Protein AF-A0A969JYC0-F1 (afdb_monomer_lite)

Structure (mmCIF, N/CA/C/O backbone):
data_AF-A0A969JYC0-F1
#
_entry.id   AF-A0A969JYC0-F1
#
loop_
_atom_site.group_PDB
_atom_site.id
_atom_site.type_symbol
_atom_site.label_atom_id
_atom_site.label_alt_id
_atom_site.label_comp_id
_atom_site.label_asym_id
_atom_site.label_entity_id
_atom_site.label_seq_id
_atom_site.pdbx_PDB_ins_code
_atom_site.Cartn_x
_atom_site.Cartn_y
_atom_site.Cartn_z
_atom_site.occupancy
_atom_site.B_iso_or_equiv
_atom_site.auth_seq_id
_atom_site.auth_comp_id
_atom_site.auth_asym_id
_atom_site.auth_atom_id
_atom_site.pdbx_PDB_model_num
ATOM 1 N N . MET A 1 1 ? -43.260 -2.845 69.798 1.00 38.75 1 MET A N 1
ATOM 2 C CA . MET A 1 1 ? -42.822 -4.189 69.347 1.00 38.75 1 MET A CA 1
ATOM 3 C C . MET A 1 1 ? -43.117 -4.441 67.856 1.00 38.75 1 MET A C 1
ATOM 5 O O . MET A 1 1 ? -43.211 -5.585 67.441 1.00 38.75 1 MET A O 1
ATOM 9 N N . THR A 1 2 ? -43.186 -3.406 67.009 1.00 44.25 2 THR A N 1
ATOM 10 C CA . THR A 1 2 ? -43.765 -3.518 65.649 1.00 44.25 2 THR A CA 1
ATOM 11 C C . THR A 1 2 ? -42.779 -3.194 64.519 1.00 44.25 2 THR A C 1
ATOM 13 O O . THR A 1 2 ? -43.206 -2.889 63.415 1.00 44.25 2 THR A O 1
ATOM 16 N N . GLN A 1 3 ? -41.466 -3.237 64.777 1.00 40.69 3 GLN A N 1
ATOM 17 C CA . GLN A 1 3 ? -40.432 -2.949 63.765 1.00 40.69 3 GLN A CA 1
ATOM 18 C C . GLN A 1 3 ? -39.469 -4.113 63.483 1.00 40.69 3 GLN A C 1
ATOM 20 O O . GLN A 1 3 ? -38.687 -4.036 62.545 1.00 40.69 3 GLN A O 1
ATOM 25 N N . LEU A 1 4 ? -39.559 -5.233 64.210 1.00 41.28 4 LEU A N 1
ATOM 26 C CA . LEU A 1 4 ? -38.691 -6.398 63.973 1.00 41.28 4 LEU A CA 1
ATOM 27 C C . LEU A 1 4 ? -39.151 -7.315 62.820 1.00 41.28 4 LEU A C 1
ATOM 29 O O . LEU A 1 4 ? -38.536 -8.350 62.604 1.00 41.28 4 LEU A O 1
ATOM 33 N N . ASN A 1 5 ? -40.206 -6.953 62.075 1.00 42.25 5 ASN A N 1
ATOM 34 C CA . ASN A 1 5 ? -40.807 -7.827 61.054 1.00 42.25 5 ASN A CA 1
ATOM 35 C C . ASN A 1 5 ? -40.835 -7.243 59.624 1.00 42.25 5 ASN A C 1
ATOM 37 O O . ASN A 1 5 ? -41.407 -7.865 58.739 1.00 42.25 5 ASN A O 1
ATOM 41 N N . GLN A 1 6 ? -40.233 -6.069 59.374 1.00 44.19 6 GLN A N 1
ATOM 42 C CA . GLN A 1 6 ? -40.226 -5.425 58.040 1.00 44.19 6 GLN A CA 1
ATOM 43 C C . GLN A 1 6 ? -38.943 -5.656 57.222 1.00 44.19 6 GLN A C 1
ATOM 45 O O . GLN A 1 6 ? -38.943 -5.447 56.010 1.00 44.19 6 GLN A O 1
ATOM 50 N N . GLN A 1 7 ? -37.862 -6.133 57.848 1.00 43.16 7 GLN A N 1
ATOM 51 C CA . GLN A 1 7 ? -36.638 -6.530 57.141 1.00 43.16 7 GLN A CA 1
ATOM 52 C C . GLN A 1 7 ? -36.860 -7.587 56.035 1.00 43.16 7 GLN A C 1
ATOM 54 O O . GLN A 1 7 ? -36.329 -7.388 54.943 1.00 43.16 7 GLN A O 1
ATOM 59 N N . PRO A 1 8 ? -37.668 -8.653 56.232 1.00 47.41 8 PRO A N 1
ATOM 60 C CA . PRO A 1 8 ? -37.870 -9.645 55.178 1.00 47.41 8 PRO A CA 1
ATOM 61 C C . PRO A 1 8 ? -38.713 -9.116 54.006 1.00 47.41 8 PRO A C 1
ATOM 63 O O . PRO A 1 8 ? -38.442 -9.476 52.865 1.00 47.41 8 PRO A O 1
ATOM 66 N N . GLU A 1 9 ? -39.688 -8.226 54.226 1.00 51.50 9 GLU A N 1
ATOM 67 C CA . GLU A 1 9 ? -40.525 -7.690 53.134 1.00 51.50 9 GLU A CA 1
ATOM 68 C C . GLU A 1 9 ? -39.752 -6.754 52.192 1.00 51.50 9 GLU A C 1
ATOM 70 O O . GLU A 1 9 ? -39.932 -6.811 50.972 1.00 51.50 9 GLU A O 1
ATOM 75 N N . HIS A 1 10 ? -38.849 -5.927 52.730 1.00 55.09 10 HIS A N 1
ATOM 76 C CA . HIS A 1 10 ? -38.058 -5.005 51.915 1.00 55.09 10 HIS A CA 1
ATOM 77 C C . HIS A 1 10 ? -37.018 -5.752 51.058 1.00 55.09 10 HIS A C 1
ATOM 79 O O . HIS A 1 10 ? -36.897 -5.465 49.864 1.00 55.09 10 HIS A O 1
ATOM 85 N N . GLU A 1 11 ? -36.337 -6.762 51.615 1.00 56.84 11 GLU A N 1
ATOM 86 C CA . GLU A 1 11 ? -35.406 -7.621 50.863 1.00 56.84 11 GLU A CA 1
ATOM 87 C C . GLU A 1 11 ? -36.118 -8.455 49.786 1.00 56.84 11 GLU A C 1
ATOM 89 O O . GLU A 1 11 ? -35.629 -8.549 48.655 1.00 56.84 11 GLU A O 1
ATOM 94 N N . LEU A 1 12 ? -37.302 -9.002 50.091 1.00 60.62 12 LEU A N 1
ATOM 95 C CA . LEU A 1 12 ? -38.124 -9.736 49.121 1.00 60.62 12 LEU A CA 1
ATOM 96 C C . LEU A 1 12 ? -38.578 -8.835 47.959 1.00 60.62 12 LEU A C 1
ATOM 98 O O . LEU A 1 12 ? -38.568 -9.267 46.803 1.00 60.62 12 LEU A O 1
ATOM 102 N N . SER A 1 13 ? -38.923 -7.571 48.235 1.00 66.50 13 SER A N 1
ATOM 103 C CA . SER A 1 13 ? -39.316 -6.606 47.197 1.00 66.50 13 SER A CA 1
ATOM 104 C C . SER A 1 13 ? -38.155 -6.247 46.259 1.00 66.50 13 SER A C 1
ATOM 106 O O . SER A 1 13 ? -38.324 -6.191 45.037 1.00 66.50 13 SER A O 1
ATOM 108 N N . GLU A 1 14 ? -36.948 -6.075 46.801 1.00 68.81 14 GLU A N 1
ATOM 109 C CA . GLU A 1 14 ? -35.773 -5.692 46.024 1.00 68.81 14 GLU A CA 1
ATOM 110 C C . GLU A 1 14 ? -35.263 -6.859 45.164 1.00 68.81 14 GLU A C 1
ATOM 112 O O . GLU A 1 14 ? -34.914 -6.678 43.991 1.00 68.81 14 GLU A O 1
ATOM 117 N N . GLN A 1 15 ? -35.302 -8.082 45.705 1.00 73.19 15 GLN A N 1
ATOM 118 C CA . GLN A 1 15 ? -35.024 -9.305 44.951 1.00 73.19 15 GLN A CA 1
ATOM 119 C C . GLN A 1 15 ? -36.011 -9.495 43.793 1.00 73.19 15 GLN A C 1
ATOM 121 O O . GLN A 1 15 ? -35.583 -9.796 42.675 1.00 73.19 15 GLN A O 1
ATOM 126 N N . ALA A 1 16 ? -37.307 -9.250 44.010 1.00 75.81 16 ALA A N 1
ATOM 127 C CA . ALA A 1 16 ? -38.323 -9.343 42.961 1.00 75.81 16 ALA A CA 1
ATOM 128 C C . ALA A 1 16 ? -38.102 -8.315 41.833 1.00 75.81 16 ALA A C 1
ATOM 130 O O . ALA A 1 16 ? -38.262 -8.633 40.649 1.00 75.81 16 ALA A O 1
ATOM 131 N N . ILE A 1 17 ? -37.671 -7.093 42.169 1.00 77.25 17 ILE A N 1
ATOM 132 C CA . ILE A 1 17 ? -37.338 -6.055 41.181 1.00 77.25 17 ILE A CA 1
ATOM 133 C C . ILE A 1 17 ? -36.115 -6.464 40.347 1.00 77.25 17 ILE A C 1
ATOM 135 O O . ILE A 1 17 ? -36.157 -6.369 39.115 1.00 77.25 17 ILE A O 1
ATOM 139 N N . ARG A 1 18 ? -35.041 -6.950 40.986 1.00 77.88 18 ARG A N 1
ATOM 140 C CA . ARG A 1 18 ? -33.828 -7.423 40.290 1.00 77.88 18 ARG A CA 1
ATOM 141 C C . ARG A 1 18 ? -34.130 -8.621 39.385 1.00 77.88 18 ARG A C 1
ATOM 143 O O . ARG A 1 18 ? -33.691 -8.637 38.237 1.00 77.88 18 ARG A O 1
ATOM 150 N N . ALA A 1 19 ? -34.949 -9.562 39.855 1.00 81.12 19 ALA A N 1
ATOM 151 C CA . ALA A 1 19 ? -35.412 -10.716 39.087 1.00 81.12 19 ALA A CA 1
ATOM 152 C C . ALA A 1 19 ? -36.180 -10.318 37.817 1.00 81.12 19 ALA A C 1
ATOM 154 O O . ALA A 1 19 ? -35.908 -10.836 36.732 1.00 81.12 19 ALA A O 1
ATOM 155 N N . ASN A 1 20 ? -37.088 -9.345 37.917 1.00 81.69 20 ASN A N 1
ATOM 156 C CA . ASN A 1 20 ? -37.857 -8.866 36.768 1.00 81.69 20 ASN A CA 1
ATOM 157 C C . ASN A 1 20 ? -36.982 -8.100 35.755 1.00 81.69 20 ASN A C 1
ATOM 159 O O . ASN A 1 20 ? -37.162 -8.253 34.545 1.00 81.69 20 ASN A O 1
ATOM 163 N N . ARG A 1 21 ? -35.998 -7.314 36.220 1.00 81.62 21 ARG A N 1
ATOM 164 C CA . ARG A 1 21 ? -35.013 -6.663 35.332 1.00 81.62 21 ARG A CA 1
ATOM 165 C C . ARG A 1 21 ? -34.152 -7.691 34.600 1.00 81.62 21 ARG A C 1
ATOM 167 O O . ARG A 1 21 ? -34.030 -7.609 33.380 1.00 81.62 21 ARG A O 1
ATOM 174 N N . ALA A 1 22 ? -33.623 -8.678 35.325 1.00 82.25 22 ALA A N 1
ATOM 175 C CA . ALA A 1 22 ? -32.816 -9.755 34.760 1.00 82.25 22 ALA A CA 1
ATOM 176 C C . ALA A 1 22 ? -33.589 -10.561 33.709 1.00 82.25 22 ALA A C 1
ATOM 178 O O . ALA A 1 22 ? -33.079 -10.774 32.612 1.00 82.25 22 ALA A O 1
ATOM 179 N N . TYR A 1 23 ? -34.843 -10.924 33.996 1.00 85.69 23 TYR A N 1
ATOM 180 C CA . TYR A 1 23 ? -35.721 -11.602 33.041 1.00 85.69 23 TYR A CA 1
ATOM 181 C C . TYR A 1 23 ? -35.875 -10.815 31.734 1.00 85.69 23 TYR A C 1
ATOM 183 O O . TYR A 1 23 ? -35.669 -11.372 30.659 1.00 85.69 23 TYR A O 1
ATOM 191 N N . ARG A 1 24 ? -36.205 -9.517 31.807 1.00 83.69 24 ARG A N 1
ATOM 192 C CA . ARG A 1 24 ? -36.431 -8.691 30.609 1.00 83.69 24 ARG A CA 1
ATOM 193 C C . ARG A 1 24 ? -35.163 -8.516 29.775 1.00 83.69 24 ARG A C 1
ATOM 195 O O . ARG A 1 24 ? -35.234 -8.642 28.558 1.00 83.69 24 ARG A O 1
ATOM 202 N N . LEU A 1 25 ? -34.023 -8.246 30.415 1.00 82.69 25 LEU A N 1
ATOM 203 C CA . LEU A 1 25 ? -32.740 -8.084 29.722 1.00 82.69 25 LEU A CA 1
ATOM 204 C C . LEU A 1 25 ? -32.316 -9.373 29.022 1.00 82.69 25 LEU A C 1
ATOM 206 O O . LEU A 1 25 ? -32.045 -9.347 27.826 1.00 82.69 25 LEU A O 1
ATOM 210 N N . LEU A 1 26 ? -32.308 -10.497 29.745 1.00 86.00 26 LEU A N 1
ATOM 211 C CA . LEU A 1 26 ? -31.918 -11.791 29.184 1.00 86.00 26 LEU A CA 1
ATOM 212 C C . LEU A 1 26 ? -32.859 -12.222 28.055 1.00 86.00 26 LEU A C 1
ATOM 214 O O . LEU A 1 26 ? -32.399 -12.760 27.055 1.00 86.00 26 LEU A O 1
ATOM 218 N N . LEU A 1 27 ? -34.159 -11.933 28.168 1.00 87.69 27 LEU A N 1
ATOM 219 C CA . LEU A 1 27 ? -35.125 -12.231 27.113 1.00 87.69 27 LEU A CA 1
ATOM 220 C C . LEU A 1 27 ? -34.842 -11.426 25.837 1.00 87.69 27 LEU A C 1
ATOM 222 O O . LEU A 1 27 ? -34.818 -12.001 24.753 1.00 87.69 27 LEU A O 1
ATOM 226 N N . VAL A 1 28 ? -34.578 -10.121 25.954 1.00 84.00 28 VAL A N 1
ATOM 227 C CA . VAL A 1 28 ? -34.231 -9.274 24.800 1.00 84.00 28 VAL A CA 1
ATOM 228 C C . VAL A 1 28 ? -32.909 -9.714 24.170 1.00 84.00 28 VAL A C 1
ATOM 230 O O . VAL A 1 28 ? -32.834 -9.870 22.956 1.00 84.00 28 VAL A O 1
ATOM 233 N N . ILE A 1 29 ? -31.880 -9.955 24.984 1.00 82.75 29 ILE A N 1
ATOM 234 C CA . ILE A 1 29 ? -30.541 -10.335 24.514 1.00 82.75 29 ILE A CA 1
ATOM 235 C C . ILE A 1 29 ? -30.567 -11.709 23.838 1.00 82.75 29 ILE A C 1
ATOM 237 O O . ILE A 1 29 ? -30.026 -11.857 22.747 1.00 82.75 29 ILE A O 1
ATOM 241 N N . GLY A 1 30 ? -31.253 -12.689 24.433 1.00 83.19 30 GLY A N 1
ATOM 242 C CA . GLY A 1 30 ? -31.425 -14.014 23.840 1.00 83.19 30 GLY A CA 1
ATOM 243 C C . GLY A 1 30 ? -32.143 -13.957 22.490 1.00 83.19 30 GLY A C 1
ATOM 244 O O . GLY A 1 30 ? -31.707 -14.605 21.543 1.00 83.19 30 GLY A O 1
ATOM 245 N N . ILE A 1 31 ? -33.191 -13.133 22.362 1.00 84.81 31 ILE A N 1
ATOM 246 C CA . ILE A 1 31 ? -33.890 -12.930 21.083 1.00 84.81 31 ILE A CA 1
ATOM 247 C C . ILE A 1 31 ? -32.977 -12.261 20.050 1.00 84.81 31 ILE A C 1
ATOM 249 O O . ILE A 1 31 ? -32.930 -12.716 18.912 1.00 84.81 31 ILE A O 1
ATOM 253 N N . LEU A 1 32 ? -32.245 -11.208 20.428 1.00 81.00 32 LEU A N 1
ATOM 254 C CA . LEU A 1 32 ? -31.347 -10.495 19.512 1.00 81.00 32 LEU A CA 1
ATOM 255 C C . LEU A 1 32 ? -30.234 -11.403 18.982 1.00 81.00 32 LEU A C 1
ATOM 257 O O . LEU A 1 32 ? -30.011 -11.439 17.775 1.00 81.00 32 LEU A O 1
ATOM 261 N N . ILE A 1 33 ? -29.581 -12.166 19.862 1.00 80.38 33 ILE A N 1
ATOM 262 C CA . ILE A 1 33 ? -28.531 -13.117 19.473 1.00 80.38 33 ILE A CA 1
ATOM 263 C C . ILE A 1 33 ? -29.124 -14.219 18.598 1.00 80.38 33 ILE A C 1
ATOM 265 O O . ILE A 1 33 ? -28.582 -14.509 17.538 1.00 80.38 33 ILE A O 1
ATOM 269 N N . GLY A 1 34 ? -30.275 -14.777 18.983 1.00 82.19 34 GLY A N 1
ATOM 270 C CA . GLY A 1 34 ? -30.948 -15.809 18.199 1.00 82.19 34 GLY A CA 1
ATOM 271 C C . GLY A 1 34 ? -31.324 -15.335 16.794 1.00 82.19 34 GLY A C 1
ATOM 272 O O . GLY A 1 34 ? -31.099 -16.062 15.828 1.00 82.19 34 GLY A O 1
ATOM 273 N N . LEU A 1 35 ? -31.845 -14.111 16.658 1.00 81.62 35 LEU A N 1
ATOM 274 C CA . LEU A 1 35 ? -32.165 -13.511 15.360 1.00 81.62 35 LEU A CA 1
ATOM 275 C C . LEU A 1 35 ? -30.905 -13.263 14.527 1.00 81.62 35 LEU A C 1
ATOM 277 O O . LEU A 1 35 ? -30.874 -13.662 13.365 1.00 81.62 35 LEU A O 1
ATOM 281 N N . ALA A 1 36 ? -29.862 -12.671 15.114 1.00 75.38 36 ALA A N 1
ATOM 282 C CA . ALA A 1 36 ? -28.594 -12.428 14.427 1.00 75.38 36 ALA A CA 1
ATOM 283 C C . ALA A 1 36 ? -27.968 -13.740 13.921 1.00 75.38 36 ALA A C 1
ATOM 285 O O . ALA A 1 36 ? -27.644 -13.859 12.740 1.00 75.38 36 ALA A O 1
ATOM 286 N N . SER A 1 37 ? -27.891 -14.765 14.777 1.00 75.88 37 SER A N 1
ATOM 287 C CA . SER A 1 37 ? -27.374 -16.087 14.408 1.00 75.88 37 SER A CA 1
ATOM 288 C C . SER A 1 37 ? -28.249 -16.796 13.372 1.00 75.88 37 SER A C 1
ATOM 290 O O . SER A 1 37 ? -27.726 -17.491 12.504 1.00 75.88 37 SER A O 1
ATOM 292 N N . SER A 1 38 ? -29.570 -16.599 13.401 1.00 74.62 38 SER A N 1
ATOM 293 C CA . SER A 1 38 ? -30.482 -17.185 12.407 1.00 74.62 38 SER A CA 1
ATOM 294 C C . SER A 1 38 ? -30.333 -16.541 11.028 1.00 74.62 38 SER A C 1
ATOM 296 O O . SER A 1 38 ? -30.357 -17.251 10.028 1.00 74.62 38 SER A O 1
ATOM 298 N N . ILE A 1 39 ? -30.136 -15.220 10.954 1.00 70.94 39 ILE A N 1
ATOM 299 C CA . ILE A 1 39 ? -29.911 -14.508 9.684 1.00 70.94 39 ILE A CA 1
ATOM 300 C C . ILE A 1 39 ? -28.626 -15.010 9.015 1.00 70.94 39 ILE A C 1
ATOM 302 O O . ILE A 1 39 ? -28.641 -15.347 7.831 1.00 70.94 39 ILE A O 1
ATOM 306 N N . ILE A 1 40 ? -27.547 -15.131 9.793 1.00 66.94 40 ILE A N 1
ATOM 307 C CA . ILE A 1 40 ? -26.262 -15.665 9.322 1.00 66.94 40 ILE A CA 1
ATOM 308 C C . ILE A 1 40 ? -26.420 -17.135 8.892 1.00 66.94 40 ILE A C 1
ATOM 310 O O . ILE A 1 40 ? -25.979 -17.503 7.806 1.00 66.94 40 ILE A O 1
ATOM 314 N N . SER A 1 41 ? -27.136 -17.955 9.680 1.00 66.75 41 SER A N 1
ATOM 315 C CA . SER A 1 41 ? -27.438 -19.357 9.332 1.00 66.75 41 SER A CA 1
ATOM 316 C C . SER A 1 41 ? -28.144 -19.493 7.992 1.00 66.75 41 SER A C 1
ATOM 318 O O . SER A 1 41 ? -27.749 -20.312 7.171 1.00 66.75 41 SER A O 1
ATOM 320 N N . ILE A 1 42 ? -29.208 -18.716 7.775 1.00 65.19 42 ILE A N 1
ATOM 321 C CA . ILE A 1 42 ? -30.040 -18.810 6.572 1.00 65.19 42 ILE A CA 1
ATOM 322 C C . ILE A 1 42 ? -29.228 -18.430 5.334 1.00 65.19 42 ILE A C 1
ATOM 324 O O . ILE A 1 42 ? -29.336 -19.109 4.316 1.00 65.19 42 ILE A O 1
ATOM 328 N N . ARG A 1 43 ? -28.390 -17.391 5.428 1.00 65.69 43 ARG A N 1
ATOM 329 C CA . ARG A 1 43 ? -27.523 -16.973 4.322 1.00 65.69 43 ARG A CA 1
ATOM 330 C C . ARG A 1 43 ? -26.530 -18.074 3.934 1.00 65.69 43 ARG A C 1
ATOM 332 O O . ARG A 1 43 ? -26.495 -18.466 2.771 1.00 65.69 43 ARG A O 1
ATOM 339 N N . LEU A 1 44 ? -25.822 -18.642 4.912 1.00 62.69 44 LEU A N 1
ATOM 340 C CA . LEU A 1 44 ? -24.853 -19.724 4.682 1.00 62.69 44 LEU A CA 1
ATOM 341 C C . LEU A 1 44 ? -25.513 -21.000 4.128 1.00 62.69 44 LEU A C 1
ATOM 343 O O . LEU A 1 44 ? -24.928 -21.720 3.321 1.00 62.69 44 LEU A O 1
ATOM 347 N N . LEU A 1 45 ? -26.766 -21.268 4.511 1.00 59.00 45 LEU A N 1
ATOM 348 C CA . LEU A 1 45 ? -27.532 -22.413 4.012 1.00 59.00 45 LEU A CA 1
ATOM 349 C C . LEU A 1 45 ? -27.949 -22.248 2.539 1.00 59.00 45 LEU A C 1
ATOM 351 O O . LEU A 1 45 ? -28.029 -23.238 1.809 1.00 59.00 45 LEU A O 1
ATOM 355 N N . ILE A 1 46 ? -28.193 -21.009 2.095 1.00 62.62 46 ILE A N 1
ATOM 356 C CA . ILE A 1 46 ? -28.505 -20.672 0.695 1.00 62.62 46 ILE A CA 1
ATOM 357 C C . ILE A 1 46 ? -27.268 -20.856 -0.201 1.00 62.62 46 ILE A C 1
ATOM 359 O O . ILE A 1 46 ? -27.405 -21.312 -1.337 1.00 62.62 46 ILE A O 1
ATOM 363 N N . GLU A 1 47 ? -26.066 -20.602 0.322 1.00 62.66 47 GLU A N 1
ATOM 364 C CA . GLU A 1 47 ? -24.784 -20.716 -0.398 1.00 62.66 47 GLU A CA 1
ATOM 365 C C . GLU A 1 47 ? -24.235 -22.168 -0.496 1.00 62.66 47 GLU A C 1
ATOM 367 O O . GLU A 1 47 ? -23.155 -22.400 -1.027 1.00 62.66 47 GLU A O 1
ATOM 372 N N . ARG A 1 48 ? -25.025 -23.182 -0.092 1.00 51.44 48 ARG A N 1
ATOM 373 C CA . ARG A 1 48 ? -24.797 -24.640 -0.280 1.00 51.44 48 ARG A CA 1
ATOM 374 C C . ARG A 1 48 ? -23.576 -25.282 0.408 1.00 51.44 48 ARG A C 1
ATOM 376 O O . ARG A 1 48 ? -23.262 -26.431 0.092 1.00 51.44 48 ARG A O 1
ATOM 383 N N . ASN A 1 49 ? -22.974 -24.673 1.428 1.00 56.03 49 ASN A N 1
ATOM 384 C CA . ASN A 1 49 ? -21.969 -25.351 2.262 1.00 56.03 49 ASN A CA 1
ATOM 385 C C . ASN A 1 49 ? -22.554 -25.852 3.593 1.00 56.03 49 ASN A C 1
ATOM 387 O O . ASN A 1 49 ? -22.563 -25.162 4.607 1.00 56.03 49 ASN A O 1
ATOM 391 N N . PHE A 1 50 ? -22.999 -27.112 3.633 1.00 47.09 50 PHE A N 1
ATOM 392 C CA . PHE A 1 50 ? -23.572 -27.705 4.854 1.00 47.09 50 PHE A CA 1
ATOM 393 C C . PHE A 1 50 ? -22.558 -27.830 6.012 1.00 47.09 50 PHE A C 1
ATOM 395 O O . PHE A 1 50 ? -22.951 -27.890 7.176 1.00 47.09 50 PHE A O 1
ATOM 402 N N . ARG A 1 51 ? -21.248 -27.846 5.711 1.00 52.25 51 ARG A N 1
ATOM 403 C CA . ARG A 1 51 ? -20.174 -27.838 6.724 1.00 52.25 51 ARG A CA 1
ATOM 404 C C . ARG A 1 51 ? -20.110 -26.521 7.510 1.00 52.25 51 ARG A C 1
ATOM 406 O O . ARG A 1 51 ? -19.742 -26.566 8.680 1.00 52.25 51 ARG A O 1
ATOM 413 N N . ASP A 1 52 ? -20.567 -25.417 6.919 1.00 57.03 52 ASP A N 1
ATOM 414 C CA . ASP A 1 52 ? -20.546 -24.074 7.521 1.00 57.03 52 ASP A CA 1
ATOM 415 C C . ASP A 1 52 ? -21.827 -23.786 8.338 1.00 57.03 52 ASP A C 1
ATOM 417 O O . ASP A 1 52 ? -21.910 -22.812 9.080 1.00 57.03 52 ASP A O 1
ATOM 421 N N . VAL A 1 53 ? -22.828 -24.680 8.288 1.00 54.78 53 VAL A N 1
ATOM 422 C CA . VAL A 1 53 ? -24.105 -24.561 9.027 1.00 54.78 53 VAL A CA 1
ATOM 423 C C . VAL A 1 53 ? -23.962 -24.885 10.523 1.00 54.78 53 VAL A C 1
ATOM 425 O O . VAL A 1 53 ? -24.772 -24.439 11.339 1.00 54.78 53 VAL A O 1
ATOM 428 N N . ILE A 1 54 ? -22.923 -25.631 10.919 1.00 59.38 54 ILE A N 1
ATOM 429 C CA . ILE A 1 54 ? -22.667 -25.972 12.331 1.00 59.38 54 ILE A CA 1
ATOM 430 C C . ILE A 1 54 ? -22.340 -24.710 13.151 1.00 59.38 54 ILE A C 1
ATOM 432 O O . ILE A 1 54 ? -22.713 -24.618 14.322 1.00 59.38 54 ILE A O 1
ATOM 436 N N . GLU A 1 55 ? -21.696 -23.720 12.532 1.00 61.22 55 GLU A N 1
ATOM 437 C CA . GLU A 1 55 ? -21.191 -22.515 13.196 1.00 61.22 55 GLU A CA 1
ATOM 438 C C . GLU A 1 55 ? -22.308 -21.590 13.712 1.00 61.22 55 GLU A C 1
ATOM 440 O O . GLU A 1 55 ? -22.330 -21.282 14.908 1.00 61.22 55 GLU A O 1
ATOM 445 N N . PRO A 1 56 ? -23.310 -21.202 12.907 1.00 62.22 56 PRO A N 1
ATOM 446 C CA . PRO A 1 56 ? -24.376 -20.337 13.393 1.00 62.22 56 PRO A CA 1
ATOM 447 C C . PRO A 1 56 ? -25.435 -21.106 14.218 1.00 62.22 56 PRO A C 1
ATOM 449 O O . PRO A 1 56 ? -26.137 -20.501 15.035 1.00 62.22 56 PRO A O 1
ATOM 452 N N . GLY A 1 57 ? -25.467 -22.445 14.136 1.00 69.56 57 GLY A N 1
ATOM 453 C CA . GLY A 1 57 ? -26.228 -23.304 15.052 1.00 69.56 57 GLY A CA 1
ATOM 454 C C . GLY A 1 57 ? -25.795 -23.164 16.518 1.00 69.56 57 GLY A C 1
ATOM 455 O O . GLY A 1 57 ? -26.638 -23.201 17.417 1.00 69.56 57 GLY A O 1
ATOM 456 N N . LEU A 1 58 ? -24.509 -22.907 16.778 1.00 75.00 58 LEU A N 1
ATOM 457 C CA . LEU A 1 58 ? -23.993 -22.651 18.128 1.00 75.00 58 LEU A CA 1
ATOM 458 C C . LEU A 1 58 ? -24.512 -21.330 18.709 1.00 75.00 58 LEU A C 1
ATOM 460 O O . LEU A 1 58 ? -24.797 -21.250 19.904 1.00 75.00 58 LEU A O 1
ATOM 464 N N . GLY A 1 59 ? -24.711 -20.318 17.862 1.00 78.75 59 GLY A N 1
ATOM 465 C CA . GLY A 1 59 ? -25.337 -19.057 18.256 1.00 78.75 59 GLY A CA 1
ATOM 466 C C . GLY A 1 59 ? -26.800 -19.233 18.672 1.00 78.75 59 GLY A C 1
ATOM 467 O O . GLY A 1 59 ? -27.237 -18.672 19.678 1.00 78.75 59 GLY A O 1
ATOM 468 N N . VAL A 1 60 ? -27.542 -20.104 17.977 1.00 82.62 60 VAL A N 1
ATOM 469 C CA . VAL A 1 60 ? -28.907 -20.497 18.373 1.00 82.62 60 VAL A CA 1
ATOM 470 C C . VAL A 1 60 ? -28.899 -21.254 19.703 1.00 82.62 60 VAL A C 1
ATOM 472 O O . VAL A 1 60 ? -29.734 -20.985 20.568 1.00 82.62 60 VAL A O 1
ATOM 475 N N . VAL A 1 61 ? -27.937 -22.158 19.913 1.00 87.25 61 VAL A N 1
ATOM 476 C CA . VAL A 1 61 ? -27.767 -22.857 21.198 1.00 87.25 61 VAL A CA 1
ATOM 477 C C . VAL A 1 61 ? -27.471 -21.861 22.323 1.00 87.25 61 VAL A C 1
ATOM 479 O O . VAL A 1 61 ? -28.133 -21.908 23.359 1.00 87.25 61 VAL A O 1
ATOM 482 N N . ALA A 1 62 ? -26.552 -20.914 22.119 1.00 86.94 62 ALA A N 1
ATOM 483 C CA . ALA A 1 62 ? -26.256 -19.866 23.093 1.00 86.94 62 ALA A CA 1
ATOM 484 C C . ALA A 1 62 ? -27.498 -19.011 23.406 1.00 86.94 62 ALA A C 1
ATOM 486 O O . ALA A 1 62 ? -27.801 -18.767 24.575 1.00 86.94 62 ALA A O 1
ATOM 487 N N . ALA A 1 63 ? -28.276 -18.630 22.389 1.00 88.62 63 ALA A N 1
ATOM 488 C CA . ALA A 1 63 ? -29.536 -17.909 22.560 1.00 88.62 63 ALA A CA 1
ATOM 489 C C . ALA A 1 63 ? -30.557 -18.701 23.397 1.00 88.62 63 ALA A C 1
ATOM 491 O O . ALA A 1 63 ? -31.169 -18.146 24.312 1.00 88.62 63 ALA A O 1
ATOM 492 N N . LEU A 1 64 ? -30.708 -20.006 23.147 1.00 90.56 64 LEU A N 1
ATOM 493 C CA . LEU A 1 64 ? -31.574 -20.883 23.941 1.00 90.56 64 LEU A CA 1
ATOM 494 C C . LEU A 1 64 ? -31.112 -20.969 25.399 1.00 90.56 64 LEU A C 1
ATOM 496 O O . LEU A 1 64 ? -31.937 -20.876 26.309 1.00 90.56 64 LEU A O 1
ATOM 500 N N . ILE A 1 65 ? -29.803 -21.084 25.635 1.00 92.25 65 ILE A N 1
ATOM 501 C CA . ILE A 1 65 ? -29.224 -21.093 26.983 1.00 92.25 65 ILE A CA 1
ATOM 502 C C . ILE A 1 65 ? -29.533 -19.774 27.715 1.00 92.25 65 ILE A C 1
ATOM 504 O O . ILE A 1 65 ? -29.955 -19.790 28.875 1.00 92.25 65 ILE A O 1
ATOM 508 N N . ILE A 1 66 ? -29.409 -18.633 27.034 1.00 89.94 66 ILE A N 1
ATOM 509 C CA . ILE A 1 66 ? -29.743 -17.310 27.585 1.00 89.94 66 ILE A CA 1
ATOM 510 C C . ILE A 1 66 ? -31.245 -17.202 27.902 1.00 89.94 66 ILE A C 1
ATOM 512 O O . ILE A 1 66 ? -31.614 -16.673 28.954 1.00 89.94 66 ILE A O 1
ATOM 516 N N . LEU A 1 67 ? -32.122 -17.747 27.053 1.00 91.25 67 LEU A N 1
ATOM 517 C CA . LEU A 1 67 ? -33.571 -17.787 27.296 1.00 91.25 67 LEU A CA 1
ATOM 518 C C . LEU A 1 67 ? -33.942 -18.679 28.493 1.00 91.25 67 LEU A C 1
ATOM 520 O O . LEU A 1 67 ? -34.817 -18.315 29.284 1.00 91.25 67 LEU A O 1
ATOM 524 N N . VAL A 1 68 ? -33.247 -19.805 28.686 1.00 92.19 68 VAL A N 1
ATOM 525 C CA . VAL A 1 68 ? -33.366 -20.621 29.909 1.00 92.19 68 VAL A CA 1
ATOM 526 C C . VAL A 1 68 ? -32.914 -19.816 31.131 1.00 92.19 68 VAL A C 1
ATOM 528 O O . VAL A 1 68 ? -33.600 -19.816 32.158 1.00 92.19 68 VAL A O 1
ATOM 531 N N . GLY A 1 69 ? -31.824 -19.054 31.007 1.00 88.75 69 GLY A N 1
ATOM 532 C CA . GLY A 1 69 ? -31.389 -18.082 32.010 1.00 88.75 69 GLY A CA 1
ATOM 533 C C . GLY A 1 69 ? -32.485 -17.068 32.353 1.00 88.75 69 GLY A C 1
ATOM 534 O O . GLY A 1 69 ? -32.790 -16.864 33.527 1.00 88.75 69 GLY A O 1
ATOM 535 N N . ALA A 1 70 ? -33.163 -16.493 31.356 1.00 88.50 70 ALA A N 1
ATOM 536 C CA . ALA A 1 70 ? -34.281 -15.576 31.586 1.00 88.50 70 ALA A CA 1
ATOM 537 C C . ALA A 1 70 ? -35.384 -16.236 32.435 1.00 88.50 70 ALA A C 1
ATOM 539 O O . ALA A 1 70 ? -35.863 -15.656 33.414 1.00 88.50 70 ALA A O 1
ATOM 540 N N . PHE A 1 71 ? -35.756 -17.480 32.125 1.00 89.94 71 PHE A N 1
ATOM 541 C CA . PHE A 1 71 ? -36.753 -18.218 32.902 1.00 89.94 71 PHE A CA 1
ATOM 542 C C . PHE A 1 71 ? -36.313 -18.476 34.355 1.00 89.94 71 PHE A C 1
ATOM 544 O O . PHE A 1 71 ? -37.124 -18.356 35.277 1.00 89.94 71 PHE A O 1
ATOM 551 N N . LEU A 1 72 ? -35.030 -18.766 34.584 1.00 88.62 72 LEU A N 1
ATOM 552 C CA . LEU A 1 72 ? -34.459 -18.908 35.929 1.00 88.62 72 LEU A CA 1
ATOM 553 C C . LEU A 1 72 ? -34.471 -17.587 36.705 1.00 88.62 72 LEU A C 1
ATOM 555 O O . LEU A 1 72 ? -34.821 -17.577 37.887 1.00 88.62 72 LEU A O 1
ATOM 559 N N . ALA A 1 73 ? -34.179 -16.468 36.038 1.00 87.12 73 ALA A N 1
ATOM 560 C CA . ALA A 1 73 ? -34.293 -15.140 36.629 1.00 87.12 73 ALA A CA 1
ATOM 561 C C . ALA A 1 73 ? -35.737 -14.844 37.060 1.00 87.12 73 ALA A C 1
ATOM 563 O O . ALA A 1 73 ? -35.952 -14.362 38.169 1.00 87.12 73 ALA A O 1
ATOM 564 N N . LYS A 1 74 ? -36.736 -15.226 36.250 1.00 88.38 74 LYS A N 1
ATOM 565 C CA . LYS A 1 74 ? -38.162 -15.116 36.610 1.00 88.38 74 LYS A CA 1
ATOM 566 C C . LYS A 1 74 ? -38.526 -15.940 37.854 1.00 88.38 74 LYS A C 1
ATOM 568 O O . LYS A 1 74 ? -39.411 -15.538 38.602 1.00 88.38 74 LYS A O 1
ATOM 573 N N . LYS A 1 75 ? -37.840 -17.064 38.091 1.00 88.69 75 LYS A N 1
ATOM 574 C CA . LYS A 1 75 ? -37.984 -17.899 39.299 1.00 88.69 75 LYS A CA 1
ATOM 575 C C . LYS A 1 75 ? -37.192 -17.391 40.515 1.00 88.69 75 LYS A C 1
ATOM 577 O O . LYS A 1 75 ? -37.230 -18.033 41.556 1.00 88.69 75 LYS A O 1
ATOM 582 N N . GLY A 1 76 ? -36.489 -16.263 40.401 1.00 83.50 76 GLY A N 1
ATOM 583 C CA . GLY A 1 76 ? -35.711 -15.663 41.491 1.00 83.50 76 GLY A CA 1
ATOM 584 C C . GLY A 1 76 ? -34.240 -16.093 41.549 1.00 83.50 76 GLY A C 1
ATOM 585 O O . GLY A 1 76 ? -33.478 -15.539 42.337 1.00 83.50 76 GLY A O 1
ATOM 586 N N . HIS A 1 77 ? -33.782 -17.004 40.682 1.00 87.69 77 HIS A N 1
ATOM 587 C CA . HIS A 1 77 ? -32.382 -17.452 40.631 1.00 87.69 77 HIS A CA 1
ATOM 588 C C . HIS A 1 77 ? -31.511 -16.532 39.757 1.00 87.69 77 HIS A C 1
ATOM 590 O O . HIS A 1 77 ? -30.926 -16.956 38.762 1.00 87.69 77 HIS A O 1
ATOM 596 N N . VAL A 1 78 ? -31.431 -15.252 40.127 1.00 84.38 78 VAL A N 1
ATOM 597 C CA . VAL A 1 78 ? -30.811 -14.189 39.313 1.00 84.38 78 VAL A CA 1
ATOM 598 C C . VAL A 1 78 ? -29.321 -14.426 39.057 1.00 84.38 78 VAL A C 1
ATOM 600 O O . VAL A 1 78 ? -28.891 -14.389 37.909 1.00 84.38 78 VAL A O 1
ATOM 603 N N . THR A 1 79 ? -28.534 -14.731 40.091 1.00 84.12 79 THR A N 1
ATOM 604 C CA . THR A 1 79 ? -27.085 -14.956 39.945 1.00 84.12 79 THR A CA 1
ATOM 605 C C . THR A 1 79 ? -26.783 -16.109 38.992 1.00 84.12 79 THR A C 1
ATOM 607 O O . THR A 1 79 ? -25.936 -15.975 38.116 1.00 84.12 79 THR A O 1
ATOM 610 N N . LEU A 1 80 ? -27.520 -17.216 39.126 1.00 86.94 80 LEU A N 1
ATOM 611 C CA . LEU A 1 80 ? -27.345 -18.408 38.298 1.00 86.94 80 LEU A CA 1
ATOM 612 C C . LEU A 1 80 ? -27.765 -18.147 36.845 1.00 86.94 80 LEU A C 1
ATOM 614 O O . LEU A 1 80 ? -27.116 -18.625 35.925 1.00 86.94 80 LEU A O 1
ATOM 618 N N . ALA A 1 81 ? -28.815 -17.350 36.627 1.00 87.62 81 ALA A N 1
ATOM 619 C CA . ALA A 1 81 ? -29.232 -16.935 35.291 1.00 87.62 81 ALA A CA 1
ATOM 620 C C . ALA A 1 81 ? -28.148 -16.131 34.552 1.00 87.62 81 ALA A C 1
ATOM 622 O O . ALA A 1 81 ? -27.917 -16.347 33.363 1.00 87.62 81 ALA A O 1
ATOM 623 N N . ILE A 1 82 ? -27.474 -15.219 35.255 1.00 85.06 82 ILE A N 1
ATOM 624 C CA . ILE A 1 82 ? -26.448 -14.342 34.673 1.00 85.06 82 ILE A CA 1
ATOM 625 C C . ILE A 1 82 ? -25.162 -15.113 34.395 1.00 85.06 82 ILE A C 1
ATOM 627 O O . ILE A 1 82 ? -24.562 -14.917 33.342 1.00 85.06 82 ILE A O 1
ATOM 631 N N . THR A 1 83 ? -24.749 -16.011 35.295 1.00 85.44 83 THR A N 1
ATOM 632 C CA . THR A 1 83 ? -23.572 -16.856 35.053 1.00 85.44 83 THR A CA 1
ATOM 633 C C . THR A 1 83 ? -23.790 -17.779 33.858 1.00 85.44 83 THR A C 1
ATOM 635 O O . THR A 1 83 ? -22.897 -17.900 33.027 1.00 85.44 83 THR A O 1
ATOM 638 N N . LEU A 1 84 ? -24.987 -18.362 33.711 1.00 89.75 84 LEU A N 1
ATOM 639 C CA . LEU A 1 84 ? -25.355 -19.160 32.535 1.00 89.75 84 LEU A CA 1
ATOM 640 C C . LEU A 1 84 ? -25.266 -18.349 31.240 1.00 89.75 84 LEU A C 1
ATOM 642 O O . LEU A 1 84 ? -24.705 -18.825 30.256 1.00 89.75 84 LEU A O 1
ATOM 646 N N . ALA A 1 85 ? -25.778 -17.116 31.251 1.00 87.94 85 ALA A N 1
ATOM 647 C CA . ALA A 1 85 ? -25.696 -16.227 30.100 1.00 87.94 85 ALA A CA 1
ATOM 648 C C . ALA A 1 85 ? -24.245 -15.847 29.763 1.00 87.94 85 ALA A C 1
ATOM 650 O O . ALA A 1 85 ? -23.859 -15.906 28.601 1.00 87.94 85 ALA A O 1
ATOM 651 N N . ALA A 1 86 ? -23.426 -15.512 30.765 1.00 86.00 86 ALA A N 1
ATOM 652 C CA . ALA A 1 86 ? -22.017 -15.177 30.564 1.00 86.00 86 ALA A CA 1
ATOM 653 C C . ALA A 1 86 ? -21.218 -16.361 29.994 1.00 86.00 86 ALA A C 1
ATOM 655 O O . ALA A 1 86 ? -20.459 -16.183 29.047 1.00 86.00 86 ALA A O 1
ATOM 656 N N . VAL A 1 87 ? -21.429 -17.575 30.516 1.00 89.06 87 VAL A N 1
ATOM 657 C CA . VAL A 1 87 ? -20.789 -18.798 30.001 1.00 89.06 87 VAL A CA 1
ATOM 658 C C . VAL A 1 87 ? -21.225 -19.089 28.565 1.00 89.06 87 VAL A C 1
ATOM 660 O O . VAL A 1 87 ? -20.382 -19.427 27.740 1.00 89.06 87 VAL A O 1
ATOM 663 N N . ALA A 1 88 ? -22.512 -18.928 28.243 1.00 89.44 88 ALA A N 1
ATOM 664 C CA . ALA A 1 88 ? -23.008 -19.118 26.880 1.00 89.44 88 ALA A CA 1
ATOM 665 C C . ALA A 1 88 ? -22.371 -18.129 25.895 1.00 89.44 88 ALA A C 1
ATOM 667 O O . ALA A 1 88 ? -21.969 -18.521 24.804 1.00 89.44 88 ALA A O 1
ATOM 668 N N . LEU A 1 89 ? -22.254 -16.861 26.298 1.00 87.62 89 LEU A N 1
ATOM 669 C CA . LEU A 1 89 ? -21.666 -15.804 25.482 1.00 87.62 89 LEU A CA 1
ATOM 670 C C . LEU A 1 89 ? -20.165 -16.000 25.269 1.00 87.62 89 LEU A C 1
ATOM 672 O O . LEU A 1 89 ? -19.721 -16.011 24.128 1.00 87.62 89 LEU A O 1
ATOM 676 N N . PHE A 1 90 ? -19.392 -16.215 26.334 1.00 87.56 90 PHE A N 1
ATOM 677 C CA . PHE A 1 90 ? -17.951 -16.449 26.205 1.00 87.56 90 PHE A CA 1
ATOM 678 C C . PHE A 1 90 ? -17.622 -17.777 25.522 1.00 87.56 90 PHE A C 1
ATOM 680 O O . PHE A 1 90 ? -16.640 -17.856 24.793 1.00 87.56 90 PHE A O 1
ATOM 687 N N . GLY A 1 91 ? -18.435 -18.816 25.727 1.00 86.50 91 GLY A N 1
ATOM 688 C CA . GLY A 1 91 ? -18.278 -20.089 25.028 1.00 86.50 91 GLY A CA 1
ATOM 689 C C . GLY A 1 91 ? -18.527 -19.959 23.526 1.00 86.50 91 GLY A C 1
ATOM 690 O O . GLY A 1 91 ? -17.770 -20.517 22.735 1.00 86.50 91 GLY A O 1
ATOM 691 N N . LEU A 1 92 ? -19.550 -19.188 23.136 1.00 85.88 92 LEU A N 1
ATOM 692 C CA . LEU A 1 92 ? -19.800 -18.846 21.737 1.00 85.88 92 LEU A CA 1
ATOM 693 C C . LEU A 1 92 ? -18.618 -18.069 21.144 1.00 85.88 92 LEU A C 1
ATOM 695 O O . LEU A 1 92 ? -18.144 -18.418 20.069 1.00 85.88 92 LEU A O 1
ATOM 699 N N . ASP A 1 93 ? -18.126 -17.061 21.860 1.00 83.88 93 ASP A N 1
ATOM 700 C CA . ASP A 1 93 ? -17.020 -16.211 21.415 1.00 83.88 93 ASP A CA 1
ATOM 701 C C . ASP A 1 93 ? -15.716 -17.004 21.233 1.00 83.88 93 ASP A C 1
ATOM 703 O O . ASP A 1 93 ? -15.099 -16.967 20.173 1.00 83.88 93 ASP A O 1
ATOM 707 N N . LEU A 1 94 ? -15.346 -17.827 22.221 1.00 86.06 94 LEU A N 1
ATOM 708 C CA . LEU A 1 94 ? -14.178 -18.708 22.148 1.00 86.06 94 LEU A CA 1
ATOM 709 C C . LEU A 1 94 ? -14.264 -19.680 20.964 1.00 86.06 94 LEU A C 1
ATOM 711 O O . LEU A 1 94 ? -13.265 -19.929 20.292 1.00 86.06 94 LEU A O 1
ATOM 715 N N . PHE A 1 95 ? -15.449 -20.237 20.709 1.00 83.44 95 PHE A N 1
ATOM 716 C CA . PHE A 1 95 ? -15.664 -21.130 19.574 1.00 83.44 95 PHE A CA 1
ATOM 717 C C . PHE A 1 95 ? -15.500 -20.400 18.234 1.00 83.44 95 PHE A C 1
ATOM 719 O O . PHE A 1 95 ? -14.856 -20.925 17.325 1.00 83.44 95 PHE A O 1
ATOM 726 N N . LEU A 1 96 ? -16.052 -19.191 18.118 1.00 78.62 96 LEU A N 1
ATOM 727 C CA . LEU A 1 96 ? -15.925 -18.360 16.921 1.00 78.62 96 LEU A CA 1
ATOM 728 C C . LEU A 1 96 ? -14.463 -17.976 16.669 1.00 78.62 96 LEU A C 1
ATOM 730 O O . LEU A 1 96 ? -13.977 -18.160 15.556 1.00 78.62 96 LEU A O 1
ATOM 734 N N . ILE A 1 97 ? -13.737 -17.565 17.711 1.00 80.06 97 ILE A N 1
ATOM 735 C CA . ILE A 1 97 ? -12.301 -17.262 17.656 1.00 80.06 97 ILE A CA 1
ATOM 736 C C . ILE A 1 97 ? -11.478 -18.488 17.246 1.00 80.06 97 ILE A C 1
ATOM 738 O O . ILE A 1 97 ? -10.553 -18.371 16.449 1.00 80.06 97 ILE A O 1
ATOM 742 N N . TYR A 1 98 ? -11.810 -19.680 17.746 1.00 81.56 98 TYR A N 1
ATOM 743 C CA . TYR A 1 98 ? -11.121 -20.916 17.364 1.00 81.56 98 TYR A CA 1
ATOM 744 C C . TYR A 1 98 ? -11.239 -21.221 15.860 1.00 81.56 98 TYR A C 1
ATOM 746 O O . TYR A 1 98 ? -10.330 -21.804 15.267 1.00 81.56 98 TYR A O 1
ATOM 754 N N . ARG A 1 99 ? -12.362 -20.847 15.238 1.00 76.50 99 ARG A N 1
ATOM 755 C CA . ARG A 1 99 ? -12.700 -21.230 13.860 1.00 76.50 99 ARG A CA 1
ATOM 756 C C . ARG A 1 99 ? -12.372 -20.171 12.824 1.00 76.50 99 ARG A C 1
ATOM 758 O O . ARG A 1 99 ? -11.934 -20.531 11.732 1.00 76.50 99 ARG A O 1
ATOM 765 N N . LEU A 1 100 ? -12.598 -18.906 13.155 1.00 75.12 100 LEU A N 1
ATOM 766 C CA . LEU A 1 100 ? -12.633 -17.804 12.204 1.00 75.12 100 LEU A CA 1
ATOM 767 C C . LEU A 1 100 ? -11.617 -16.732 12.596 1.00 75.12 100 LEU A C 1
ATOM 769 O O . LEU A 1 100 ? -11.472 -16.404 13.773 1.00 75.12 100 LEU A O 1
ATOM 773 N N . SER A 1 101 ? -10.915 -16.184 11.608 1.00 73.50 101 SER A N 1
ATOM 774 C CA . SER A 1 101 ? -10.046 -15.021 11.799 1.00 73.50 101 SER A CA 1
ATOM 775 C C . SER A 1 101 ? -10.816 -13.707 11.622 1.00 73.50 101 SER A C 1
ATOM 777 O O . SER A 1 101 ? -11.864 -13.658 10.977 1.00 73.50 101 SER A O 1
ATOM 779 N N . ASN A 1 102 ? -10.282 -12.622 12.191 1.00 70.00 102 ASN A N 1
ATOM 780 C CA . ASN A 1 102 ? -10.740 -11.236 12.001 1.00 70.00 102 ASN A CA 1
ATOM 781 C C . ASN A 1 102 ? -12.145 -10.895 12.529 1.00 70.00 102 ASN A C 1
ATOM 783 O O . ASN A 1 102 ? -12.652 -9.807 12.253 1.00 70.00 102 ASN A O 1
ATOM 787 N N . ILE A 1 103 ? -12.767 -11.781 13.312 1.00 71.75 103 ILE A N 1
ATOM 788 C CA . ILE A 1 103 ? -14.075 -11.526 13.932 1.00 71.75 103 ILE A CA 1
ATOM 789 C C . ILE A 1 103 ? -14.031 -11.408 15.456 1.00 71.75 103 ILE A C 1
ATOM 791 O O . ILE A 1 103 ? -14.982 -10.877 16.028 1.00 71.75 103 ILE A O 1
ATOM 795 N N . GLY A 1 104 ? -12.972 -11.881 16.121 1.00 73.81 104 GLY A N 1
ATOM 796 C CA . GLY A 1 104 ? -12.949 -11.979 17.579 1.00 73.81 104 GLY A CA 1
ATOM 797 C C . GLY A 1 104 ? -12.992 -10.612 18.246 1.00 73.81 104 GLY A C 1
ATOM 798 O O . GLY A 1 104 ? -13.876 -10.357 19.051 1.00 73.81 104 GLY A O 1
ATOM 799 N N . LEU A 1 105 ? -12.131 -9.674 17.850 1.00 76.12 105 LEU A N 1
ATOM 800 C CA . LEU A 1 105 ? -12.082 -8.345 18.476 1.00 76.12 105 LEU A CA 1
ATOM 801 C C . LEU A 1 105 ? -13.442 -7.602 18.561 1.00 76.12 105 LEU A C 1
ATOM 803 O O . LEU A 1 105 ? -13.846 -7.247 19.674 1.00 76.12 105 LEU A O 1
ATOM 807 N N . PRO A 1 106 ? -14.185 -7.353 17.463 1.00 74.81 106 PRO A N 1
ATOM 808 C CA . PRO A 1 106 ? -15.469 -6.650 17.543 1.00 74.81 106 PRO A CA 1
ATOM 809 C C . PRO A 1 106 ? -16.527 -7.444 18.323 1.00 74.81 106 PRO A C 1
ATOM 811 O O . PRO A 1 106 ? -17.340 -6.853 19.043 1.00 74.81 106 PRO A O 1
ATOM 814 N N . LEU A 1 107 ? -16.511 -8.774 18.213 1.00 77.19 107 LEU A N 1
ATOM 815 C CA . LEU A 1 107 ? -17.499 -9.650 18.833 1.00 77.19 107 LEU A CA 1
ATOM 816 C C . LEU A 1 107 ? -17.260 -9.769 20.344 1.00 77.19 107 LEU A C 1
ATOM 818 O O . LEU A 1 107 ? -18.185 -9.547 21.129 1.00 77.19 107 LEU A O 1
ATOM 822 N N . THR A 1 108 ? -16.009 -9.951 20.764 1.00 83.62 108 THR A N 1
ATOM 823 C CA . THR A 1 108 ? -15.601 -9.952 22.169 1.00 83.62 108 THR A CA 1
ATOM 824 C C . THR A 1 108 ? -15.891 -8.623 22.847 1.00 83.62 108 THR A C 1
ATOM 826 O O . THR A 1 108 ? -16.396 -8.615 23.972 1.00 83.62 108 THR A O 1
ATOM 829 N N . ILE A 1 109 ? -15.654 -7.486 22.180 1.00 79.62 109 ILE A N 1
ATOM 830 C CA . ILE A 1 109 ? -16.015 -6.167 22.725 1.00 79.62 109 ILE A CA 1
ATOM 831 C C . ILE A 1 109 ? -17.528 -6.076 22.954 1.00 79.62 109 ILE A C 1
ATOM 833 O O . ILE A 1 109 ? -17.963 -5.709 24.051 1.00 79.62 109 ILE A O 1
ATOM 837 N N . ALA A 1 110 ? -18.336 -6.434 21.952 1.00 77.50 110 ALA A N 1
ATOM 838 C CA . ALA A 1 110 ? -19.790 -6.381 22.060 1.00 77.50 110 ALA A CA 1
ATOM 839 C C . ALA A 1 110 ? -20.305 -7.286 23.191 1.00 77.50 110 ALA A C 1
ATOM 841 O O . ALA A 1 110 ? -21.066 -6.836 24.050 1.00 77.50 110 ALA A O 1
ATOM 842 N N . LEU A 1 111 ? -19.851 -8.540 23.248 1.00 81.56 111 LEU A N 1
ATOM 843 C CA . LEU A 1 111 ? -20.287 -9.504 24.257 1.00 81.56 111 LEU A CA 1
ATOM 844 C C . LEU A 1 111 ? -19.831 -9.131 25.671 1.00 81.56 111 LEU A C 1
ATOM 846 O O . LEU A 1 111 ? -20.626 -9.215 26.610 1.00 81.56 111 LEU A O 1
ATOM 850 N N . THR A 1 112 ? -18.602 -8.637 25.825 1.00 81.88 112 THR A N 1
ATOM 851 C CA . THR A 1 112 ? -18.086 -8.125 27.105 1.00 81.88 112 THR A CA 1
ATOM 852 C C . THR A 1 112 ? -18.975 -6.991 27.617 1.00 81.88 112 THR A C 1
ATOM 854 O O . THR A 1 112 ? -19.409 -7.015 28.770 1.00 81.88 112 THR A O 1
ATOM 857 N N . LEU A 1 113 ? -19.331 -6.027 26.760 1.00 78.44 113 LEU A N 1
ATOM 858 C CA . LEU A 1 113 ? -20.200 -4.907 27.137 1.00 78.44 113 LEU A CA 1
ATOM 859 C C . LEU A 1 113 ? -21.619 -5.354 27.509 1.00 78.44 113 LEU A C 1
ATOM 861 O O . LEU A 1 113 ? -22.193 -4.831 28.468 1.00 78.44 113 LEU A O 1
ATOM 865 N N . ILE A 1 114 ? -22.171 -6.350 26.815 1.00 80.00 114 ILE A N 1
ATOM 866 C CA . ILE A 1 114 ? -23.465 -6.950 27.164 1.00 80.00 114 ILE A CA 1
ATOM 867 C C . ILE A 1 114 ? -23.413 -7.589 28.551 1.00 80.00 114 ILE A C 1
ATOM 869 O O . ILE A 1 114 ? -24.300 -7.349 29.372 1.00 80.00 114 ILE A O 1
ATOM 873 N N . ILE A 1 115 ? -22.378 -8.381 28.841 1.00 81.81 115 ILE A N 1
ATOM 874 C CA . ILE A 1 115 ? -22.238 -9.052 30.139 1.00 81.81 115 ILE A CA 1
ATOM 875 C C . ILE A 1 115 ? -22.041 -8.021 31.254 1.00 81.81 115 ILE A C 1
ATOM 877 O O . ILE A 1 115 ? -22.651 -8.158 32.318 1.00 81.81 115 ILE A O 1
ATOM 881 N N . VAL A 1 116 ? -21.269 -6.955 31.014 1.00 77.50 116 VAL A N 1
ATOM 882 C CA . VAL A 1 116 ? -21.120 -5.829 31.952 1.00 77.50 116 VAL A CA 1
ATOM 883 C C . VAL A 1 116 ? -22.464 -5.135 32.197 1.00 77.50 116 VAL A C 1
ATOM 885 O O . VAL A 1 116 ? -22.814 -4.860 33.350 1.00 77.50 116 VAL A O 1
ATOM 888 N N . LEU A 1 117 ? -23.258 -4.894 31.149 1.00 76.94 117 LEU A N 1
ATOM 889 C CA . LEU A 1 117 ? -24.588 -4.295 31.271 1.00 76.94 117 LEU A CA 1
ATOM 890 C C . LEU A 1 117 ? -25.526 -5.181 32.097 1.00 76.94 117 LEU A C 1
ATOM 892 O O . LEU A 1 117 ? -26.137 -4.697 33.050 1.00 76.94 117 LEU A O 1
ATOM 896 N N . ILE A 1 118 ? -25.622 -6.473 31.766 1.00 79.62 118 ILE A N 1
ATOM 897 C CA . ILE A 1 118 ? -26.465 -7.413 32.512 1.00 79.62 118 ILE A CA 1
ATOM 898 C C . ILE A 1 118 ? -26.009 -7.433 33.972 1.00 79.62 118 ILE A C 1
ATOM 900 O O . ILE A 1 118 ? -26.816 -7.182 34.867 1.00 79.62 118 ILE A O 1
ATOM 904 N N . SER A 1 119 ? -24.719 -7.673 34.213 1.00 77.00 119 SER A N 1
ATOM 905 C CA . SER A 1 119 ? -24.144 -7.821 35.552 1.00 77.00 119 SER A CA 1
ATOM 906 C C . SER A 1 119 ? -24.393 -6.587 36.413 1.00 77.00 119 SER A C 1
ATOM 908 O O . SER A 1 119 ? -24.883 -6.715 37.533 1.00 77.00 119 SER A O 1
ATOM 910 N N . SER A 1 120 ? -24.139 -5.390 35.879 1.00 71.50 120 SER A N 1
ATOM 911 C CA . SER A 1 120 ? -24.304 -4.126 36.612 1.00 71.50 120 SER A CA 1
ATOM 912 C C . SER A 1 120 ? -25.751 -3.813 37.004 1.00 71.50 120 SER A C 1
ATOM 914 O O . SER A 1 120 ? -25.969 -3.122 38.000 1.00 71.50 120 SER A O 1
ATOM 916 N N . GLN A 1 121 ? -26.739 -4.332 36.269 1.00 73.56 121 GLN A N 1
ATOM 917 C CA . GLN A 1 121 ? -28.159 -4.057 36.519 1.00 73.56 121 GLN A CA 1
ATOM 918 C C . GLN A 1 121 ? -28.863 -5.104 37.383 1.00 73.56 121 GLN A C 1
ATOM 920 O O . GLN A 1 121 ? -29.968 -4.854 37.875 1.00 73.56 121 GLN A O 1
ATOM 925 N N . THR A 1 122 ? -28.266 -6.283 37.534 1.00 78.06 122 THR A N 1
ATOM 926 C CA . THR A 1 122 ? -28.967 -7.460 38.062 1.00 78.06 122 THR A CA 1
ATOM 927 C C . THR A 1 122 ? -28.274 -8.088 39.267 1.00 78.06 122 THR A C 1
ATOM 929 O O . THR A 1 122 ? -28.963 -8.647 40.125 1.00 78.06 122 THR A O 1
ATOM 932 N N . LEU A 1 123 ? -26.947 -7.957 39.388 1.00 76.81 123 LEU A N 1
ATOM 933 C CA . LEU A 1 123 ? -26.198 -8.483 40.529 1.00 76.81 123 LEU A CA 1
ATOM 934 C C . LEU A 1 123 ? -26.215 -7.526 41.738 1.00 76.81 123 LEU A C 1
ATOM 936 O O . LEU A 1 123 ? -26.343 -6.309 41.584 1.00 76.81 123 LEU A O 1
ATOM 940 N N . PRO A 1 124 ? -26.038 -8.055 42.964 1.00 72.06 124 PRO A N 1
ATOM 941 C CA . PRO A 1 124 ? -25.812 -7.247 44.159 1.00 72.06 124 PRO A CA 1
ATOM 942 C C . PRO A 1 124 ? -24.514 -6.435 44.064 1.00 72.06 124 PRO A C 1
ATOM 944 O O . PRO A 1 124 ? -23.512 -6.909 43.528 1.00 72.06 124 PRO A O 1
ATOM 947 N N . SER A 1 125 ? -24.484 -5.248 44.671 1.00 66.81 125 SER A N 1
ATOM 948 C CA . SER A 1 125 ? -23.353 -4.305 44.601 1.00 66.81 125 SER A CA 1
ATOM 949 C C . SER A 1 125 ? -21.993 -4.901 44.999 1.00 66.81 125 SER A C 1
ATOM 951 O O . SER A 1 125 ? -20.964 -4.483 44.469 1.00 66.81 125 SER A O 1
ATOM 953 N N . GLN A 1 126 ? -21.956 -5.884 45.903 1.00 68.75 126 GLN A N 1
ATOM 954 C CA . GLN A 1 126 ? -20.722 -6.577 46.296 1.00 68.75 126 GLN A CA 1
ATOM 955 C C . GLN A 1 126 ? -20.184 -7.499 45.189 1.00 68.75 126 GLN A C 1
ATOM 957 O O . GLN A 1 126 ? -18.977 -7.558 44.970 1.00 68.75 126 GLN A O 1
ATOM 962 N N . THR A 1 127 ? -21.072 -8.178 44.462 1.00 72.62 127 THR A N 1
ATOM 963 C CA . THR A 1 127 ? -20.729 -9.174 43.434 1.00 72.62 127 THR A CA 1
ATOM 964 C C . THR A 1 127 ? -20.522 -8.546 42.056 1.00 72.62 127 THR A C 1
ATOM 966 O O . THR A 1 127 ? -19.733 -9.062 41.269 1.00 72.62 127 THR A O 1
ATOM 969 N N . VAL A 1 128 ? -21.182 -7.413 41.772 1.00 72.12 128 VAL A N 1
ATOM 970 C CA . VAL A 1 128 ? -21.063 -6.677 40.496 1.00 72.12 128 VAL A CA 1
ATOM 971 C C . VAL A 1 128 ? -19.608 -6.369 40.160 1.00 72.12 128 VAL A C 1
ATOM 973 O O . VAL A 1 128 ? -19.200 -6.562 39.022 1.00 72.12 128 VAL A O 1
ATOM 976 N N . VAL A 1 129 ? -18.819 -5.910 41.135 1.00 66.94 129 VAL A N 1
ATOM 977 C CA . VAL A 1 129 ? -17.435 -5.480 40.879 1.00 66.94 129 VAL A CA 1
ATOM 978 C C . VAL A 1 129 ? -16.569 -6.643 40.415 1.00 66.94 129 VAL A C 1
ATOM 980 O O . VAL A 1 129 ? -15.930 -6.543 39.373 1.00 66.94 129 VAL A O 1
ATOM 983 N N . TRP A 1 130 ? -16.610 -7.768 41.128 1.00 67.62 130 TRP A N 1
ATOM 984 C CA . TRP A 1 130 ? -15.885 -8.972 40.723 1.00 67.62 130 TRP A CA 1
ATOM 985 C C . TRP A 1 130 ? -16.395 -9.541 39.397 1.00 67.62 130 TRP A C 1
ATOM 987 O O . TRP A 1 130 ? -15.587 -9.962 38.576 1.00 67.62 130 TRP A O 1
ATOM 997 N N . GLY A 1 131 ? -17.709 -9.492 39.148 1.00 72.00 131 GLY A N 1
ATOM 998 C CA . GLY A 1 131 ? -18.294 -9.920 37.876 1.00 72.00 131 GLY A CA 1
ATOM 999 C C . GLY A 1 131 ? -17.806 -9.085 36.691 1.00 72.00 131 GLY A C 1
ATOM 1000 O O . GLY A 1 131 ? -17.401 -9.639 35.673 1.00 72.00 131 GLY A O 1
ATOM 1001 N N . VAL A 1 132 ? -17.774 -7.758 36.834 1.00 71.56 132 VAL A N 1
ATOM 1002 C CA . VAL A 1 132 ? -17.277 -6.843 35.796 1.00 71.56 132 VAL A CA 1
ATOM 1003 C C . VAL A 1 132 ? -15.786 -7.065 35.542 1.00 71.56 132 VAL A C 1
ATOM 1005 O O . VAL A 1 132 ? -15.392 -7.223 34.391 1.00 71.56 132 VAL A O 1
ATOM 1008 N N . VAL A 1 133 ? -14.966 -7.149 36.595 1.00 68.81 133 VAL A N 1
ATOM 1009 C CA . VAL A 1 133 ? -13.519 -7.395 36.463 1.00 68.81 133 VAL A CA 1
ATOM 1010 C C . VAL A 1 133 ? -13.243 -8.725 35.761 1.00 68.81 133 VAL A C 1
ATOM 1012 O O . VAL A 1 133 ? -12.460 -8.759 34.815 1.00 68.81 133 VAL A O 1
ATOM 1015 N N . LEU A 1 134 ? -13.916 -9.805 36.171 1.00 74.38 134 LEU A N 1
ATOM 1016 C CA . LEU A 1 134 ? -13.755 -11.116 35.544 1.00 74.38 134 LEU A CA 1
ATOM 1017 C C . LEU A 1 134 ? -14.151 -11.081 34.062 1.00 74.38 134 LEU A C 1
ATOM 1019 O O . LEU A 1 134 ? -13.438 -11.636 33.236 1.00 74.38 134 LEU A O 1
ATOM 1023 N N . THR A 1 135 ? -15.232 -10.373 33.722 1.00 79.94 135 THR A N 1
ATOM 1024 C CA . THR A 1 135 ? -15.699 -10.217 32.335 1.00 79.94 135 THR A CA 1
ATOM 1025 C C . THR A 1 135 ? -14.650 -9.522 31.466 1.00 79.94 135 THR A C 1
ATOM 1027 O O . THR A 1 135 ? -14.349 -10.004 30.378 1.00 79.94 135 THR A O 1
ATOM 1030 N N . PHE A 1 136 ? -14.043 -8.434 31.951 1.00 77.31 136 PHE A N 1
ATOM 1031 C CA . PHE A 1 136 ? -12.966 -7.751 31.226 1.00 77.31 136 PHE A CA 1
ATOM 1032 C C . PHE A 1 136 ? -11.708 -8.613 31.089 1.00 77.31 136 PHE A C 1
ATOM 1034 O O . PHE A 1 136 ? -11.103 -8.618 30.022 1.00 77.31 136 PHE A O 1
ATOM 1041 N N . LEU A 1 137 ? -11.328 -9.368 32.126 1.00 74.75 137 LEU A N 1
ATOM 1042 C CA . LEU A 1 137 ? -10.188 -10.287 32.050 1.00 74.75 137 LEU A CA 1
ATOM 1043 C C . LEU A 1 137 ? -10.431 -11.406 31.033 1.00 74.75 137 LEU A C 1
ATOM 1045 O O . LEU A 1 137 ? -9.557 -11.689 30.221 1.00 74.75 137 LEU A O 1
ATOM 1049 N N . THR A 1 138 ? -11.617 -12.020 31.043 1.00 82.94 138 THR A N 1
ATOM 1050 C CA . THR A 1 138 ? -11.978 -13.054 30.063 1.00 82.94 138 THR A CA 1
ATOM 1051 C C . THR A 1 138 ? -12.029 -12.480 28.648 1.00 82.94 138 THR A C 1
ATOM 1053 O O . THR A 1 138 ? -11.449 -13.073 27.746 1.00 82.94 138 THR A O 1
ATOM 1056 N N . GLY A 1 139 ? -12.631 -11.302 28.455 1.00 83.38 139 GLY A N 1
ATOM 1057 C CA . GLY A 1 139 ? -12.638 -10.616 27.160 1.00 83.38 139 GLY A CA 1
ATOM 1058 C C . GLY A 1 139 ? -11.229 -10.278 26.661 1.00 83.38 139 GLY A C 1
ATOM 1059 O O . GLY A 1 139 ? -10.912 -10.522 25.503 1.00 83.38 139 GLY A O 1
ATOM 1060 N N . ALA A 1 140 ? -10.337 -9.803 27.535 1.00 79.94 140 ALA A N 1
ATOM 1061 C CA . ALA A 1 140 ? -8.945 -9.549 27.170 1.00 79.94 140 ALA A CA 1
ATOM 1062 C C . ALA A 1 140 ? -8.220 -10.836 26.746 1.00 79.94 140 ALA A C 1
ATOM 1064 O O . ALA A 1 140 ? -7.534 -10.838 25.729 1.00 79.94 140 ALA A O 1
ATOM 1065 N N . VAL A 1 141 ? -8.408 -11.941 27.477 1.00 84.06 141 VAL A N 1
ATOM 1066 C CA . VAL A 1 141 ? -7.845 -13.250 27.104 1.00 84.06 141 VAL A CA 1
ATOM 1067 C C . VAL A 1 141 ? -8.364 -13.710 25.742 1.00 84.06 141 VAL A C 1
ATOM 1069 O O . VAL A 1 141 ? -7.579 -14.205 24.943 1.00 84.06 141 VAL A O 1
ATOM 1072 N N . LEU A 1 142 ? -9.652 -13.524 25.451 1.00 85.75 142 LEU A N 1
ATOM 1073 C CA . LEU A 1 142 ? -10.232 -13.886 24.157 1.00 85.75 142 LEU A CA 1
ATOM 1074 C C . LEU A 1 142 ? -9.669 -13.039 23.012 1.00 85.75 142 LEU A C 1
ATOM 1076 O O . LEU A 1 142 ? -9.292 -13.604 21.993 1.00 85.75 142 LEU A O 1
ATOM 1080 N N . ILE A 1 143 ? -9.501 -11.727 23.201 1.00 84.06 143 ILE A N 1
ATOM 1081 C CA . ILE A 1 143 ? -8.855 -10.865 22.197 1.00 84.06 143 ILE A CA 1
ATOM 1082 C C . ILE A 1 143 ? -7.399 -11.293 21.967 1.00 84.06 143 ILE A C 1
ATOM 1084 O O . ILE A 1 143 ? -6.947 -11.352 20.829 1.00 84.06 143 ILE A O 1
ATOM 1088 N N . ILE A 1 144 ? -6.666 -11.642 23.029 1.00 80.56 144 ILE A N 1
ATOM 1089 C CA . ILE A 1 144 ? -5.293 -12.158 22.915 1.00 80.56 144 ILE A CA 1
ATOM 1090 C C . ILE A 1 144 ? -5.277 -13.483 22.147 1.00 80.56 144 ILE A C 1
ATOM 1092 O O . ILE A 1 144 ? -4.451 -13.660 21.256 1.00 80.56 144 ILE A O 1
ATOM 1096 N N . LEU A 1 145 ? -6.190 -14.405 22.461 1.00 83.94 145 LEU A N 1
ATOM 1097 C CA . LEU A 1 145 ? -6.310 -15.675 21.746 1.00 83.94 145 LEU A CA 1
ATOM 1098 C C . LEU A 1 145 ? -6.669 -15.467 20.275 1.00 83.94 145 LEU A C 1
ATOM 1100 O O . LEU A 1 145 ? -6.112 -16.162 19.436 1.00 83.94 145 LEU A O 1
ATOM 1104 N N . ASP A 1 146 ? -7.546 -14.514 19.957 1.00 82.62 146 ASP A N 1
ATOM 1105 C CA . ASP A 1 146 ? -7.896 -14.162 18.578 1.00 82.62 146 ASP A CA 1
ATOM 1106 C C . ASP A 1 146 ? -6.702 -13.606 17.808 1.00 82.62 146 ASP A C 1
ATOM 1108 O O . ASP A 1 146 ? -6.516 -13.921 16.637 1.00 82.62 146 ASP A O 1
ATOM 1112 N N . MET A 1 147 ? -5.865 -12.813 18.469 1.00 77.06 147 MET A N 1
ATOM 1113 C CA . MET A 1 147 ? -4.751 -12.135 17.820 1.00 77.06 147 MET A CA 1
ATOM 1114 C C . MET A 1 147 ? -3.514 -13.025 17.654 1.00 77.06 147 MET A C 1
ATOM 1116 O O . MET A 1 147 ? -2.808 -12.908 16.659 1.00 77.06 147 MET A O 1
ATOM 1120 N N . PHE A 1 148 ? -3.264 -13.934 18.601 1.00 80.44 148 PHE A N 1
ATOM 1121 C CA . PHE A 1 148 ? -2.070 -14.790 18.630 1.00 80.44 148 PHE A CA 1
ATOM 1122 C C . PHE A 1 148 ? -2.369 -16.270 18.380 1.00 80.44 148 PHE A C 1
ATOM 1124 O O . PHE A 1 148 ? -1.590 -17.140 18.777 1.00 80.44 148 PHE A O 1
ATOM 1131 N N . TRP A 1 149 ? -3.501 -16.586 17.747 1.00 82.25 149 TRP A N 1
ATOM 1132 C CA . TRP A 1 149 ? -3.823 -17.972 17.431 1.00 82.25 149 TRP A CA 1
ATOM 1133 C C . TRP A 1 149 ? -2.792 -18.546 16.437 1.00 82.25 149 TRP A C 1
ATOM 1135 O O . TRP A 1 149 ? -2.675 -18.027 15.328 1.00 82.25 149 TRP A O 1
ATOM 1145 N N . PRO A 1 150 ? -2.054 -19.621 16.777 1.00 73.00 150 PRO A N 1
ATOM 1146 C CA . PRO A 1 150 ? -0.900 -20.069 15.988 1.00 73.00 150 PRO A CA 1
ATOM 1147 C C . PRO A 1 150 ? -1.270 -20.879 14.736 1.00 73.00 150 PRO A C 1
ATOM 1149 O O . PRO A 1 150 ? -0.395 -21.237 13.954 1.00 73.00 150 PRO A O 1
ATOM 1152 N N . PHE A 1 151 ? -2.549 -21.217 14.555 1.00 77.75 151 PHE A N 1
ATOM 1153 C CA . PHE A 1 151 ? -3.017 -22.071 13.463 1.00 77.75 151 PHE A CA 1
ATOM 1154 C C . PHE A 1 151 ? -3.855 -21.286 12.454 1.00 77.75 151 PHE A C 1
ATOM 1156 O O . PHE A 1 151 ? -4.606 -20.385 12.826 1.00 77.75 151 PHE A O 1
ATOM 1163 N N . ALA A 1 152 ? -3.780 -21.669 11.179 1.00 71.50 152 ALA A N 1
ATOM 1164 C CA . ALA A 1 152 ? -4.642 -21.107 10.147 1.00 71.50 152 ALA A CA 1
ATOM 1165 C C . ALA A 1 152 ? -6.125 -21.346 10.488 1.00 71.50 152 ALA A C 1
ATOM 1167 O O . ALA A 1 152 ? -6.529 -22.455 10.850 1.00 71.50 152 ALA A O 1
ATOM 1168 N N . ARG A 1 153 ? -6.927 -20.286 10.376 1.00 77.25 153 ARG A N 1
ATOM 1169 C CA . ARG A 1 153 ? -8.374 -20.271 10.632 1.00 77.25 153 ARG A CA 1
ATOM 1170 C C . ARG A 1 153 ? -9.120 -19.947 9.342 1.00 77.25 153 ARG A C 1
ATOM 1172 O O . ARG A 1 153 ? -8.526 -19.414 8.408 1.00 77.25 153 ARG A O 1
ATOM 1179 N N . GLY A 1 154 ? -10.411 -20.266 9.287 1.00 67.56 154 GLY A N 1
ATOM 1180 C CA . GLY A 1 154 ? -11.251 -19.879 8.155 1.00 67.56 154 GLY A CA 1
ATOM 1181 C C . GLY A 1 154 ? -11.321 -18.356 8.042 1.00 67.56 154 GLY A C 1
ATOM 1182 O O . GLY A 1 154 ? -11.554 -17.676 9.043 1.00 67.56 154 GLY A O 1
ATOM 1183 N N . SER A 1 155 ? -11.103 -17.815 6.845 1.00 64.75 155 SER A N 1
ATOM 1184 C CA . SER A 1 155 ? -11.340 -16.400 6.576 1.00 64.75 155 SER A CA 1
ATOM 1185 C C . SER A 1 155 ? -12.811 -16.186 6.234 1.00 64.75 155 SER A C 1
ATOM 1187 O O . SER A 1 155 ? -13.427 -16.954 5.496 1.00 64.75 155 SER A O 1
ATOM 1189 N N . VAL A 1 156 ? -13.395 -15.137 6.803 1.00 65.00 156 VAL A N 1
ATOM 1190 C CA . VAL A 1 156 ? -14.769 -14.734 6.500 1.00 65.00 156 VAL A CA 1
ATOM 1191 C C . VAL A 1 156 ? -14.748 -13.848 5.255 1.00 65.00 156 VAL A C 1
ATOM 1193 O O . VAL A 1 156 ? -13.902 -12.958 5.140 1.00 65.00 156 VAL A O 1
ATOM 1196 N N . ALA A 1 157 ? -15.681 -14.067 4.325 1.00 65.25 157 ALA A N 1
ATOM 1197 C CA . ALA A 1 157 ? -15.808 -13.231 3.137 1.00 65.25 157 ALA A CA 1
ATOM 1198 C C . ALA A 1 157 ? -15.971 -11.748 3.524 1.00 65.25 157 ALA A C 1
ATOM 1200 O O . ALA A 1 157 ? -16.652 -11.405 4.495 1.00 65.25 157 ALA A O 1
ATOM 1201 N N . SER A 1 158 ? -15.376 -10.841 2.745 1.00 65.25 158 SER A N 1
ATOM 1202 C CA . SER A 1 158 ? -15.338 -9.402 3.059 1.00 65.25 158 SER A CA 1
ATOM 1203 C C . SER A 1 158 ? -16.728 -8.781 3.278 1.00 65.25 158 SER A C 1
ATOM 1205 O O . SER A 1 158 ? -16.895 -7.882 4.107 1.00 65.25 158 SER A O 1
ATOM 1207 N N . GLN A 1 159 ? -17.750 -9.284 2.578 1.00 66.19 159 GLN A N 1
ATOM 1208 C CA . GLN A 1 159 ? -19.139 -8.860 2.755 1.00 66.19 159 GLN A CA 1
ATOM 1209 C C . GLN A 1 159 ? -19.737 -9.307 4.097 1.00 66.19 159 GLN A C 1
ATOM 1211 O O . GLN A 1 159 ? -20.457 -8.531 4.725 1.00 66.19 159 GLN A O 1
ATOM 1216 N N . ASP A 1 160 ? -19.439 -10.522 4.555 1.00 65.50 160 ASP A N 1
ATOM 1217 C CA . ASP A 1 160 ? -19.929 -11.044 5.836 1.00 65.50 160 ASP A CA 1
ATOM 1218 C C . ASP A 1 160 ? -19.239 -10.362 7.020 1.00 65.50 160 ASP A C 1
ATOM 1220 O O . ASP A 1 160 ? -19.906 -9.996 7.991 1.00 65.50 160 ASP A O 1
ATOM 1224 N N . LEU A 1 161 ? -17.938 -10.060 6.903 1.00 66.62 161 LEU A N 1
ATOM 1225 C CA . LEU A 1 161 ? -17.207 -9.255 7.890 1.00 66.62 161 LEU A CA 1
ATOM 1226 C C . LEU A 1 161 ? -17.860 -7.885 8.115 1.00 66.62 161 LEU A C 1
ATOM 1228 O O . LEU A 1 161 ? -18.006 -7.442 9.256 1.00 66.62 161 LEU A O 1
ATOM 1232 N N . ARG A 1 162 ? -18.315 -7.217 7.045 1.00 69.44 162 ARG A N 1
ATOM 1233 C CA . ARG A 1 162 ? -19.038 -5.940 7.169 1.00 69.44 162 ARG A CA 1
ATOM 1234 C C . ARG A 1 162 ? -20.329 -6.093 7.972 1.00 69.44 162 ARG A C 1
ATOM 1236 O O . ARG A 1 162 ? -20.599 -5.257 8.832 1.00 69.44 162 ARG A O 1
ATOM 1243 N N . ILE A 1 163 ? -21.109 -7.148 7.731 1.00 69.31 163 ILE A N 1
ATOM 1244 C CA . ILE A 1 163 ? -22.364 -7.400 8.458 1.00 69.31 163 ILE A CA 1
ATOM 1245 C C . ILE A 1 163 ? -22.090 -7.675 9.939 1.00 69.31 163 ILE A C 1
ATOM 1247 O O . ILE A 1 163 ? -22.776 -7.114 10.798 1.00 69.31 163 ILE A O 1
ATOM 1251 N N . ILE A 1 164 ? -21.078 -8.489 10.249 1.00 68.38 164 ILE A N 1
ATOM 1252 C CA . ILE A 1 164 ? -20.676 -8.796 11.629 1.00 68.38 164 ILE A CA 1
ATOM 1253 C C . ILE A 1 164 ? -20.261 -7.513 12.359 1.00 68.38 164 ILE A C 1
ATOM 1255 O O . ILE A 1 164 ? -20.769 -7.238 13.447 1.00 68.38 164 ILE A O 1
ATOM 1259 N N . ASN A 1 165 ? -19.431 -6.675 11.731 1.00 68.75 165 ASN A N 1
ATOM 1260 C CA . ASN A 1 165 ? -18.981 -5.409 12.313 1.00 68.75 165 ASN A CA 1
ATOM 1261 C C . ASN A 1 165 ? -20.137 -4.434 12.557 1.00 68.75 165 ASN A C 1
ATOM 1263 O O . ASN A 1 165 ? -20.244 -3.865 13.643 1.00 68.75 165 ASN A O 1
ATOM 1267 N N . ILE A 1 166 ? -21.045 -4.273 11.589 1.00 72.50 166 ILE A N 1
ATOM 1268 C CA . ILE A 1 166 ? -22.241 -3.434 11.759 1.00 72.50 166 ILE A CA 1
ATOM 1269 C C . ILE A 1 166 ? -23.100 -3.963 12.912 1.00 72.50 166 ILE A C 1
ATOM 1271 O O . ILE A 1 166 ? -23.539 -3.190 13.762 1.00 72.50 166 ILE A O 1
ATOM 1275 N N . THR A 1 167 ? -23.306 -5.280 12.978 1.00 69.31 167 THR A N 1
ATOM 1276 C CA . THR A 1 167 ? -24.097 -5.921 14.036 1.00 69.31 167 THR A CA 1
ATOM 1277 C C . THR A 1 167 ? -23.478 -5.683 15.412 1.00 69.31 167 THR A C 1
ATOM 1279 O O . THR A 1 167 ? -24.191 -5.299 16.341 1.00 69.31 167 THR A O 1
ATOM 1282 N N . ALA A 1 168 ? -22.156 -5.831 15.538 1.00 70.00 168 ALA A N 1
ATOM 1283 C CA . ALA A 1 168 ? -21.422 -5.543 16.766 1.00 70.00 168 ALA A CA 1
ATOM 1284 C C . ALA A 1 168 ? -21.571 -4.071 17.183 1.00 70.00 168 ALA A C 1
ATOM 1286 O O . ALA A 1 168 ? -21.924 -3.796 18.328 1.00 70.00 168 ALA A O 1
ATOM 1287 N N . VAL A 1 169 ? -21.402 -3.121 16.255 1.00 73.38 169 VAL A N 1
ATOM 1288 C CA . VAL A 1 169 ? -21.561 -1.679 16.524 1.00 73.38 169 VAL A CA 1
ATOM 1289 C C . VAL A 1 169 ? -22.982 -1.340 16.977 1.00 73.38 169 VAL A C 1
ATOM 1291 O O . VAL A 1 169 ? -23.161 -0.594 17.942 1.00 73.38 169 VAL A O 1
ATOM 1294 N N . VAL A 1 170 ? -24.003 -1.908 16.330 1.00 73.31 170 VAL A N 1
ATOM 1295 C CA . VAL A 1 170 ? -25.407 -1.716 16.723 1.00 73.31 170 VAL A CA 1
ATOM 1296 C C . VAL A 1 170 ? -25.655 -2.260 18.128 1.00 73.31 170 VAL A C 1
ATOM 1298 O O . VAL A 1 170 ? -26.267 -1.575 18.948 1.00 73.31 170 VAL A O 1
ATOM 1301 N N . LEU A 1 171 ? -25.148 -3.457 18.436 1.00 70.81 171 LEU A N 1
ATOM 1302 C CA . LEU A 1 171 ? -25.239 -4.048 19.771 1.00 70.81 171 LEU A CA 1
ATOM 1303 C C . LEU A 1 171 ? -24.583 -3.158 20.823 1.00 70.81 171 LEU A C 1
ATOM 1305 O O . LEU A 1 171 ? -25.237 -2.837 21.815 1.00 70.81 171 LEU A O 1
ATOM 1309 N N . VAL A 1 172 ? -23.361 -2.685 20.561 1.00 72.00 172 VAL A N 1
ATOM 1310 C CA . VAL A 1 172 ? -22.640 -1.737 21.421 1.00 72.00 172 VAL A CA 1
ATOM 1311 C C . VAL A 1 172 ? -23.467 -0.468 21.649 1.00 72.00 172 VAL A C 1
ATOM 1313 O O . VAL A 1 172 ? -23.669 -0.067 22.800 1.00 72.00 172 VAL A O 1
ATOM 1316 N N . GLY A 1 173 ? -24.017 0.119 20.584 1.00 71.19 173 GLY A N 1
ATOM 1317 C CA . GLY A 1 173 ? -24.877 1.301 20.649 1.00 71.19 173 GLY A CA 1
ATOM 1318 C C . GLY A 1 173 ? -26.137 1.084 21.492 1.00 71.19 173 GLY A C 1
ATOM 1319 O O . GLY A 1 173 ? -26.476 1.929 22.321 1.00 71.19 173 GLY A O 1
ATOM 1320 N N . ILE A 1 174 ? -26.794 -0.073 21.357 1.00 73.62 174 ILE A N 1
ATOM 1321 C CA . ILE A 1 174 ? -27.951 -0.453 22.181 1.00 73.62 174 ILE A CA 1
ATOM 1322 C C . ILE A 1 174 ? -27.542 -0.589 23.652 1.00 73.62 174 ILE A C 1
ATOM 1324 O O . ILE A 1 174 ? -28.215 -0.033 24.524 1.00 73.62 174 ILE A O 1
ATOM 1328 N N . THR A 1 175 ? -26.437 -1.280 23.954 1.00 70.25 175 THR A N 1
ATOM 1329 C CA . THR A 1 175 ? -25.935 -1.408 25.334 1.00 70.25 175 THR A CA 1
ATOM 1330 C C . THR A 1 175 ? -25.630 -0.050 25.959 1.00 70.25 175 THR A C 1
ATOM 1332 O O . THR A 1 175 ? -26.049 0.203 27.090 1.00 70.25 175 THR A O 1
ATOM 1335 N N . LEU A 1 176 ? -24.969 0.847 25.221 1.00 70.88 176 LEU A N 1
ATOM 1336 C CA . LEU A 1 176 ? -24.668 2.206 25.674 1.00 70.88 176 LEU A CA 1
ATOM 1337 C C . LEU A 1 176 ? -25.945 3.016 25.906 1.00 70.88 176 LEU A C 1
ATOM 1339 O O . LEU A 1 176 ? -26.091 3.643 26.954 1.00 70.88 176 LEU A O 1
ATOM 1343 N N . PHE A 1 177 ? -26.907 2.954 24.985 1.00 78.50 177 PHE A N 1
ATOM 1344 C CA . PHE A 1 177 ? -28.190 3.639 25.129 1.00 78.50 177 PHE A CA 1
ATOM 1345 C C . PHE A 1 177 ? -28.947 3.185 26.385 1.00 78.50 177 PHE A C 1
ATOM 1347 O O . PHE A 1 177 ? -29.448 4.012 27.154 1.00 78.50 177 PHE A O 1
ATOM 1354 N N . ILE A 1 178 ? -28.997 1.873 26.636 1.00 72.19 178 ILE A N 1
ATOM 1355 C CA . ILE A 1 178 ? -29.627 1.316 27.838 1.00 72.19 178 ILE A CA 1
ATOM 1356 C C . ILE A 1 178 ? -28.870 1.763 29.097 1.00 72.19 178 ILE A C 1
ATOM 1358 O O . ILE A 1 178 ? -29.511 2.166 30.072 1.00 72.19 178 ILE A O 1
ATOM 1362 N N . ALA A 1 179 ? -27.534 1.726 29.081 1.00 70.06 179 ALA A N 1
ATOM 1363 C CA . ALA A 1 179 ? -26.704 2.151 30.206 1.00 70.06 179 ALA A CA 1
ATOM 1364 C C . ALA A 1 179 ? -26.927 3.631 30.558 1.00 70.06 179 ALA A C 1
ATOM 1366 O O . ALA A 1 179 ? -27.143 3.953 31.726 1.00 70.06 179 ALA A O 1
ATOM 1367 N N . ILE A 1 180 ? -26.957 4.514 29.554 1.00 75.31 180 ILE A N 1
ATOM 1368 C CA . ILE A 1 180 ? -27.193 5.956 29.721 1.00 75.31 180 ILE A CA 1
ATOM 1369 C C . ILE A 1 180 ? -28.595 6.213 30.276 1.00 75.31 180 ILE A C 1
ATOM 1371 O O . ILE A 1 180 ? -28.755 6.951 31.248 1.00 75.31 180 ILE A O 1
ATOM 1375 N N . ARG A 1 181 ? -29.624 5.571 29.709 1.00 79.94 181 ARG A N 1
ATOM 1376 C CA . ARG A 1 181 ? -31.015 5.774 30.141 1.00 79.94 181 ARG A CA 1
ATOM 1377 C C . ARG A 1 181 ? -31.244 5.348 31.593 1.00 79.94 181 ARG A C 1
ATOM 1379 O O . ARG A 1 181 ? -32.061 5.948 32.289 1.00 79.94 181 ARG A O 1
ATOM 1386 N N . GLN A 1 182 ? -30.549 4.309 32.049 1.00 73.25 182 GLN A N 1
ATOM 1387 C CA . GLN A 1 182 ? -30.684 3.790 33.411 1.00 73.25 182 GLN A CA 1
ATOM 1388 C C . GLN A 1 182 ? -29.737 4.438 34.422 1.00 73.25 182 GLN A C 1
ATOM 1390 O O . GLN A 1 182 ? -29.954 4.284 35.628 1.00 73.25 182 GLN A O 1
ATOM 1395 N N . PHE A 1 183 ? -28.753 5.210 33.959 1.00 74.81 183 PHE A N 1
ATOM 1396 C CA . PHE A 1 183 ? -27.757 5.877 34.794 1.00 74.81 183 PHE A CA 1
ATOM 1397 C C . PHE A 1 183 ? -28.337 6.612 36.021 1.00 74.81 183 PHE A C 1
ATOM 1399 O O . PHE A 1 183 ? -27.773 6.467 37.108 1.00 74.81 183 PHE A O 1
ATOM 1406 N N . PRO A 1 184 ? -29.491 7.318 35.951 1.00 79.56 184 PRO A N 1
ATOM 1407 C CA . PRO A 1 184 ? -30.069 7.985 37.122 1.00 79.56 184 PRO A CA 1
ATOM 1408 C C . PRO A 1 184 ? -30.422 7.035 38.276 1.00 79.56 184 PRO A C 1
ATOM 1410 O O . PRO A 1 184 ? -30.342 7.434 39.438 1.00 79.56 184 PRO A O 1
ATOM 1413 N N . THR A 1 185 ? -30.759 5.780 37.967 1.00 75.12 185 THR A N 1
ATOM 1414 C CA . THR A 1 185 ? -31.223 4.768 38.934 1.00 75.12 185 THR A CA 1
ATOM 1415 C C . THR A 1 185 ? -30.095 3.985 39.608 1.00 75.12 185 THR A C 1
ATOM 1417 O O . THR A 1 185 ? -30.349 3.188 40.508 1.00 75.12 185 THR A O 1
ATOM 1420 N N . TYR A 1 186 ? -28.848 4.196 39.186 1.00 72.50 186 TYR A N 1
ATOM 1421 C CA . TYR A 1 186 ? -27.687 3.503 39.735 1.00 72.50 186 TYR A CA 1
ATOM 1422 C C . TYR A 1 186 ? -27.292 4.035 41.122 1.00 72.50 186 TYR A C 1
ATOM 1424 O O . TYR A 1 186 ? -27.427 5.229 41.411 1.00 72.50 186 TYR A O 1
ATOM 1432 N N . THR A 1 187 ? -26.756 3.146 41.970 1.00 77.12 187 THR A N 1
ATOM 1433 C CA . THR A 1 187 ? -26.126 3.539 43.245 1.00 77.12 187 THR A CA 1
ATOM 1434 C C . THR A 1 187 ? -24.954 4.485 42.985 1.00 77.12 187 THR A C 1
ATOM 1436 O O . THR A 1 187 ? -24.354 4.439 41.908 1.00 77.12 187 THR A O 1
ATOM 1439 N N . LEU A 1 188 ? -24.581 5.316 43.965 1.00 79.62 188 LEU A N 1
ATOM 1440 C CA . LEU A 1 188 ? -23.449 6.241 43.820 1.00 79.62 188 LEU A CA 1
ATOM 1441 C C . LEU A 1 188 ? -22.162 5.510 43.394 1.00 79.62 188 LEU A C 1
ATOM 1443 O O . LEU A 1 188 ? -21.475 5.955 42.480 1.00 79.62 188 LEU A O 1
ATOM 1447 N N . ARG A 1 189 ? -21.889 4.335 43.980 1.00 75.31 189 ARG A N 1
ATOM 1448 C CA . ARG A 1 189 ? -20.730 3.495 43.633 1.00 75.31 189 ARG A CA 1
ATOM 1449 C C . ARG A 1 189 ? -20.760 3.061 42.173 1.00 75.31 189 ARG A C 1
ATOM 1451 O O . ARG A 1 189 ? -19.763 3.194 41.472 1.00 75.31 189 ARG A O 1
ATOM 1458 N N . THR A 1 190 ? -21.906 2.566 41.709 1.00 71.19 190 THR A N 1
ATOM 1459 C CA . THR A 1 190 ? -22.084 2.124 40.321 1.00 71.19 190 THR A CA 1
ATOM 1460 C C . THR A 1 190 ? -21.986 3.300 39.349 1.00 71.19 190 THR A C 1
ATOM 1462 O O . THR A 1 190 ? -21.375 3.150 38.296 1.00 71.19 190 THR A O 1
ATOM 1465 N N . LYS A 1 191 ? -22.517 4.481 39.698 1.00 77.94 191 LYS A N 1
ATOM 1466 C CA . LYS A 1 191 ? -22.383 5.703 38.885 1.00 77.94 191 LYS A CA 1
ATOM 1467 C C . LYS A 1 191 ? -20.921 6.101 38.715 1.00 77.94 191 LYS A C 1
ATOM 1469 O O . LYS A 1 191 ? -20.478 6.272 37.586 1.00 77.94 191 LYS A O 1
ATOM 1474 N N . LEU A 1 192 ? -20.172 6.184 39.817 1.00 80.62 192 LEU A N 1
ATOM 1475 C CA . LEU A 1 192 ? -18.752 6.544 39.785 1.00 80.62 192 LEU A CA 1
ATOM 1476 C C . LEU A 1 192 ? -17.928 5.519 39.000 1.00 80.62 192 LEU A C 1
ATOM 1478 O O . LEU A 1 192 ? -17.150 5.900 38.132 1.00 80.62 192 LEU A O 1
ATOM 1482 N N . MET A 1 193 ? -18.145 4.224 39.246 1.00 74.12 193 MET A N 1
ATOM 1483 C CA . MET A 1 193 ? -17.427 3.158 38.545 1.00 74.12 193 MET A CA 1
ATOM 1484 C C . MET A 1 193 ? -17.739 3.150 37.044 1.00 74.12 193 MET A C 1
ATOM 1486 O O . MET A 1 193 ? -16.821 3.114 36.234 1.00 74.12 1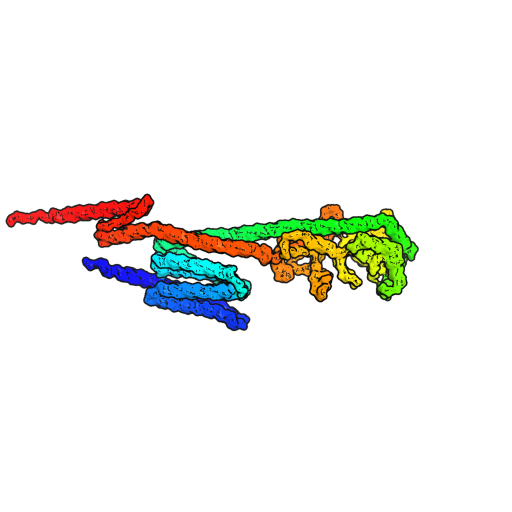93 MET A O 1
ATOM 1490 N N . THR A 1 194 ? -19.016 3.213 36.657 1.00 70.44 194 THR A N 1
ATOM 1491 C CA . THR A 1 194 ? -19.400 3.204 35.235 1.00 70.44 194 THR A CA 1
ATOM 1492 C C . THR A 1 194 ? -18.921 4.456 34.512 1.00 70.44 194 THR A C 1
ATOM 1494 O O . THR A 1 194 ? -18.429 4.333 33.395 1.00 70.44 194 THR A O 1
ATOM 1497 N N . ALA A 1 195 ? -18.982 5.633 35.142 1.00 75.69 195 ALA A N 1
ATOM 1498 C CA . ALA A 1 195 ? -18.449 6.864 34.566 1.00 75.69 195 ALA A CA 1
ATOM 1499 C C . ALA A 1 195 ? -16.926 6.791 34.368 1.00 75.69 195 ALA A C 1
ATOM 1501 O O . ALA A 1 195 ? -16.443 7.074 33.275 1.00 75.69 195 ALA A O 1
ATOM 1502 N N . ALA A 1 196 ? -16.179 6.354 35.387 1.00 78.88 196 ALA A N 1
ATOM 1503 C CA . ALA A 1 196 ? -14.723 6.250 35.316 1.00 78.88 196 ALA A CA 1
ATOM 1504 C C . ALA A 1 196 ? -14.261 5.203 34.291 1.00 78.88 196 ALA A C 1
ATOM 1506 O O . ALA A 1 196 ? -13.409 5.499 33.459 1.00 78.88 196 ALA A O 1
ATOM 1507 N N . VAL A 1 197 ? -14.855 4.005 34.295 1.00 76.88 197 VAL A N 1
ATOM 1508 C CA . VAL A 1 197 ? -14.532 2.948 33.321 1.00 76.88 197 VAL A CA 1
ATOM 1509 C C . VAL A 1 197 ? -14.888 3.384 31.901 1.00 76.88 197 VAL A C 1
ATOM 1511 O O . VAL A 1 197 ? -14.086 3.192 30.993 1.00 76.88 197 VAL A O 1
ATOM 1514 N N . SER A 1 198 ? -16.047 4.021 31.698 1.00 73.12 198 SER A N 1
ATOM 1515 C CA . SER A 1 198 ? -16.433 4.526 30.371 1.00 73.12 198 SER A CA 1
ATOM 1516 C C . SER A 1 198 ? -15.466 5.596 29.879 1.00 73.12 198 SER A C 1
ATOM 1518 O O . SER A 1 198 ? -15.107 5.591 28.706 1.00 73.12 198 SER A O 1
ATOM 1520 N N . LEU A 1 199 ? -15.011 6.482 30.771 1.00 82.31 199 LEU A N 1
ATOM 1521 C CA . LEU A 1 199 ? -14.010 7.490 30.442 1.00 82.31 199 LEU A CA 1
ATOM 1522 C C . LEU A 1 199 ? -12.679 6.840 30.050 1.00 82.31 199 LEU A C 1
ATOM 1524 O O . LEU A 1 199 ? -12.132 7.212 29.022 1.00 82.31 199 LEU A O 1
ATOM 1528 N N . VAL A 1 200 ? -12.196 5.850 30.810 1.00 81.06 200 VAL A N 1
ATOM 1529 C CA . VAL A 1 200 ? -10.964 5.103 30.493 1.00 81.06 200 VAL A CA 1
ATOM 1530 C C . VAL A 1 200 ? -11.073 4.392 29.144 1.00 81.06 200 VAL A C 1
ATOM 1532 O O . VAL A 1 200 ? -10.159 4.469 28.333 1.00 81.06 200 VAL A O 1
ATOM 1535 N N . ILE A 1 201 ? -12.188 3.711 28.876 1.00 76.75 201 ILE A N 1
ATOM 1536 C CA . ILE A 1 201 ? -12.390 3.021 27.596 1.00 76.75 201 ILE A CA 1
ATOM 1537 C C . ILE A 1 201 ? -12.421 4.033 26.451 1.00 76.75 201 ILE A C 1
ATOM 1539 O O . ILE A 1 201 ? -11.767 3.816 25.437 1.00 76.75 201 ILE A O 1
ATOM 1543 N N . LEU A 1 202 ? -13.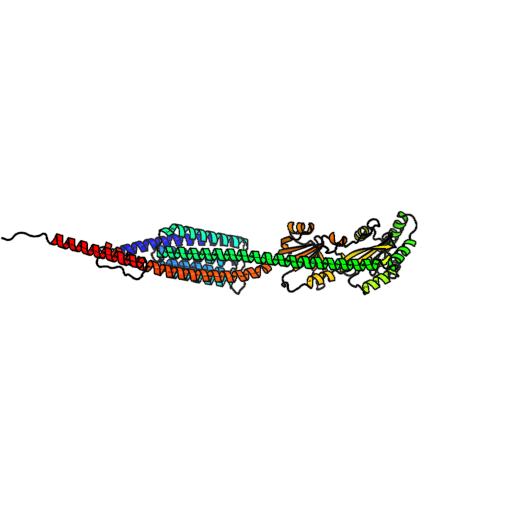144 5.145 26.612 1.00 77.31 202 LEU A N 1
ATOM 1544 C CA . LEU A 1 202 ? -13.242 6.183 25.590 1.00 77.31 202 LEU A CA 1
ATOM 1545 C C . LEU A 1 202 ? -11.880 6.821 25.300 1.00 77.31 202 LEU A C 1
ATOM 1547 O O . LEU A 1 202 ? -11.539 7.007 24.135 1.00 77.31 202 LEU A O 1
ATOM 1551 N N . THR A 1 203 ? -11.100 7.145 26.335 1.00 84.81 203 THR A N 1
ATOM 1552 C CA . THR A 1 203 ? -9.776 7.752 26.160 1.00 84.81 203 THR A CA 1
ATOM 1553 C C . THR A 1 203 ? -8.797 6.781 25.520 1.00 84.81 203 THR A C 1
ATOM 1555 O O . THR A 1 203 ? -8.087 7.176 24.597 1.00 84.81 203 THR A O 1
ATOM 1558 N N . VAL A 1 204 ? -8.782 5.517 25.953 1.00 85.50 204 VAL A N 1
ATOM 1559 C CA . VAL A 1 204 ? -7.920 4.483 25.367 1.00 85.50 204 VAL A CA 1
ATOM 1560 C C . VAL A 1 204 ? -8.304 4.234 23.912 1.00 85.50 204 VAL A C 1
ATOM 1562 O O . VAL A 1 204 ? -7.434 4.281 23.054 1.00 85.50 204 VAL A O 1
ATOM 1565 N N . LEU A 1 205 ? -9.595 4.067 23.610 1.00 77.44 205 LEU A N 1
ATOM 1566 C CA . LEU A 1 205 ? -10.077 3.854 22.246 1.00 77.44 205 LEU A CA 1
ATOM 1567 C C . LEU A 1 205 ? -9.718 5.028 21.330 1.00 77.44 205 LEU A C 1
ATOM 1569 O O . LEU A 1 205 ? -9.174 4.811 20.251 1.00 77.44 205 LEU A O 1
ATOM 1573 N N . LEU A 1 206 ? -9.987 6.265 21.763 1.00 79.50 206 LEU A N 1
ATOM 1574 C CA . LEU A 1 206 ? -9.652 7.462 20.991 1.00 79.50 206 LEU A CA 1
ATOM 1575 C C . LEU A 1 206 ? -8.143 7.550 20.746 1.00 79.50 206 LEU A C 1
ATOM 1577 O O . LEU A 1 206 ? -7.724 7.789 19.619 1.00 79.50 206 LEU A O 1
ATOM 1581 N N . THR A 1 207 ? -7.334 7.310 21.781 1.00 84.56 207 THR A N 1
ATOM 1582 C CA . THR A 1 207 ? -5.869 7.323 21.669 1.00 84.56 207 THR A CA 1
ATOM 1583 C C . THR A 1 207 ? -5.387 6.249 20.700 1.00 84.56 207 THR A C 1
ATOM 1585 O O . THR A 1 207 ? -4.602 6.557 19.814 1.00 84.56 207 THR A O 1
ATOM 1588 N N . THR A 1 208 ? -5.881 5.013 20.803 1.00 83.25 208 THR A N 1
ATOM 1589 C CA . THR A 1 208 ? -5.511 3.920 19.894 1.00 83.25 208 THR A CA 1
ATOM 1590 C C . THR A 1 208 ? -5.892 4.235 18.448 1.00 83.25 208 THR A C 1
ATOM 1592 O O . THR A 1 208 ? -5.078 4.022 17.557 1.00 83.25 208 THR A O 1
ATOM 1595 N N . VAL A 1 209 ? -7.088 4.784 18.203 1.00 80.25 209 VAL A N 1
ATOM 1596 C CA . VAL A 1 209 ? -7.533 5.171 16.852 1.00 80.25 209 VAL A CA 1
ATOM 1597 C C . VAL A 1 209 ? -6.659 6.287 16.281 1.00 80.25 209 VAL A C 1
ATOM 1599 O O . VAL A 1 209 ? -6.206 6.174 15.147 1.00 80.25 209 VAL A O 1
ATOM 1602 N N . VAL A 1 210 ? -6.394 7.336 17.064 1.00 83.75 210 VAL A N 1
ATOM 1603 C CA . VAL A 1 210 ? -5.560 8.470 16.637 1.00 83.75 210 VAL A CA 1
ATOM 1604 C C . VAL A 1 210 ? -4.124 8.025 16.375 1.00 83.75 210 VAL A C 1
ATOM 1606 O O . VAL A 1 210 ? -3.566 8.374 15.343 1.00 83.75 210 VAL A O 1
ATOM 1609 N N . VAL A 1 211 ? -3.530 7.227 17.266 1.00 83.75 211 VAL A N 1
ATOM 1610 C CA . VAL A 1 211 ? -2.171 6.697 17.076 1.00 83.75 211 VAL A CA 1
ATOM 1611 C C . VAL A 1 211 ? -2.107 5.823 15.828 1.00 83.75 211 VAL A C 1
ATOM 1613 O O . VAL A 1 211 ? -1.197 5.998 15.031 1.00 83.75 211 VAL A O 1
ATOM 1616 N N . ASN A 1 212 ? -3.086 4.943 15.609 1.00 81.88 212 ASN A N 1
ATOM 1617 C CA . ASN A 1 212 ? -3.116 4.087 14.423 1.00 81.88 212 ASN A CA 1
ATOM 1618 C C . ASN A 1 212 ? -3.243 4.894 13.119 1.00 81.88 212 ASN A C 1
ATOM 1620 O O . ASN A 1 212 ? -2.557 4.602 12.144 1.00 81.88 212 ASN A O 1
ATOM 1624 N N . ASP A 1 213 ? -4.088 5.928 13.107 1.00 80.44 213 ASP A N 1
ATOM 1625 C CA . ASP A 1 213 ? -4.244 6.834 11.963 1.00 80.44 213 ASP A CA 1
ATOM 1626 C C . ASP A 1 213 ? -2.956 7.630 11.691 1.00 80.44 213 ASP A C 1
ATOM 1628 O O . ASP A 1 213 ? -2.498 7.672 10.552 1.00 80.44 213 ASP A O 1
ATOM 1632 N N . ILE A 1 214 ? -2.316 8.175 12.733 1.00 84.62 214 ILE A N 1
ATOM 1633 C CA . ILE A 1 214 ? -1.029 8.877 12.615 1.00 84.62 214 ILE A CA 1
ATOM 1634 C C . ILE A 1 214 ? 0.061 7.932 12.105 1.00 84.62 214 ILE A C 1
ATOM 1636 O O . ILE A 1 214 ? 0.774 8.272 11.168 1.00 84.62 214 ILE A O 1
ATOM 1640 N N . THR A 1 215 ? 0.197 6.741 12.691 1.00 81.94 215 THR A N 1
ATOM 1641 C CA . THR A 1 215 ? 1.214 5.762 12.291 1.00 81.94 215 THR A CA 1
ATOM 1642 C C . THR A 1 215 ? 1.018 5.319 10.846 1.00 81.94 215 THR A C 1
ATOM 1644 O O . THR A 1 215 ? 1.991 5.295 10.097 1.00 81.94 215 THR A O 1
ATOM 1647 N N . ARG A 1 216 ? -0.221 5.035 10.422 1.00 80.69 216 ARG A N 1
ATOM 1648 C CA . ARG A 1 216 ? -0.509 4.658 9.032 1.00 80.69 216 ARG A CA 1
ATOM 1649 C C . ARG A 1 216 ? -0.176 5.788 8.059 1.00 80.69 216 ARG A C 1
ATOM 1651 O O . ARG A 1 216 ? 0.449 5.520 7.037 1.00 80.69 216 ARG A O 1
ATOM 1658 N N . ARG A 1 217 ? -0.559 7.032 8.371 1.00 81.50 217 ARG A N 1
ATOM 1659 C CA . ARG A 1 217 ? -0.235 8.202 7.537 1.00 81.50 217 ARG A CA 1
ATOM 1660 C C . ARG A 1 217 ? 1.267 8.415 7.440 1.00 81.50 217 ARG A C 1
ATOM 1662 O O . ARG A 1 217 ? 1.775 8.454 6.332 1.00 81.50 217 ARG A O 1
ATOM 1669 N N . ASN A 1 218 ? 1.968 8.433 8.572 1.00 85.38 218 ASN A N 1
ATOM 1670 C CA . ASN A 1 218 ? 3.417 8.621 8.605 1.00 85.38 218 ASN A CA 1
ATOM 1671 C C . ASN A 1 218 ? 4.156 7.530 7.823 1.00 85.38 218 ASN A C 1
ATOM 1673 O O . ASN A 1 218 ? 5.090 7.844 7.102 1.00 85.38 218 ASN A O 1
ATOM 1677 N N . LEU A 1 219 ? 3.749 6.262 7.944 1.00 83.31 219 LEU A N 1
ATOM 1678 C CA . LEU A 1 219 ? 4.375 5.173 7.188 1.00 83.31 219 LEU A CA 1
ATOM 1679 C C . LEU A 1 219 ? 4.073 5.268 5.693 1.00 83.31 219 LEU A C 1
ATOM 1681 O O . LEU A 1 219 ? 4.967 5.049 4.889 1.00 83.31 219 LEU A O 1
ATOM 1685 N N . THR A 1 220 ? 2.848 5.644 5.318 1.00 80.31 220 THR A N 1
ATOM 1686 C CA . THR A 1 220 ? 2.494 5.853 3.904 1.00 80.31 220 THR A CA 1
ATOM 1687 C C . THR A 1 220 ? 3.266 7.039 3.319 1.00 80.31 220 THR A C 1
ATOM 1689 O O . THR A 1 220 ? 3.775 6.947 2.211 1.00 80.31 220 THR A O 1
ATOM 1692 N N . GLU A 1 221 ? 3.398 8.139 4.064 1.00 84.12 221 GLU A N 1
ATOM 1693 C CA . GLU A 1 221 ? 4.198 9.307 3.674 1.00 84.12 221 GLU A CA 1
ATOM 1694 C C . GLU A 1 221 ? 5.685 8.952 3.555 1.00 84.12 221 GLU A C 1
ATOM 1696 O O . GLU A 1 221 ? 6.296 9.253 2.538 1.00 84.12 221 GLU A O 1
ATOM 1701 N N . GLN A 1 222 ? 6.252 8.238 4.532 1.00 85.44 222 GLN A N 1
ATOM 1702 C CA . GLN A 1 222 ? 7.644 7.779 4.483 1.00 85.44 222 GLN A CA 1
ATOM 1703 C C . GLN A 1 222 ? 7.912 6.841 3.304 1.00 85.44 222 GLN A C 1
ATOM 1705 O O . GLN A 1 222 ? 8.935 6.986 2.638 1.00 85.44 222 GLN A O 1
ATOM 1710 N N . LEU A 1 223 ? 7.005 5.898 3.036 1.00 83.38 223 LEU A N 1
ATOM 1711 C CA . LEU A 1 223 ? 7.109 5.008 1.880 1.00 83.38 223 LEU A CA 1
ATOM 1712 C C . LEU A 1 223 ? 7.013 5.790 0.571 1.00 83.38 223 LEU A C 1
ATOM 1714 O O . LEU A 1 223 ? 7.824 5.564 -0.318 1.00 83.38 223 LEU A O 1
ATOM 1718 N N . ASN A 1 224 ? 6.092 6.748 0.471 1.00 84.25 224 ASN A N 1
ATOM 1719 C CA . ASN A 1 224 ? 5.974 7.612 -0.702 1.00 84.25 224 ASN A CA 1
ATOM 1720 C C . ASN A 1 224 ? 7.248 8.436 -0.940 1.00 84.25 224 ASN A C 1
ATOM 1722 O O . ASN A 1 224 ? 7.736 8.485 -2.067 1.00 84.25 224 ASN A O 1
ATOM 1726 N N . ASP A 1 225 ? 7.814 9.048 0.104 1.00 85.75 225 ASP A N 1
ATOM 1727 C CA . ASP A 1 225 ? 9.066 9.810 0.011 1.00 85.75 225 ASP A CA 1
ATOM 1728 C C . ASP A 1 225 ? 10.235 8.908 -0.410 1.00 85.75 225 ASP A C 1
ATOM 1730 O O . ASP A 1 225 ? 11.074 9.288 -1.236 1.00 85.75 225 ASP A O 1
ATOM 1734 N N . GLN A 1 226 ? 10.286 7.689 0.133 1.00 85.19 226 GLN A N 1
ATOM 1735 C CA . GLN A 1 226 ? 11.285 6.690 -0.228 1.00 85.19 226 GLN A CA 1
ATOM 1736 C C . GLN A 1 226 ? 11.131 6.261 -1.690 1.00 85.19 226 GLN A C 1
ATOM 1738 O O . GLN A 1 226 ? 12.119 6.269 -2.423 1.00 85.19 226 GLN A O 1
ATOM 1743 N N . PHE A 1 227 ? 9.916 5.939 -2.133 1.00 86.50 227 PHE A N 1
ATOM 1744 C CA . PHE A 1 227 ? 9.647 5.558 -3.516 1.00 86.50 227 PHE A CA 1
ATOM 1745 C C . PHE A 1 227 ? 9.989 6.693 -4.475 1.00 86.50 227 PHE A C 1
ATOM 1747 O O . PHE A 1 227 ? 10.672 6.453 -5.461 1.00 86.50 227 PHE A O 1
ATOM 1754 N N . GLN A 1 228 ? 9.612 7.934 -4.164 1.00 85.75 228 GLN A N 1
ATOM 1755 C CA . GLN A 1 228 ? 9.961 9.085 -4.993 1.00 85.75 228 GLN A CA 1
ATOM 1756 C C . GLN A 1 228 ? 11.480 9.286 -5.078 1.00 85.75 228 GLN A C 1
ATOM 1758 O O . GLN A 1 228 ? 12.014 9.554 -6.152 1.00 85.75 228 GLN A O 1
ATOM 1763 N N . THR A 1 229 ? 12.194 9.146 -3.958 1.00 86.44 229 THR A N 1
ATOM 1764 C CA . THR A 1 229 ? 13.657 9.293 -3.927 1.00 86.44 229 THR A CA 1
ATOM 1765 C C . THR A 1 229 ? 14.338 8.224 -4.780 1.00 86.44 229 THR A C 1
ATOM 1767 O O . THR A 1 229 ? 15.228 8.542 -5.571 1.00 86.44 229 THR A O 1
ATOM 1770 N N . VAL A 1 230 ? 13.914 6.965 -4.642 1.00 85.06 230 VAL A N 1
ATOM 1771 C CA . VAL A 1 230 ? 14.462 5.843 -5.416 1.00 85.06 230 VAL A CA 1
ATOM 1772 C C . VAL A 1 230 ? 14.081 5.972 -6.890 1.00 85.06 230 VAL A C 1
ATOM 1774 O O . VAL A 1 230 ? 14.951 5.857 -7.748 1.00 85.06 230 VAL A O 1
ATOM 1777 N N . GLY A 1 231 ? 12.819 6.278 -7.186 1.00 86.06 231 GLY A N 1
ATOM 1778 C CA . GLY A 1 231 ? 12.295 6.410 -8.542 1.00 86.06 231 GLY A CA 1
ATOM 1779 C C . GLY A 1 231 ? 13.000 7.508 -9.325 1.00 86.06 231 GLY A C 1
ATOM 1780 O O . GLY A 1 231 ? 13.474 7.254 -10.429 1.00 86.06 231 GLY A O 1
ATOM 1781 N N . VAL A 1 232 ? 13.177 8.696 -8.738 1.00 86.81 232 VAL A N 1
ATOM 1782 C CA . VAL A 1 232 ? 13.918 9.795 -9.381 1.00 86.81 232 VAL A CA 1
ATOM 1783 C C . VAL A 1 232 ? 15.392 9.437 -9.574 1.00 86.81 232 VAL A C 1
ATOM 1785 O O . VAL A 1 232 ? 15.956 9.738 -10.624 1.00 86.81 232 VAL A O 1
ATOM 1788 N N . ALA A 1 233 ? 16.027 8.779 -8.599 1.00 86.31 233 ALA A N 1
ATOM 1789 C CA . ALA A 1 233 ? 17.423 8.362 -8.727 1.00 86.31 233 ALA A CA 1
ATOM 1790 C C . ALA A 1 233 ? 17.617 7.323 -9.846 1.00 86.31 233 ALA A C 1
ATOM 1792 O O . ALA A 1 233 ? 18.552 7.445 -10.637 1.00 86.31 233 ALA A O 1
ATOM 1793 N N . GLN A 1 234 ? 16.723 6.335 -9.948 1.00 86.62 234 GLN A N 1
ATOM 1794 C CA . GLN A 1 234 ? 16.763 5.317 -11.001 1.00 86.62 234 GLN A CA 1
ATOM 1795 C C . GLN A 1 234 ? 16.429 5.907 -12.373 1.00 86.62 234 GLN A C 1
ATOM 1797 O O . GLN A 1 234 ? 17.147 5.645 -13.334 1.00 86.62 234 GLN A O 1
ATOM 1802 N N . ALA A 1 235 ? 15.409 6.763 -12.463 1.00 87.44 235 ALA A N 1
ATOM 1803 C CA . ALA A 1 235 ? 15.065 7.469 -13.693 1.00 87.44 235 ALA A CA 1
ATOM 1804 C C . ALA A 1 235 ? 16.235 8.333 -14.198 1.00 87.44 235 ALA A C 1
ATOM 1806 O O . ALA A 1 235 ? 16.555 8.317 -15.387 1.00 87.44 235 ALA A O 1
ATOM 1807 N N . ALA A 1 236 ? 16.932 9.028 -13.292 1.00 87.06 236 ALA A N 1
ATOM 1808 C CA . ALA A 1 236 ? 18.135 9.784 -13.626 1.00 87.06 236 ALA A CA 1
ATOM 1809 C C . ALA A 1 236 ? 19.279 8.874 -14.102 1.00 87.06 236 ALA A C 1
ATOM 1811 O O . ALA A 1 236 ? 19.957 9.205 -15.071 1.00 87.06 236 ALA A O 1
ATOM 1812 N N . ALA A 1 237 ? 19.479 7.718 -13.466 1.00 87.62 237 ALA A N 1
ATOM 1813 C CA . ALA A 1 237 ? 20.512 6.767 -13.869 1.00 87.62 237 ALA A CA 1
ATOM 1814 C C . ALA A 1 237 ? 20.231 6.145 -15.249 1.00 87.62 237 ALA A C 1
ATOM 1816 O O . ALA A 1 237 ? 21.148 6.015 -16.059 1.00 87.62 237 ALA A O 1
ATOM 1817 N N . VAL A 1 238 ? 18.967 5.823 -15.547 1.00 89.31 238 VAL A N 1
ATOM 1818 C CA . VAL A 1 238 ? 18.531 5.372 -16.879 1.00 89.31 238 VAL A CA 1
ATOM 1819 C C . VAL A 1 238 ? 18.783 6.461 -17.915 1.00 89.31 238 VAL A C 1
ATOM 1821 O O . VAL A 1 238 ? 19.352 6.190 -18.971 1.00 89.31 238 VAL A O 1
ATOM 1824 N N . SER A 1 239 ? 18.410 7.704 -17.605 1.00 88.25 239 SER A N 1
ATOM 1825 C CA . SER A 1 239 ? 18.662 8.830 -18.499 1.00 88.25 239 SER A CA 1
ATOM 1826 C C . SER A 1 239 ? 20.156 9.038 -18.768 1.00 88.25 239 SER A C 1
ATOM 1828 O O . SER A 1 239 ? 20.521 9.341 -19.903 1.00 88.25 239 SER A O 1
ATOM 1830 N N . GLU A 1 240 ? 21.010 8.906 -17.752 1.00 88.62 240 GLU A N 1
ATOM 1831 C CA . GLU A 1 240 ? 22.464 9.045 -17.891 1.00 88.62 240 GLU A CA 1
ATOM 1832 C C . GLU A 1 240 ? 23.050 7.912 -18.740 1.00 88.62 240 GLU A C 1
ATOM 1834 O O . GLU A 1 240 ? 23.870 8.167 -19.621 1.00 88.62 240 GLU A O 1
ATOM 1839 N N . LEU A 1 241 ? 22.590 6.672 -18.532 1.00 89.75 241 LEU A N 1
ATOM 1840 C CA . LEU A 1 241 ? 22.978 5.527 -19.353 1.00 89.75 241 LEU A CA 1
ATOM 1841 C C . LEU A 1 241 ? 22.633 5.778 -20.824 1.00 89.75 241 LEU A C 1
ATOM 1843 O O . LEU A 1 241 ? 23.522 5.752 -21.669 1.00 89.75 241 LEU A O 1
ATOM 1847 N N . LEU A 1 242 ? 21.372 6.096 -21.130 1.00 90.31 242 LEU A N 1
ATOM 1848 C CA . LEU A 1 242 ? 20.941 6.378 -22.504 1.00 90.31 242 LEU A CA 1
ATOM 1849 C C . LEU A 1 242 ? 21.743 7.525 -23.121 1.00 90.31 242 LEU A C 1
ATOM 1851 O O . LEU A 1 242 ? 22.170 7.438 -24.271 1.00 90.31 242 LEU A O 1
ATOM 1855 N N . GLY A 1 243 ? 21.988 8.588 -22.353 1.00 89.69 243 GLY A N 1
ATOM 1856 C CA . GLY A 1 243 ? 22.775 9.722 -22.815 1.00 89.69 243 GLY A CA 1
ATOM 1857 C C . GLY A 1 243 ? 24.227 9.373 -23.127 1.00 89.69 243 GLY A C 1
ATOM 1858 O O . GLY A 1 243 ? 24.773 9.822 -24.142 1.00 89.69 243 GLY A O 1
ATOM 1859 N N . ARG A 1 244 ? 24.841 8.531 -22.294 1.00 91.06 244 ARG A N 1
ATOM 1860 C CA . ARG A 1 244 ? 26.183 7.997 -22.520 1.00 91.06 244 ARG A CA 1
ATOM 1861 C C . ARG A 1 244 ? 26.232 7.156 -23.790 1.00 91.06 244 ARG A C 1
ATOM 1863 O O . ARG A 1 244 ? 27.077 7.426 -24.639 1.00 91.06 244 ARG A O 1
ATOM 1870 N N . GLU A 1 245 ? 25.309 6.213 -23.958 1.00 92.38 245 GLU A N 1
ATOM 1871 C CA . GLU A 1 245 ? 25.288 5.317 -25.120 1.00 92.38 245 GLU A CA 1
ATOM 1872 C C . GLU A 1 245 ? 25.041 6.079 -26.435 1.00 92.38 245 GLU A C 1
ATOM 1874 O O . GLU A 1 245 ? 25.725 5.866 -27.439 1.00 92.38 245 GLU A O 1
ATOM 1879 N N . VAL A 1 246 ? 24.148 7.073 -26.421 1.00 92.31 246 VAL A N 1
ATOM 1880 C CA . VAL A 1 246 ? 23.970 8.001 -27.549 1.00 92.31 246 VAL A CA 1
ATOM 1881 C C . VAL A 1 246 ? 25.269 8.751 -27.862 1.00 92.31 246 VAL A C 1
ATOM 1883 O O . VAL A 1 246 ? 25.653 8.857 -29.028 1.00 92.31 246 VAL A O 1
ATOM 1886 N N . SER A 1 247 ? 25.970 9.245 -26.839 1.00 91.94 247 SER A N 1
ATOM 1887 C CA . SER A 1 247 ? 27.228 9.984 -27.011 1.00 91.94 247 SER A CA 1
ATOM 1888 C C . SER A 1 247 ? 28.336 9.111 -27.609 1.00 91.94 247 SER A C 1
ATOM 1890 O O . SER A 1 247 ? 29.117 9.594 -28.432 1.00 91.94 247 SER A O 1
ATOM 1892 N N . VAL A 1 248 ? 28.396 7.825 -27.244 1.00 94.00 248 VAL A N 1
ATOM 1893 C CA . VAL A 1 248 ? 29.338 6.855 -27.824 1.00 94.00 248 VAL A CA 1
ATOM 1894 C C . VAL A 1 248 ? 29.055 6.660 -29.318 1.00 94.00 248 VAL A C 1
ATOM 1896 O O . VAL A 1 248 ? 29.973 6.779 -30.135 1.00 94.00 248 VAL A O 1
ATOM 1899 N N . LEU A 1 249 ? 27.794 6.438 -29.703 1.00 94.69 249 LEU A N 1
ATOM 1900 C CA . LEU A 1 249 ? 27.409 6.275 -31.112 1.00 94.69 249 LEU A CA 1
ATOM 1901 C C . LEU A 1 249 ? 27.638 7.551 -31.932 1.00 94.69 249 LEU A C 1
ATOM 1903 O O . LEU A 1 249 ? 28.105 7.487 -33.071 1.00 94.69 249 LEU A O 1
ATOM 1907 N N . GLN A 1 250 ? 27.372 8.723 -31.351 1.00 92.56 250 GLN A N 1
ATOM 1908 C CA . GLN A 1 250 ? 27.697 10.005 -31.974 1.00 92.56 250 GLN A CA 1
ATOM 1909 C C . GLN A 1 250 ? 29.201 10.164 -32.182 1.00 92.56 250 GLN A C 1
ATOM 1911 O O . GLN A 1 250 ? 29.622 10.510 -33.286 1.00 92.56 250 GLN A O 1
ATOM 1916 N N . ALA A 1 251 ? 30.025 9.865 -31.176 1.00 92.94 251 ALA A N 1
ATOM 1917 C CA . ALA A 1 251 ? 31.478 9.917 -31.313 1.00 92.94 251 ALA A CA 1
ATOM 1918 C C . ALA A 1 251 ? 31.980 8.972 -32.416 1.00 92.94 251 ALA A C 1
ATOM 1920 O O . ALA A 1 251 ? 32.839 9.355 -33.210 1.00 92.94 251 ALA A O 1
ATOM 1921 N N . PHE A 1 252 ? 31.398 7.776 -32.518 1.00 94.56 252 PHE A N 1
ATOM 1922 C CA . PHE A 1 252 ? 31.711 6.823 -33.578 1.00 94.56 252 PHE A CA 1
ATOM 1923 C C . PHE A 1 252 ? 31.286 7.317 -34.971 1.00 94.56 252 PHE A C 1
ATOM 1925 O O . PHE A 1 252 ? 32.039 7.168 -35.932 1.00 94.56 252 PHE A O 1
ATOM 1932 N N . SER A 1 253 ? 30.134 7.988 -35.088 1.00 92.81 253 SER A N 1
ATOM 1933 C CA . SER A 1 253 ? 29.666 8.576 -36.355 1.00 92.81 253 SER A CA 1
ATOM 1934 C C . SER A 1 253 ? 30.583 9.679 -36.908 1.00 92.81 253 SER A C 1
ATOM 1936 O O . SER A 1 253 ? 30.574 9.945 -38.111 1.00 92.81 253 SER A O 1
ATOM 1938 N N . LEU A 1 254 ? 31.389 10.305 -36.041 1.00 90.12 254 LEU A N 1
ATOM 1939 C CA . LEU A 1 254 ? 32.342 11.357 -36.400 1.00 90.12 254 LEU A CA 1
ATOM 1940 C C . LEU A 1 254 ? 33.681 10.813 -36.925 1.00 90.12 254 LEU A C 1
ATOM 1942 O O . LEU A 1 254 ? 34.496 11.598 -37.420 1.00 90.12 254 LEU A O 1
ATOM 1946 N N . ASP A 1 255 ? 33.933 9.500 -36.849 1.00 89.31 255 ASP A N 1
ATOM 1947 C CA . ASP A 1 255 ? 35.106 8.896 -37.486 1.00 89.31 255 ASP A CA 1
ATOM 1948 C C . ASP A 1 255 ? 35.015 9.087 -39.002 1.00 89.31 255 ASP A C 1
ATOM 1950 O O . ASP A 1 255 ? 34.160 8.505 -39.663 1.00 89.31 255 ASP A O 1
ATOM 1954 N N . SER A 1 256 ? 35.944 9.865 -39.565 1.00 86.44 256 SER A N 1
ATOM 1955 C CA . SER A 1 256 ? 36.013 10.204 -40.994 1.00 86.44 256 SER A CA 1
ATOM 1956 C C . SER A 1 256 ? 35.944 9.008 -41.954 1.00 86.44 256 SER A C 1
ATOM 1958 O O . SER A 1 256 ? 35.534 9.167 -43.108 1.00 86.44 256 SER A O 1
ATOM 1960 N N . THR A 1 257 ? 36.306 7.811 -41.489 1.00 90.81 257 THR A N 1
ATOM 1961 C CA . THR A 1 257 ? 36.241 6.578 -42.272 1.00 90.81 257 THR A CA 1
ATOM 1962 C C . THR A 1 257 ? 34.797 6.242 -42.638 1.00 90.81 257 THR A C 1
ATOM 1964 O O . THR A 1 257 ? 34.515 5.937 -43.799 1.00 90.81 257 THR A O 1
ATOM 1967 N N . LEU A 1 258 ? 33.862 6.361 -41.692 1.00 90.88 258 LEU A N 1
ATOM 1968 C CA . LEU A 1 258 ? 32.484 5.921 -41.885 1.00 90.88 258 LEU A CA 1
ATOM 1969 C C . LEU A 1 258 ? 31.715 6.793 -42.902 1.00 90.88 258 LEU A C 1
ATOM 1971 O O . LEU A 1 258 ? 31.215 6.228 -43.880 1.00 90.88 258 LEU A O 1
ATOM 1975 N N . PRO A 1 259 ? 31.703 8.141 -42.809 1.00 92.62 259 PRO A N 1
ATOM 1976 C CA . PRO A 1 259 ? 31.113 8.999 -43.835 1.00 92.62 259 PRO A CA 1
ATOM 1977 C C . PRO A 1 259 ? 31.726 8.780 -45.222 1.00 92.62 259 PRO A C 1
ATOM 1979 O O . PRO A 1 259 ? 31.012 8.824 -46.222 1.00 92.62 259 PRO A O 1
ATOM 1982 N N . SER A 1 260 ? 33.038 8.520 -45.309 1.00 91.12 260 SER A N 1
ATOM 1983 C CA . SER A 1 260 ? 33.703 8.294 -46.601 1.00 91.12 260 SER A CA 1
ATOM 1984 C C . SER A 1 260 ? 33.217 7.016 -47.296 1.00 91.12 260 SER A C 1
ATOM 1986 O O . SER A 1 260 ? 32.982 7.019 -48.507 1.00 91.12 260 SER A O 1
ATOM 1988 N N . LEU A 1 261 ? 32.992 5.943 -46.530 1.00 93.00 261 LEU A N 1
ATOM 1989 C CA . LEU A 1 261 ? 32.456 4.678 -47.034 1.00 93.00 261 LEU A CA 1
ATOM 1990 C C . LEU A 1 261 ? 30.987 4.813 -47.444 1.00 93.00 261 LEU A C 1
ATOM 1992 O O . LEU A 1 261 ? 30.594 4.287 -48.487 1.00 93.00 261 LEU A O 1
ATOM 1996 N N . ILE A 1 262 ? 30.195 5.563 -46.671 1.00 94.31 262 ILE A N 1
ATOM 1997 C CA . ILE A 1 262 ? 28.800 5.863 -47.011 1.00 94.31 262 ILE A CA 1
ATOM 1998 C C . ILE A 1 262 ? 28.728 6.617 -48.343 1.00 94.31 262 ILE A C 1
ATOM 2000 O O . ILE A 1 262 ? 28.037 6.167 -49.256 1.00 94.31 262 ILE A O 1
ATOM 2004 N N . ARG A 1 263 ? 29.515 7.686 -48.516 1.00 91.81 263 ARG A N 1
ATOM 2005 C CA . ARG A 1 263 ? 29.589 8.436 -49.783 1.00 91.81 263 ARG A CA 1
ATOM 2006 C C . ARG A 1 263 ? 30.058 7.578 -50.953 1.00 91.81 263 ARG A C 1
ATOM 2008 O O . ARG A 1 263 ? 29.527 7.683 -52.053 1.00 91.81 263 ARG A O 1
ATOM 2015 N N . GLY A 1 264 ? 31.026 6.691 -50.723 1.00 90.62 264 GLY A N 1
ATOM 2016 C CA . GLY A 1 264 ? 31.474 5.737 -51.737 1.00 90.62 264 GLY A CA 1
ATOM 2017 C C . GLY A 1 264 ? 30.350 4.818 -52.228 1.00 90.62 264 GLY A C 1
ATOM 2018 O O . GLY A 1 264 ? 30.304 4.497 -53.415 1.00 90.62 264 GLY A O 1
ATOM 2019 N N . SER A 1 265 ? 29.417 4.443 -51.345 1.00 91.31 265 SER A N 1
ATOM 2020 C CA . SER A 1 265 ? 28.247 3.632 -51.709 1.00 91.31 265 SER A CA 1
ATOM 2021 C C . SER A 1 265 ? 27.260 4.371 -52.615 1.00 91.31 265 SER A C 1
ATOM 2023 O O . SER A 1 265 ? 26.562 3.734 -53.396 1.00 91.31 265 SER A O 1
ATOM 2025 N N . GLU A 1 266 ? 27.209 5.705 -52.553 1.00 88.75 266 GLU A N 1
ATOM 2026 C CA . GLU A 1 266 ? 26.272 6.517 -53.338 1.00 88.75 266 GLU A CA 1
ATOM 2027 C C . GLU A 1 266 ? 26.630 6.522 -54.829 1.00 88.75 266 GLU A C 1
ATOM 2029 O O . GLU A 1 266 ? 25.742 6.604 -55.671 1.00 88.75 266 GLU A O 1
ATOM 2034 N N . LEU A 1 267 ? 27.911 6.333 -55.168 1.00 87.50 267 LEU A N 1
ATOM 2035 C CA . LEU A 1 267 ? 28.415 6.329 -56.549 1.00 87.50 267 LEU A CA 1
ATOM 2036 C C . LEU A 1 267 ? 27.841 5.204 -57.423 1.00 87.50 267 LEU A C 1
ATOM 2038 O O . LEU A 1 267 ? 27.974 5.250 -58.646 1.00 87.50 267 LEU A O 1
ATOM 2042 N N . GLN A 1 268 ? 27.239 4.179 -56.817 1.00 85.19 268 GLN A N 1
ATOM 2043 C CA . GLN A 1 268 ? 26.591 3.091 -57.552 1.00 85.19 268 GLN A CA 1
ATOM 2044 C C . GLN A 1 268 ? 25.187 3.459 -58.051 1.00 85.19 268 GLN A C 1
ATOM 2046 O O . GLN A 1 268 ? 24.625 2.735 -58.871 1.00 85.19 268 GLN A O 1
ATOM 2051 N N . TYR A 1 269 ? 24.627 4.566 -57.559 1.00 88.19 269 TYR A N 1
ATOM 2052 C CA . TYR A 1 269 ? 23.328 5.081 -57.955 1.00 88.19 269 TYR A CA 1
ATOM 2053 C C . TYR A 1 269 ? 23.522 6.283 -58.884 1.00 88.19 269 TYR A C 1
ATOM 2055 O O . TYR A 1 269 ? 24.320 7.179 -58.615 1.00 88.19 269 TYR A O 1
ATOM 2063 N N . ALA A 1 270 ? 22.808 6.295 -60.006 1.00 82.69 270 ALA A N 1
ATOM 2064 C CA . ALA A 1 270 ? 22.858 7.370 -60.986 1.00 82.69 270 ALA A CA 1
ATOM 2065 C C . ALA A 1 270 ? 21.456 7.618 -61.541 1.00 82.69 270 ALA A C 1
ATOM 2067 O O . ALA A 1 270 ? 20.685 6.673 -61.692 1.00 82.69 270 ALA A O 1
ATOM 2068 N N . GLY A 1 271 ? 21.163 8.873 -61.878 1.00 88.06 271 GLY A N 1
ATOM 2069 C CA . GLY A 1 271 ? 19.861 9.279 -62.401 1.00 88.06 271 GLY A CA 1
ATOM 2070 C C . GLY A 1 271 ? 19.102 10.201 -61.452 1.00 88.06 271 GLY A C 1
ATOM 2071 O O . GLY A 1 271 ? 19.667 10.778 -60.523 1.00 88.06 271 GLY A O 1
ATOM 2072 N N . SER A 1 272 ? 17.821 10.377 -61.746 1.00 89.94 272 SER A N 1
ATOM 2073 C CA . SER A 1 272 ? 16.855 11.069 -60.898 1.00 89.94 272 SER A CA 1
ATOM 2074 C C . SER A 1 272 ? 16.584 10.293 -59.606 1.00 89.94 272 SER A C 1
ATOM 2076 O O . SER A 1 272 ? 16.805 9.088 -59.525 1.00 89.94 272 SER A O 1
ATOM 2078 N N . GLU A 1 273 ? 16.076 10.981 -58.586 1.00 86.75 273 GLU A N 1
ATOM 2079 C CA . GLU A 1 273 ? 15.743 10.373 -57.293 1.00 86.75 273 GLU A CA 1
ATOM 2080 C C . GLU A 1 273 ? 14.767 9.188 -57.431 1.00 86.75 273 GLU A C 1
ATOM 2082 O O . GLU A 1 273 ? 14.941 8.165 -56.774 1.00 86.75 273 GLU A O 1
ATOM 2087 N N . GLU A 1 274 ? 13.817 9.269 -58.366 1.00 89.44 274 GLU A N 1
ATOM 2088 C CA . GLU A 1 274 ? 12.870 8.191 -58.672 1.00 89.44 274 GLU A CA 1
ATOM 2089 C C . GLU A 1 274 ? 13.565 6.947 -59.261 1.00 89.44 274 GLU A C 1
ATOM 2091 O O . GLU A 1 274 ? 13.292 5.828 -58.828 1.00 89.44 274 GLU A O 1
ATOM 2096 N N . GLU A 1 275 ? 14.532 7.131 -60.167 1.00 91.25 275 GLU A N 1
ATOM 2097 C CA . GLU A 1 275 ? 15.336 6.035 -60.736 1.00 91.25 275 GLU A CA 1
ATOM 2098 C C . GLU A 1 275 ? 16.235 5.378 -59.672 1.00 91.25 275 GLU A C 1
ATOM 2100 O O . GLU A 1 275 ? 16.403 4.155 -59.646 1.00 91.25 275 GLU A O 1
ATOM 2105 N N . ILE A 1 276 ? 16.787 6.178 -58.751 1.00 92.06 276 ILE A N 1
ATOM 2106 C CA . ILE A 1 276 ? 17.565 5.676 -57.609 1.00 92.06 276 ILE A CA 1
ATOM 2107 C C . ILE A 1 276 ? 16.673 4.819 -56.706 1.00 92.06 276 ILE A C 1
ATOM 2109 O O . ILE A 1 276 ? 17.059 3.720 -56.303 1.00 92.06 276 ILE A O 1
ATOM 2113 N N . TRP A 1 277 ? 15.465 5.291 -56.410 1.00 90.75 277 TRP A N 1
ATOM 2114 C CA . TRP A 1 277 ? 14.506 4.575 -55.578 1.00 90.75 277 TRP A CA 1
ATOM 2115 C C . TRP A 1 277 ? 14.008 3.282 -56.215 1.00 90.75 277 TRP A C 1
ATOM 2117 O O . TRP A 1 277 ? 13.856 2.286 -55.509 1.00 90.75 277 TRP A O 1
ATOM 2127 N N . GLU A 1 278 ? 13.784 3.267 -57.528 1.00 91.62 278 GLU A N 1
ATOM 2128 C CA . GLU A 1 278 ? 13.423 2.051 -58.257 1.00 91.62 278 GLU A CA 1
ATOM 2129 C C . GLU A 1 278 ? 14.546 1.006 -58.180 1.00 91.62 278 GLU A C 1
ATOM 2131 O O . GLU A 1 278 ? 14.288 -0.161 -57.873 1.00 91.62 278 GLU A O 1
ATOM 2136 N N . SER A 1 279 ? 15.801 1.437 -58.345 1.00 91.44 279 SER A N 1
ATOM 2137 C CA . SER A 1 279 ? 16.981 0.580 -58.183 1.00 91.44 279 SER A CA 1
ATOM 2138 C C . SER A 1 279 ? 17.074 -0.017 -56.772 1.00 91.44 279 SER A C 1
ATOM 2140 O O . SER A 1 279 ? 17.228 -1.231 -56.613 1.00 91.44 279 SER A O 1
ATOM 2142 N N . ILE A 1 280 ? 16.901 0.808 -55.733 1.00 92.88 280 ILE A N 1
ATOM 2143 C CA . ILE A 1 280 ? 16.917 0.359 -54.331 1.00 92.88 280 ILE A CA 1
ATOM 2144 C C . ILE A 1 280 ? 15.781 -0.637 -54.060 1.00 92.88 280 ILE A C 1
ATOM 2146 O O . ILE A 1 280 ? 16.023 -1.697 -53.481 1.00 92.88 280 ILE A O 1
ATOM 2150 N N . ASN A 1 281 ? 14.566 -0.351 -54.535 1.00 92.06 281 ASN A N 1
ATOM 2151 C CA . ASN A 1 281 ? 13.410 -1.236 -54.382 1.00 92.06 281 ASN A CA 1
ATOM 2152 C C . ASN A 1 281 ? 13.637 -2.599 -55.050 1.00 92.06 281 ASN A C 1
ATOM 2154 O O . ASN A 1 281 ? 13.268 -3.633 -54.490 1.00 92.06 281 ASN A O 1
ATOM 2158 N N . GLN A 1 282 ? 14.275 -2.621 -56.223 1.00 90.56 282 GLN A N 1
ATOM 2159 C CA . GLN A 1 282 ? 14.604 -3.863 -56.917 1.00 90.56 282 GLN A CA 1
ATOM 2160 C C . GLN A 1 282 ? 15.619 -4.702 -56.128 1.00 90.56 282 GLN A C 1
ATOM 2162 O O . GLN A 1 282 ? 15.456 -5.920 -56.009 1.00 90.56 282 GLN A O 1
ATOM 2167 N N . VAL A 1 283 ? 16.652 -4.071 -55.559 1.00 90.31 283 VAL A N 1
ATOM 2168 C CA . VAL A 1 283 ? 17.624 -4.763 -54.697 1.00 90.31 283 VAL A CA 1
ATOM 2169 C C . VAL A 1 283 ? 16.951 -5.269 -53.421 1.00 90.31 283 VAL A C 1
ATOM 2171 O O . VAL A 1 283 ? 17.187 -6.411 -53.037 1.00 90.31 283 VAL A O 1
ATOM 2174 N N . ASN A 1 284 ? 16.063 -4.481 -52.814 1.00 91.69 284 ASN A N 1
ATOM 2175 C CA . ASN A 1 284 ? 15.316 -4.876 -51.622 1.00 91.69 284 ASN A CA 1
ATOM 2176 C C . ASN A 1 284 ? 14.386 -6.074 -51.875 1.00 91.69 284 ASN A C 1
ATOM 2178 O O . ASN A 1 284 ? 14.352 -7.005 -51.076 1.00 91.69 284 ASN A O 1
ATOM 2182 N N . ALA A 1 285 ? 13.699 -6.123 -53.020 1.00 89.62 285 ALA A N 1
ATOM 2183 C CA . ALA A 1 285 ? 12.890 -7.285 -53.396 1.00 89.62 285 ALA A CA 1
ATOM 2184 C C . ALA A 1 285 ? 13.741 -8.563 -53.531 1.00 89.62 285 ALA A C 1
ATOM 2186 O O . ALA A 1 285 ? 13.339 -9.635 -53.078 1.00 89.62 285 ALA A O 1
ATOM 2187 N N . ASN A 1 286 ? 14.944 -8.442 -54.102 1.00 88.25 286 ASN A N 1
ATOM 2188 C CA . ASN A 1 286 ? 15.895 -9.551 -54.193 1.00 88.25 286 ASN A CA 1
ATOM 2189 C C . ASN A 1 286 ? 16.488 -9.934 -52.827 1.00 88.25 286 ASN A C 1
ATOM 2191 O O . ASN A 1 286 ? 16.791 -11.106 -52.614 1.00 88.25 286 ASN A O 1
ATOM 2195 N N . TRP A 1 287 ? 16.650 -8.967 -51.919 1.00 88.44 287 TRP A N 1
ATOM 2196 C CA . TRP A 1 287 ? 17.109 -9.179 -50.546 1.00 88.44 287 TRP A CA 1
ATOM 2197 C C . TRP A 1 287 ? 16.109 -10.012 -49.749 1.00 88.44 287 TRP A C 1
ATOM 2199 O O . TRP A 1 287 ? 16.476 -11.032 -49.183 1.00 88.44 287 TRP A O 1
ATOM 2209 N N . ILE A 1 288 ? 14.831 -9.633 -49.783 1.00 86.00 288 ILE A N 1
ATOM 2210 C CA . ILE A 1 288 ? 13.756 -10.344 -49.075 1.00 86.00 288 ILE A CA 1
ATOM 2211 C C . ILE A 1 288 ? 13.552 -11.754 -49.654 1.00 86.00 288 ILE A C 1
ATOM 2213 O O . ILE A 1 288 ? 13.257 -12.697 -48.925 1.00 86.00 288 ILE A O 1
ATOM 2217 N N . ALA A 1 289 ? 13.727 -11.925 -50.970 1.00 83.19 289 ALA A N 1
ATOM 2218 C CA . ALA A 1 289 ? 13.619 -13.226 -51.632 1.00 83.19 289 ALA A CA 1
ATOM 2219 C C . ALA A 1 289 ? 14.849 -14.138 -51.429 1.00 83.19 289 ALA A C 1
ATOM 2221 O O . ALA A 1 289 ? 14.809 -15.315 -51.800 1.00 83.19 289 ALA A O 1
ATOM 2222 N N . ALA A 1 290 ? 15.954 -13.615 -50.888 1.00 75.00 290 ALA A N 1
ATOM 2223 C CA . ALA A 1 290 ? 17.180 -14.366 -50.663 1.00 75.00 290 ALA A CA 1
ATOM 2224 C C . ALA A 1 290 ? 17.106 -15.186 -49.361 1.00 75.00 290 ALA A C 1
ATOM 2226 O O . ALA A 1 290 ? 16.752 -14.639 -48.321 1.00 75.00 290 ALA A O 1
ATOM 2227 N N . PRO A 1 291 ? 17.510 -16.472 -49.356 1.00 63.09 291 PRO A N 1
ATOM 2228 C CA . PRO A 1 291 ? 17.696 -17.196 -48.101 1.00 63.09 291 PRO A CA 1
ATOM 2229 C C . PRO A 1 291 ? 18.803 -16.535 -47.261 1.00 63.09 291 PRO A C 1
ATOM 2231 O O . PRO A 1 291 ? 19.850 -16.161 -47.799 1.00 63.09 291 PRO A O 1
ATOM 2234 N N . ALA A 1 292 ? 18.559 -16.408 -45.951 1.00 59.47 292 ALA A N 1
ATOM 2235 C CA . ALA A 1 292 ? 19.421 -15.702 -44.997 1.00 59.47 292 ALA A CA 1
ATOM 2236 C C . ALA A 1 292 ? 20.864 -16.246 -44.956 1.00 59.47 292 ALA A C 1
ATOM 2238 O O . ALA A 1 292 ? 21.823 -15.479 -44.850 1.00 59.47 292 ALA A O 1
ATOM 2239 N N . GLU A 1 293 ? 21.039 -17.561 -45.131 1.00 56.81 293 GLU A N 1
ATOM 2240 C CA . GLU A 1 293 ? 22.348 -18.214 -45.168 1.00 56.81 293 GLU A CA 1
ATOM 2241 C C . GLU A 1 293 ? 22.811 -18.524 -46.601 1.00 56.81 293 GLU A C 1
ATOM 2243 O O . GLU A 1 293 ? 22.137 -19.204 -47.375 1.00 56.81 293 GLU A O 1
ATOM 2248 N N . GLY A 1 294 ? 24.017 -18.063 -46.950 1.00 56.94 294 GLY A N 1
ATOM 2249 C CA . GLY A 1 294 ? 24.731 -18.508 -48.153 1.00 56.94 294 GLY A CA 1
ATOM 2250 C C . GLY A 1 294 ? 24.434 -17.748 -49.451 1.00 56.94 294 GLY A C 1
ATOM 2251 O O . GLY A 1 294 ? 24.992 -18.109 -50.490 1.00 56.94 294 GLY A O 1
ATOM 2252 N N . ASN A 1 295 ? 23.626 -16.681 -49.433 1.00 68.12 295 ASN A N 1
ATOM 2253 C CA . AS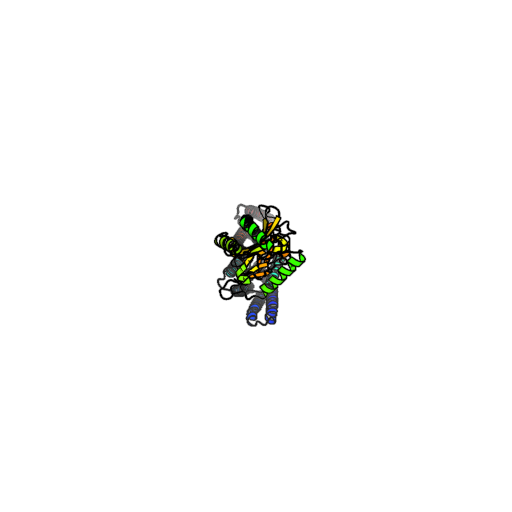N A 1 295 ? 23.437 -15.832 -50.612 1.00 68.12 295 ASN A CA 1
ATOM 2254 C C . ASN A 1 295 ? 24.641 -14.888 -50.827 1.00 68.12 295 ASN A C 1
ATOM 2256 O O . ASN A 1 295 ? 25.104 -14.208 -49.913 1.00 68.12 295 ASN A O 1
ATOM 2260 N N . GLY A 1 296 ? 25.157 -14.818 -52.060 1.00 75.81 296 GLY A N 1
ATOM 2261 C CA . GLY A 1 296 ? 26.254 -13.911 -52.423 1.00 75.81 296 GLY A CA 1
ATOM 2262 C C . GLY A 1 296 ? 25.923 -12.423 -52.237 1.00 75.81 296 GLY A C 1
ATOM 2263 O O . GLY A 1 296 ? 26.834 -11.630 -52.004 1.00 75.81 296 GLY A O 1
ATOM 2264 N N . LEU A 1 297 ? 24.639 -12.047 -52.297 1.00 81.19 297 LEU A N 1
ATOM 2265 C CA . LEU A 1 297 ? 24.170 -10.678 -52.080 1.00 81.19 297 LEU A CA 1
ATOM 2266 C C . LEU A 1 297 ? 24.299 -10.265 -50.609 1.00 81.19 297 LEU A C 1
ATOM 2268 O O . LEU A 1 297 ? 24.970 -9.278 -50.325 1.00 81.19 297 LEU A O 1
ATOM 2272 N N . THR A 1 298 ? 23.734 -11.033 -49.673 1.00 81.62 298 THR A N 1
ATOM 2273 C CA . THR A 1 298 ? 23.798 -10.726 -48.231 1.00 81.62 298 THR A CA 1
ATOM 2274 C C . THR A 1 298 ? 25.236 -10.794 -47.713 1.00 81.62 298 THR A C 1
ATOM 2276 O O . THR A 1 298 ? 25.699 -9.887 -47.020 1.00 81.62 298 THR A O 1
ATOM 2279 N N . ASN A 1 299 ? 26.005 -11.793 -48.163 1.00 83.69 299 ASN A N 1
ATOM 2280 C CA . ASN A 1 299 ? 27.424 -11.932 -47.830 1.00 83.69 299 ASN A CA 1
ATOM 2281 C C . ASN A 1 299 ? 28.276 -10.737 -48.279 1.00 83.69 299 ASN A C 1
ATOM 2283 O O . ASN A 1 299 ? 29.266 -10.429 -47.621 1.00 83.69 299 ASN A O 1
ATOM 2287 N N . ARG A 1 300 ? 27.910 -10.040 -49.364 1.00 86.06 300 ARG A N 1
ATOM 2288 C CA . ARG A 1 300 ? 28.635 -8.842 -49.819 1.00 86.06 300 ARG A CA 1
ATOM 2289 C C . ARG A 1 300 ? 28.530 -7.687 -48.825 1.00 86.06 300 ARG A C 1
ATOM 2291 O O . ARG A 1 300 ? 29.491 -6.940 -48.683 1.00 86.06 300 ARG A O 1
ATOM 2298 N N . TYR A 1 301 ? 27.385 -7.532 -48.164 1.00 87.62 301 TYR A N 1
ATOM 2299 C CA . TYR A 1 301 ? 27.148 -6.445 -47.206 1.00 87.62 301 TYR A CA 1
ATOM 2300 C C . TYR A 1 301 ? 27.525 -6.824 -45.773 1.00 87.62 301 TYR A C 1
ATOM 2302 O O . TYR A 1 301 ? 27.860 -5.942 -44.990 1.00 87.62 301 TYR A O 1
ATOM 2310 N N . ARG A 1 302 ? 27.547 -8.124 -45.458 1.00 85.50 302 ARG A N 1
ATOM 2311 C CA . ARG A 1 302 ? 28.094 -8.667 -44.206 1.00 85.50 302 ARG A CA 1
ATOM 2312 C C . ARG A 1 302 ? 29.627 -8.694 -44.185 1.00 85.50 302 ARG A C 1
ATOM 2314 O O . ARG A 1 302 ? 30.228 -8.531 -43.135 1.00 85.50 302 ARG A O 1
ATOM 2321 N N . ASN A 1 303 ? 30.269 -8.894 -45.339 1.00 89.00 303 ASN A N 1
ATOM 2322 C CA . ASN A 1 303 ? 31.726 -9.034 -45.454 1.00 89.00 303 ASN A CA 1
ATOM 2323 C C . ASN A 1 303 ? 32.344 -7.884 -46.264 1.00 89.00 303 ASN A C 1
ATOM 2325 O O . ASN A 1 303 ? 33.074 -8.111 -47.233 1.00 89.00 303 ASN A O 1
ATOM 2329 N N . ASN A 1 304 ? 32.032 -6.642 -45.890 1.00 92.50 304 ASN A N 1
ATOM 2330 C CA . ASN A 1 304 ? 32.665 -5.448 -46.449 1.00 92.50 304 ASN A CA 1
ATOM 2331 C C . ASN A 1 304 ? 33.390 -4.630 -45.369 1.00 92.50 304 ASN A C 1
ATOM 2333 O O . ASN A 1 304 ? 33.309 -4.927 -44.180 1.00 92.50 304 ASN A O 1
ATOM 2337 N N . VAL A 1 305 ? 34.113 -3.591 -45.797 1.00 94.25 305 VAL A N 1
ATOM 2338 C CA . VAL A 1 305 ? 34.901 -2.739 -44.892 1.00 94.25 305 VAL A CA 1
ATOM 2339 C C . VAL A 1 305 ? 34.017 -2.082 -43.826 1.00 94.25 305 VAL A C 1
ATOM 2341 O O . VAL A 1 305 ? 34.405 -2.046 -42.662 1.00 94.25 305 VAL A O 1
ATOM 2344 N N . THR A 1 306 ? 32.820 -1.616 -44.199 1.00 94.31 306 THR A N 1
ATOM 2345 C CA . THR A 1 306 ? 31.857 -1.017 -43.264 1.00 94.31 306 THR A CA 1
ATOM 2346 C C . THR A 1 306 ? 31.424 -2.023 -42.199 1.00 94.31 306 THR A C 1
ATOM 2348 O O . THR A 1 306 ? 31.489 -1.714 -41.017 1.00 94.31 306 THR A O 1
ATOM 2351 N N . ALA A 1 307 ? 31.061 -3.244 -42.591 1.00 94.25 307 ALA A N 1
ATOM 2352 C CA . ALA A 1 307 ? 30.685 -4.315 -41.676 1.00 94.25 307 ALA A CA 1
ATOM 2353 C C . ALA A 1 307 ? 31.820 -4.678 -40.709 1.00 94.25 307 ALA A C 1
ATOM 2355 O O . ALA A 1 307 ? 31.583 -4.799 -39.512 1.00 94.25 307 ALA A O 1
ATOM 2356 N N . SER A 1 308 ? 33.068 -4.759 -41.186 1.00 94.12 308 SER A N 1
ATOM 2357 C CA . SER A 1 308 ? 34.225 -5.002 -40.311 1.00 94.12 308 SER A CA 1
ATOM 2358 C C . SER A 1 308 ? 34.438 -3.885 -39.283 1.00 94.12 308 SER A C 1
ATOM 2360 O O . SER A 1 308 ? 34.818 -4.163 -38.149 1.00 94.12 308 SER A O 1
ATOM 2362 N N . ILE A 1 309 ? 34.188 -2.624 -39.651 1.00 94.19 309 ILE A N 1
ATOM 2363 C CA . ILE A 1 309 ? 34.256 -1.486 -38.721 1.00 94.19 309 ILE A CA 1
ATOM 2364 C C . ILE A 1 309 ? 33.165 -1.598 -37.646 1.00 94.19 309 ILE A C 1
ATOM 2366 O O . ILE A 1 309 ? 33.470 -1.441 -36.466 1.00 94.19 309 ILE A O 1
ATOM 2370 N N . LEU A 1 310 ? 31.930 -1.931 -38.037 1.00 95.44 310 LEU A N 1
ATOM 2371 C CA . LEU A 1 310 ? 30.817 -2.132 -37.100 1.00 95.44 310 LEU A CA 1
ATOM 2372 C C . LEU A 1 310 ? 31.078 -3.304 -36.143 1.00 95.44 310 LEU A C 1
ATOM 2374 O O . LEU A 1 310 ? 30.926 -3.154 -34.937 1.00 95.44 310 LEU A O 1
ATOM 2378 N N . GLN A 1 311 ? 31.554 -4.440 -36.656 1.00 93.44 311 GLN A N 1
ATOM 2379 C CA . GLN A 1 311 ? 31.895 -5.612 -35.840 1.00 93.44 311 GLN A CA 1
ATOM 2380 C C . GLN A 1 311 ? 33.030 -5.313 -34.850 1.00 93.44 311 GLN A C 1
ATOM 2382 O O . GLN A 1 311 ? 32.965 -5.716 -33.692 1.00 93.44 311 GLN A O 1
ATOM 2387 N N . ASN A 1 312 ? 34.061 -4.569 -35.264 1.00 93.88 312 ASN A N 1
ATOM 2388 C CA . ASN A 1 312 ? 35.146 -4.168 -34.361 1.00 93.88 312 ASN A CA 1
ATOM 2389 C C . ASN A 1 312 ? 34.665 -3.221 -33.253 1.00 93.88 312 ASN A C 1
ATOM 2391 O O . ASN A 1 312 ? 35.141 -3.309 -32.118 1.00 93.88 312 ASN A O 1
ATOM 2395 N N . PHE A 1 313 ? 33.729 -2.325 -33.574 1.00 94.31 313 PHE A N 1
ATOM 2396 C CA . PHE A 1 313 ? 33.088 -1.481 -32.575 1.00 94.31 313 PHE A CA 1
ATOM 2397 C C . PHE A 1 313 ? 32.286 -2.332 -31.583 1.00 94.31 313 PHE A C 1
ATOM 2399 O O . PHE A 1 313 ? 32.509 -2.212 -30.383 1.00 94.31 313 PHE A O 1
ATOM 2406 N N . GLN A 1 314 ? 31.454 -3.258 -32.066 1.00 92.88 314 GLN A N 1
ATOM 2407 C CA . GLN A 1 314 ? 30.663 -4.173 -31.232 1.00 92.88 314 GLN A CA 1
ATOM 2408 C C . GLN A 1 314 ? 31.528 -5.031 -30.294 1.00 92.88 314 GLN A C 1
ATOM 2410 O O . GLN A 1 314 ? 31.129 -5.312 -29.172 1.00 92.88 314 GLN A O 1
ATOM 2415 N N . VAL A 1 315 ? 32.748 -5.409 -30.692 1.00 93.50 315 VAL A N 1
ATOM 2416 C CA . VAL A 1 315 ? 33.693 -6.100 -29.788 1.00 93.50 315 VAL A CA 1
ATOM 2417 C C . VAL A 1 315 ? 34.113 -5.217 -28.606 1.00 93.50 315 VAL A C 1
ATOM 2419 O O . VAL A 1 315 ? 34.368 -5.730 -27.517 1.00 93.50 315 VAL A O 1
ATOM 2422 N N . SER A 1 316 ? 34.214 -3.904 -28.817 1.00 93.88 316 SER A N 1
ATOM 2423 C CA . SER A 1 316 ? 34.605 -2.939 -27.780 1.00 93.88 316 SER A CA 1
ATOM 2424 C C . SER A 1 316 ? 33.418 -2.466 -26.934 1.00 93.88 316 SER A C 1
ATOM 2426 O O . SER A 1 316 ? 33.620 -2.107 -25.778 1.00 93.88 316 SER A O 1
ATOM 2428 N N . PHE A 1 317 ? 32.216 -2.496 -27.512 1.00 94.19 317 PHE A N 1
ATOM 2429 C CA . PHE A 1 317 ? 30.948 -2.087 -26.906 1.00 94.19 317 PHE A CA 1
ATOM 2430 C C . PHE A 1 317 ? 29.895 -3.195 -27.111 1.00 94.19 317 PHE A C 1
ATOM 2432 O O . PHE A 1 317 ? 29.008 -3.057 -27.959 1.00 94.19 317 PHE A O 1
ATOM 2439 N N . PRO A 1 318 ? 30.021 -4.338 -26.407 1.00 91.69 318 PRO A N 1
ATOM 2440 C CA . PRO A 1 318 ? 29.168 -5.517 -26.604 1.00 91.69 318 PRO A CA 1
ATOM 2441 C C . PRO A 1 318 ? 27.680 -5.276 -26.304 1.00 91.69 318 PRO A C 1
ATOM 2443 O O . PRO A 1 318 ? 26.824 -6.025 -26.775 1.00 91.69 318 PRO A O 1
ATOM 2446 N N . GLU A 1 319 ? 27.363 -4.237 -25.538 1.00 90.44 319 GLU A N 1
ATOM 2447 C CA . GLU A 1 319 ? 26.015 -3.746 -25.268 1.00 90.44 319 GLU A CA 1
ATOM 2448 C C . GLU A 1 319 ? 25.291 -3.239 -26.524 1.00 90.44 319 GLU A C 1
ATOM 2450 O O . GLU A 1 319 ? 24.060 -3.219 -26.547 1.00 90.44 319 GLU A O 1
ATOM 2455 N N . HIS A 1 320 ? 26.027 -2.885 -27.581 1.00 93.00 320 HIS A N 1
ATOM 2456 C CA . HIS A 1 320 ? 25.479 -2.497 -28.874 1.00 93.00 320 HIS A CA 1
ATOM 2457 C C . HIS A 1 320 ? 25.470 -3.681 -29.842 1.00 93.00 320 HIS A C 1
ATOM 2459 O O . HIS A 1 320 ? 26.507 -4.203 -30.236 1.00 93.00 320 HIS A O 1
ATOM 2465 N N . THR A 1 321 ? 24.278 -4.080 -30.265 1.00 91.31 321 THR A N 1
ATOM 2466 C CA . THR A 1 321 ? 24.024 -5.210 -31.172 1.00 91.31 321 THR A CA 1
ATOM 2467 C C . THR A 1 321 ? 23.299 -4.742 -32.428 1.00 91.31 321 THR A C 1
ATOM 2469 O O . THR A 1 321 ? 22.880 -3.585 -32.496 1.00 91.31 321 THR A O 1
ATOM 2472 N N . ASP A 1 322 ? 23.177 -5.605 -33.442 1.00 89.75 322 ASP A N 1
ATOM 2473 C CA . ASP A 1 322 ? 22.386 -5.347 -34.657 1.00 89.75 322 ASP A CA 1
ATOM 2474 C C . ASP A 1 322 ? 22.713 -4.013 -35.334 1.00 89.75 322 ASP A C 1
ATOM 2476 O O . ASP A 1 322 ? 21.842 -3.273 -35.815 1.00 89.75 322 ASP A O 1
ATOM 2480 N N . MET A 1 323 ? 24.002 -3.681 -35.342 1.00 93.56 323 MET A N 1
ATOM 2481 C CA . MET A 1 323 ? 24.475 -2.418 -35.866 1.00 93.56 323 MET A CA 1
ATOM 2482 C C . MET A 1 323 ? 24.363 -2.408 -37.382 1.00 93.56 323 MET A C 1
ATOM 2484 O O . MET A 1 323 ? 24.762 -3.354 -38.063 1.00 93.56 323 MET A O 1
ATOM 2488 N N . LEU A 1 324 ? 23.882 -1.304 -37.937 1.00 94.88 324 LEU A N 1
ATOM 2489 C CA . LEU A 1 324 ? 23.815 -1.112 -39.377 1.00 94.88 324 LEU A CA 1
ATOM 2490 C C . LEU A 1 324 ? 23.986 0.348 -39.757 1.00 94.88 324 LEU A C 1
ATOM 2492 O O . LEU A 1 324 ? 23.746 1.261 -38.969 1.00 94.88 324 LEU A O 1
ATOM 2496 N N . VAL A 1 325 ? 24.404 0.561 -40.998 1.00 96.62 325 VAL A N 1
ATOM 2497 C CA . VAL A 1 325 ? 24.601 1.892 -41.563 1.00 96.62 325 VAL A CA 1
ATOM 2498 C C . VAL A 1 325 ? 23.914 1.975 -42.910 1.00 96.62 325 VAL A C 1
ATOM 2500 O O . VAL A 1 325 ? 24.093 1.108 -43.767 1.00 96.62 325 VAL A O 1
ATOM 2503 N N . THR A 1 326 ? 23.155 3.046 -43.101 1.00 96.88 326 THR A N 1
ATOM 2504 C CA . THR A 1 326 ? 22.484 3.385 -44.358 1.00 96.88 326 THR A CA 1
ATOM 2505 C C . THR A 1 326 ? 23.119 4.617 -44.991 1.00 96.88 326 THR A C 1
ATOM 2507 O O . THR A 1 326 ? 23.803 5.382 -44.312 1.00 96.88 326 THR A O 1
ATOM 2510 N N . ASN A 1 327 ? 22.894 4.816 -46.287 1.00 95.44 327 ASN A N 1
ATOM 2511 C CA . ASN A 1 327 ? 23.213 6.072 -46.965 1.00 95.44 327 ASN A CA 1
ATOM 2512 C C . ASN A 1 327 ? 22.033 7.059 -46.927 1.00 95.44 327 ASN A C 1
ATOM 2514 O O . ASN A 1 327 ? 20.976 6.762 -46.367 1.00 95.44 327 ASN A O 1
ATOM 2518 N N . GLN A 1 328 ? 22.192 8.227 -47.557 1.00 93.88 328 GLN A N 1
ATOM 2519 C CA . GLN A 1 328 ? 21.162 9.271 -47.585 1.00 93.88 328 GLN A CA 1
ATOM 2520 C C . GLN A 1 328 ? 19.847 8.844 -48.257 1.00 93.88 328 GLN A C 1
ATOM 2522 O O . GLN A 1 328 ? 18.808 9.456 -48.026 1.00 93.88 328 GLN A O 1
ATOM 2527 N N . TYR A 1 329 ? 19.882 7.780 -49.063 1.00 94.00 329 TYR A N 1
ATOM 2528 C CA . TYR A 1 329 ? 18.718 7.196 -49.726 1.00 94.00 329 TYR A CA 1
ATOM 2529 C C . TYR A 1 329 ? 18.109 6.030 -48.936 1.00 94.00 329 TYR A C 1
ATOM 2531 O O . TYR A 1 329 ? 17.250 5.333 -49.462 1.00 94.00 329 TYR A O 1
ATOM 2539 N N . GLY A 1 330 ? 18.577 5.762 -47.713 1.00 93.19 330 GLY A N 1
ATOM 2540 C CA . GLY A 1 330 ? 18.094 4.677 -46.855 1.00 93.19 330 GLY A CA 1
ATOM 2541 C C . GLY A 1 330 ? 18.499 3.272 -47.298 1.00 93.19 330 GLY A C 1
ATOM 2542 O O . GLY A 1 330 ? 18.035 2.295 -46.713 1.00 93.19 330 GLY A O 1
ATOM 2543 N N . ALA A 1 331 ? 19.393 3.158 -48.285 1.00 95.12 331 ALA A N 1
ATOM 2544 C CA . ALA A 1 331 ? 19.949 1.880 -48.700 1.00 95.12 331 ALA A CA 1
ATOM 2545 C C . ALA A 1 331 ? 21.064 1.433 -47.751 1.00 95.12 331 ALA A C 1
ATOM 2547 O O . ALA A 1 331 ? 21.911 2.232 -47.338 1.00 95.12 331 ALA A O 1
ATOM 2548 N N . LEU A 1 332 ? 21.088 0.139 -47.450 1.00 95.00 332 LEU A N 1
ATOM 2549 C CA . LEU A 1 332 ? 22.067 -0.483 -46.570 1.00 95.00 332 LEU A CA 1
ATOM 2550 C C . LEU A 1 332 ? 23.491 -0.431 -47.150 1.00 95.00 332 LEU A C 1
ATOM 2552 O O . LEU A 1 332 ? 23.740 -0.803 -48.299 1.00 95.00 332 LEU A O 1
ATOM 2556 N N . VAL A 1 333 ? 24.441 0.007 -46.324 1.00 94.88 333 VAL A N 1
ATOM 2557 C CA . VAL A 1 333 ? 25.871 0.126 -46.657 1.00 94.88 333 VAL A CA 1
ATOM 2558 C C . VAL A 1 333 ? 26.680 -0.980 -45.982 1.00 94.88 333 VAL A C 1
ATOM 2560 O O . VAL A 1 333 ? 27.559 -1.574 -46.606 1.00 94.88 333 VAL A O 1
ATOM 2563 N N . GLY A 1 334 ? 26.374 -1.294 -44.726 1.00 93.56 334 GLY A N 1
ATOM 2564 C CA . GLY A 1 334 ? 27.007 -2.375 -43.974 1.00 93.56 334 GLY A CA 1
ATOM 2565 C C . GLY A 1 334 ? 26.243 -2.691 -42.695 1.00 93.56 334 GLY A C 1
ATOM 2566 O O . GLY A 1 334 ? 25.456 -1.870 -42.226 1.00 93.56 334 GLY A O 1
ATOM 2567 N N . MET A 1 335 ? 26.478 -3.884 -42.157 1.00 92.50 335 MET A N 1
ATOM 2568 C CA . MET A 1 335 ? 25.831 -4.399 -40.947 1.00 92.50 335 MET A CA 1
ATOM 2569 C C . MET A 1 335 ? 26.825 -5.212 -40.113 1.00 92.50 335 MET A C 1
ATOM 2571 O O . MET A 1 335 ? 27.738 -5.808 -40.687 1.00 92.50 335 MET A O 1
ATOM 2575 N N . SER A 1 336 ? 26.650 -5.261 -38.794 1.00 91.25 336 SER A N 1
ATOM 2576 C CA . SER A 1 336 ? 27.399 -6.175 -37.928 1.00 91.25 336 SER A CA 1
ATOM 2577 C C . SER A 1 336 ? 26.835 -7.596 -37.982 1.00 91.25 336 SER A C 1
ATOM 2579 O O . SER A 1 336 ? 27.592 -8.548 -38.189 1.00 91.25 336 SER A O 1
ATOM 2581 N N . ASP A 1 337 ? 25.507 -7.700 -37.891 1.00 85.44 337 ASP A N 1
ATOM 2582 C CA . ASP A 1 337 ? 24.740 -8.939 -37.742 1.00 85.44 337 ASP A CA 1
ATOM 2583 C C . ASP A 1 337 ? 23.821 -9.179 -38.952 1.00 85.44 337 ASP A C 1
ATOM 2585 O O . ASP A 1 337 ? 24.242 -8.977 -40.090 1.00 85.44 337 ASP A O 1
ATOM 2589 N N . GLN A 1 338 ? 22.631 -9.758 -38.779 1.00 82.81 338 GLN A N 1
ATOM 2590 C CA . GLN A 1 338 ? 21.665 -9.952 -39.866 1.00 82.81 338 GLN A CA 1
ATOM 2591 C C . GLN A 1 338 ? 20.795 -8.707 -40.049 1.00 82.81 338 GLN A C 1
ATOM 2593 O O . GLN A 1 338 ? 20.604 -7.912 -39.136 1.00 82.81 338 GLN A O 1
ATOM 2598 N N . SER A 1 339 ? 20.272 -8.529 -41.258 1.00 85.31 339 SER A N 1
ATOM 2599 C CA . SER A 1 339 ? 19.412 -7.402 -41.595 1.00 85.31 339 SER A CA 1
ATOM 2600 C C . SER A 1 339 ? 18.253 -7.907 -42.460 1.00 85.31 339 SER A C 1
ATOM 2602 O O . SER A 1 339 ? 18.500 -8.516 -43.508 1.00 85.31 339 SER A O 1
ATOM 2604 N N . PRO A 1 340 ? 16.989 -7.688 -42.045 1.00 84.62 340 PRO A N 1
ATOM 2605 C CA . PRO A 1 340 ? 15.826 -8.201 -42.769 1.00 84.62 340 PRO A CA 1
ATOM 2606 C C . PRO A 1 340 ? 15.526 -7.416 -44.053 1.00 84.62 340 PRO A C 1
ATOM 2608 O O . PRO A 1 340 ? 14.830 -7.921 -44.933 1.00 84.62 340 PRO A O 1
ATOM 2611 N N . LEU A 1 341 ? 16.043 -6.191 -44.176 1.00 88.81 341 LEU A N 1
ATOM 2612 C CA . LEU A 1 341 ? 15.722 -5.257 -45.252 1.00 88.81 341 LEU A CA 1
ATOM 2613 C C . LEU A 1 341 ? 16.994 -4.645 -45.837 1.00 88.81 341 LEU A C 1
ATOM 2615 O O . LEU A 1 341 ? 17.962 -4.389 -45.134 1.00 88.81 341 LEU A O 1
ATOM 2619 N N . PHE A 1 342 ? 16.966 -4.341 -47.128 1.00 91.25 342 PHE A N 1
ATOM 2620 C CA . PHE A 1 342 ? 17.995 -3.522 -47.765 1.00 91.25 342 PHE A CA 1
ATOM 2621 C C . PHE A 1 342 ? 17.621 -2.033 -47.786 1.00 91.25 342 PHE A C 1
ATOM 2623 O O . PHE A 1 342 ? 18.502 -1.173 -47.788 1.00 91.25 342 PHE A O 1
ATOM 2630 N N . ASP A 1 343 ? 16.320 -1.739 -47.827 1.00 94.06 343 ASP A N 1
ATOM 2631 C CA . ASP A 1 343 ? 15.760 -0.390 -47.872 1.00 94.06 343 ASP A CA 1
ATOM 2632 C C . ASP A 1 343 ? 15.021 -0.063 -46.575 1.00 94.06 343 ASP A C 1
ATOM 2634 O O . ASP A 1 343 ? 14.034 -0.713 -46.232 1.00 94.06 343 ASP A O 1
ATOM 2638 N N . TYR A 1 344 ? 15.493 0.973 -45.888 1.00 94.50 344 TYR A N 1
ATOM 2639 C CA . TYR A 1 344 ? 15.005 1.382 -44.576 1.00 94.50 344 TYR A CA 1
ATOM 2640 C C . TYR A 1 344 ? 14.235 2.705 -44.581 1.00 94.50 344 TYR A C 1
ATOM 2642 O O . TYR A 1 344 ? 13.815 3.168 -43.526 1.00 94.50 344 TYR A O 1
ATOM 2650 N N . ARG A 1 345 ? 13.982 3.318 -45.746 1.00 94.06 345 ARG A N 1
ATOM 2651 C CA . ARG A 1 345 ? 13.326 4.643 -45.835 1.00 94.06 345 ARG A CA 1
ATOM 2652 C C . ARG A 1 345 ? 11.938 4.721 -45.197 1.00 94.06 345 ARG A C 1
ATOM 2654 O O . ARG A 1 345 ? 11.475 5.807 -44.848 1.00 94.06 345 ARG A O 1
ATOM 2661 N N . ASN A 1 346 ? 11.254 3.585 -45.099 1.00 92.69 346 ASN A N 1
ATOM 2662 C CA . ASN A 1 346 ? 9.911 3.496 -44.529 1.00 92.69 346 ASN A CA 1
ATOM 2663 C C . ASN A 1 346 ? 9.915 3.205 -43.025 1.00 92.69 346 ASN A C 1
ATOM 2665 O O . ASN A 1 346 ? 8.858 3.280 -42.403 1.00 92.69 346 ASN A O 1
ATOM 2669 N N . GLU A 1 347 ? 11.073 2.902 -42.438 1.00 93.62 347 GLU A N 1
ATOM 2670 C CA . GLU A 1 347 ? 11.166 2.646 -41.008 1.00 93.62 347 GLU A CA 1
ATOM 2671 C C . GLU A 1 347 ? 11.061 3.938 -40.202 1.00 93.62 347 GLU A C 1
ATOM 2673 O O . GLU A 1 347 ? 11.689 4.953 -40.524 1.00 93.62 347 GLU A O 1
ATOM 2678 N N . ALA A 1 348 ? 10.309 3.881 -39.101 1.00 92.12 348 ALA A N 1
ATOM 2679 C CA . ALA A 1 348 ? 10.078 5.032 -38.233 1.00 92.12 348 ALA A CA 1
ATOM 2680 C C . ALA A 1 348 ? 11.393 5.618 -37.694 1.00 92.12 348 ALA A C 1
ATOM 2682 O O . ALA A 1 348 ? 11.587 6.835 -37.720 1.00 92.12 348 ALA A O 1
ATOM 2683 N N . TRP A 1 349 ? 12.323 4.751 -37.277 1.00 93.31 349 TRP A N 1
ATOM 2684 C CA . TRP A 1 349 ? 13.635 5.163 -36.777 1.00 93.31 349 TRP A CA 1
ATOM 2685 C C . TRP A 1 349 ? 14.468 5.874 -37.847 1.00 93.31 349 TRP A C 1
ATOM 2687 O O . TRP A 1 349 ? 15.176 6.832 -37.541 1.00 93.31 349 TRP A O 1
ATOM 2697 N N . TRP A 1 350 ? 14.370 5.443 -39.110 1.00 95.81 350 TRP A N 1
ATOM 2698 C CA . TRP A 1 350 ? 15.143 6.029 -40.202 1.00 95.81 350 TRP A CA 1
ATOM 2699 C C . TRP A 1 350 ? 14.576 7.386 -40.594 1.00 95.81 350 TRP A C 1
ATOM 2701 O O . TRP A 1 350 ? 15.329 8.341 -40.740 1.00 95.81 350 TRP A O 1
ATOM 2711 N N . GLN A 1 351 ? 13.250 7.507 -40.709 1.00 95.12 351 GLN A N 1
ATOM 2712 C CA . GLN A 1 351 ? 12.593 8.780 -41.018 1.00 95.12 351 GLN A CA 1
ATOM 2713 C C . GLN A 1 351 ? 12.849 9.829 -39.938 1.00 95.12 351 GLN A C 1
ATOM 2715 O O . GLN A 1 351 ? 13.138 10.986 -40.260 1.00 95.12 351 GLN A O 1
ATOM 2720 N N . ALA A 1 352 ? 12.787 9.414 -38.669 1.00 93.12 352 ALA A N 1
ATOM 2721 C CA . ALA A 1 352 ? 13.121 10.265 -37.539 1.00 93.12 352 ALA A CA 1
ATOM 2722 C C . ALA A 1 352 ? 14.590 10.697 -37.585 1.00 93.12 352 ALA A C 1
ATOM 2724 O O . ALA A 1 352 ? 14.872 11.884 -37.454 1.00 93.12 352 ALA A O 1
ATOM 2725 N N . ALA A 1 353 ? 15.517 9.770 -37.845 1.00 94.75 353 ALA A N 1
ATOM 2726 C CA . ALA A 1 353 ? 16.936 10.094 -37.897 1.00 94.75 353 ALA A CA 1
ATOM 2727 C C . ALA A 1 353 ? 17.349 10.895 -39.138 1.00 94.75 353 ALA A C 1
ATOM 2729 O O . ALA A 1 353 ? 18.272 11.700 -39.060 1.00 94.75 353 ALA A O 1
ATOM 2730 N N . TYR A 1 354 ? 16.665 10.710 -40.268 1.00 95.38 354 TYR A N 1
ATOM 2731 C CA . TYR A 1 354 ? 16.848 11.485 -41.492 1.00 95.38 354 TYR A CA 1
ATOM 2732 C C . TYR A 1 354 ? 16.377 12.929 -41.308 1.00 95.38 354 TYR A C 1
ATOM 2734 O O . TYR A 1 354 ? 17.087 13.852 -41.701 1.00 95.38 354 TYR A O 1
ATOM 2742 N N . ASN A 1 355 ? 15.187 13.128 -40.726 1.00 94.06 355 ASN A N 1
ATOM 2743 C CA . ASN A 1 355 ? 14.578 14.434 -40.451 1.00 94.06 355 ASN A CA 1
ATOM 2744 C C . ASN A 1 355 ? 14.804 15.465 -41.579 1.00 94.06 355 ASN A C 1
ATOM 2746 O O . ASN A 1 355 ? 15.398 16.520 -41.372 1.00 94.06 355 ASN A O 1
ATOM 2750 N N . LYS A 1 356 ? 14.388 15.136 -42.811 1.00 92.12 356 LYS A N 1
ATOM 2751 C CA . LYS A 1 356 ? 14.566 16.000 -44.002 1.00 92.12 356 LYS A CA 1
ATOM 2752 C C . LYS A 1 356 ? 16.027 16.417 -44.250 1.00 92.12 356 LYS A C 1
ATOM 2754 O O . LYS A 1 356 ? 16.283 17.543 -44.667 1.00 92.12 356 LYS A O 1
ATOM 2759 N N . ALA A 1 357 ? 16.964 15.506 -43.996 1.00 89.94 357 ALA A N 1
ATOM 2760 C CA . ALA A 1 357 ? 18.411 15.712 -44.052 1.00 89.94 357 ALA A CA 1
ATOM 2761 C C . ALA A 1 357 ? 18.986 16.707 -43.021 1.00 89.94 357 ALA A C 1
ATOM 2763 O O . ALA A 1 357 ? 20.176 17.009 -43.075 1.00 89.94 357 ALA A O 1
ATOM 2764 N N . GLU A 1 358 ? 18.195 17.191 -42.057 1.00 92.00 358 GLU A N 1
ATOM 2765 C CA . GLU A 1 358 ? 18.728 17.945 -40.911 1.00 92.00 358 GLU A CA 1
ATOM 2766 C C . GLU A 1 358 ? 19.411 17.006 -39.911 1.00 92.00 358 GLU A C 1
ATOM 2768 O O . GLU A 1 358 ? 20.393 17.382 -39.270 1.00 92.00 358 GLU A O 1
ATOM 2773 N N . GLY A 1 359 ? 18.937 15.760 -39.843 1.00 91.62 359 GLY A N 1
ATOM 2774 C CA . GLY A 1 359 ? 19.384 14.747 -38.903 1.00 91.62 359 GLY A CA 1
ATOM 2775 C C . GLY A 1 359 ? 18.825 14.953 -37.494 1.00 91.62 359 GLY A C 1
ATOM 2776 O O . GLY A 1 359 ? 18.738 16.072 -36.991 1.00 91.62 359 GLY A O 1
ATOM 2777 N N . ALA A 1 360 ? 18.432 13.866 -36.840 1.00 93.06 360 ALA A N 1
ATOM 2778 C CA . ALA A 1 360 ? 18.041 13.875 -35.434 1.00 93.06 360 ALA A CA 1
ATOM 2779 C C . ALA A 1 360 ? 18.396 12.540 -34.779 1.00 93.06 360 ALA A C 1
ATOM 2781 O O . ALA A 1 360 ? 18.501 11.519 -35.449 1.00 93.06 360 ALA A O 1
ATOM 2782 N N . ILE A 1 361 ? 18.603 12.538 -33.465 1.00 93.50 361 ILE A N 1
ATOM 2783 C CA . ILE A 1 361 ? 18.771 11.284 -32.727 1.00 93.50 361 ILE A CA 1
ATOM 2784 C C . ILE A 1 361 ? 17.385 10.690 -32.506 1.00 93.50 361 ILE A C 1
ATOM 2786 O O . ILE A 1 361 ? 16.458 11.404 -32.124 1.00 93.50 361 ILE A O 1
ATOM 2790 N N . TYR A 1 362 ? 17.261 9.388 -32.719 1.00 93.44 362 TYR A N 1
ATOM 2791 C CA . TYR A 1 362 ? 16.051 8.637 -32.432 1.00 93.44 362 TYR A CA 1
ATOM 2792 C C . TYR A 1 362 ? 16.358 7.524 -31.434 1.00 93.44 362 TYR A C 1
ATOM 2794 O O . TYR A 1 362 ? 17.335 6.795 -31.600 1.00 93.44 362 TYR A O 1
ATOM 2802 N N . ILE A 1 363 ? 15.508 7.394 -30.419 1.00 93.38 363 ILE A N 1
ATOM 2803 C CA . ILE A 1 363 ? 15.499 6.285 -29.466 1.00 93.38 363 ILE A CA 1
ATOM 2804 C C . ILE A 1 363 ? 14.102 5.669 -29.559 1.00 93.38 363 ILE A C 1
ATOM 2806 O O . ILE A 1 363 ? 13.106 6.367 -29.364 1.00 93.38 363 ILE A O 1
ATOM 2810 N N . GLY A 1 364 ? 14.024 4.396 -29.942 1.00 90.19 364 GLY A N 1
ATOM 2811 C CA . GLY A 1 364 ? 12.755 3.697 -30.142 1.00 90.19 364 GLY A CA 1
ATOM 2812 C C . GLY A 1 364 ? 12.326 2.867 -28.939 1.00 90.19 364 GLY A C 1
ATOM 2813 O O . GLY A 1 364 ? 13.074 2.696 -27.981 1.00 90.19 364 GLY A O 1
ATOM 2814 N N . LEU A 1 365 ? 11.108 2.330 -29.006 1.00 89.19 365 LEU A N 1
ATOM 2815 C CA . LEU A 1 365 ? 10.620 1.359 -28.025 1.00 89.19 365 LEU A CA 1
ATOM 2816 C C . LEU A 1 365 ? 11.452 0.067 -28.085 1.00 89.19 365 LEU A C 1
ATOM 2818 O O . LEU A 1 365 ? 12.000 -0.236 -29.148 1.00 89.19 365 LEU A O 1
ATOM 2822 N N . PRO A 1 366 ? 11.536 -0.705 -26.984 1.00 89.25 366 PRO A N 1
ATOM 2823 C CA . PRO A 1 366 ? 12.221 -1.985 -27.010 1.00 89.25 366 PRO A CA 1
ATOM 2824 C C . PRO A 1 366 ? 11.606 -2.904 -28.069 1.00 89.25 366 PRO A C 1
ATOM 2826 O O . PRO A 1 366 ? 10.386 -3.005 -28.196 1.00 89.25 366 PRO A O 1
ATOM 2829 N N . GLU A 1 367 ? 12.458 -3.576 -28.827 1.00 85.25 367 GLU A N 1
ATOM 2830 C CA . GLU A 1 367 ? 12.063 -4.526 -29.857 1.00 85.25 367 GLU A CA 1
ATOM 2831 C C . GLU A 1 367 ? 12.837 -5.830 -29.681 1.00 85.25 367 GLU A C 1
ATOM 2833 O O . GLU A 1 367 ? 13.984 -5.844 -29.225 1.00 85.25 367 GLU A O 1
ATOM 2838 N N . GLN A 1 368 ? 12.187 -6.941 -30.015 1.00 81.62 368 GLN A N 1
ATOM 2839 C CA . GLN A 1 368 ? 12.820 -8.249 -30.000 1.00 81.62 368 GLN A CA 1
ATOM 2840 C C . GLN A 1 368 ? 13.504 -8.495 -31.341 1.00 81.62 368 GLN A C 1
ATOM 2842 O O . GLN A 1 368 ? 12.891 -8.353 -32.401 1.00 81.62 368 GLN A O 1
ATOM 2847 N N . ASN A 1 369 ? 14.764 -8.914 -31.294 1.00 75.69 369 ASN A N 1
ATOM 2848 C CA . ASN A 1 369 ? 15.438 -9.429 -32.470 1.00 75.69 369 ASN A CA 1
ATOM 2849 C C . ASN A 1 369 ? 14.896 -10.842 -32.784 1.00 75.69 369 ASN A C 1
ATOM 2851 O O . ASN A 1 369 ? 15.025 -11.738 -31.946 1.00 75.69 369 ASN A O 1
ATOM 2855 N N . PRO A 1 370 ? 14.311 -11.072 -33.974 1.00 69.81 370 PRO A N 1
ATOM 2856 C CA . PRO A 1 370 ? 13.711 -12.357 -34.334 1.00 69.81 370 PRO A CA 1
ATOM 2857 C C . PRO A 1 370 ? 14.728 -13.500 -34.497 1.00 69.81 370 PRO A C 1
ATOM 2859 O O . PRO A 1 370 ? 14.343 -14.663 -34.400 1.00 69.81 370 PRO A O 1
ATOM 2862 N N . ASP A 1 371 ? 16.005 -13.190 -34.739 1.00 68.38 371 ASP A N 1
ATOM 2863 C CA . ASP A 1 371 ? 17.061 -14.181 -34.966 1.00 68.38 371 ASP A CA 1
ATOM 2864 C C . ASP A 1 371 ? 17.741 -14.613 -33.660 1.00 68.38 371 ASP A C 1
ATOM 2866 O O . ASP A 1 371 ? 18.089 -15.783 -33.490 1.00 68.38 371 ASP A O 1
ATOM 2870 N N . THR A 1 372 ? 17.953 -13.673 -32.736 1.00 71.50 372 THR A N 1
ATOM 2871 C CA . THR A 1 372 ? 18.651 -13.924 -31.462 1.00 71.50 372 THR A CA 1
ATOM 2872 C C . THR A 1 372 ? 17.703 -14.066 -30.272 1.00 71.50 372 THR A C 1
ATOM 2874 O O . THR A 1 372 ? 18.134 -14.514 -29.210 1.00 71.50 372 THR A O 1
ATOM 2877 N N . GLY A 1 373 ? 16.437 -13.661 -30.414 1.00 72.12 373 GLY A N 1
ATOM 2878 C CA . GLY A 1 373 ? 15.449 -13.593 -29.333 1.00 72.12 373 GLY A CA 1
ATOM 2879 C C . GLY A 1 373 ? 15.720 -12.490 -28.303 1.00 72.12 373 GLY A C 1
ATOM 2880 O O . GLY A 1 373 ? 14.939 -12.319 -27.368 1.00 72.12 373 GLY A O 1
ATOM 2881 N N . THR A 1 374 ? 16.808 -11.726 -28.452 1.00 75.62 374 THR A N 1
ATOM 2882 C CA . THR A 1 374 ? 17.197 -10.692 -27.490 1.00 75.62 374 THR A CA 1
ATOM 2883 C C . THR A 1 374 ? 16.361 -9.433 -27.665 1.00 75.62 374 THR A C 1
ATOM 2885 O O . THR A 1 374 ? 16.171 -8.967 -28.787 1.00 75.62 374 THR A O 1
ATOM 2888 N N . VAL A 1 375 ? 15.920 -8.843 -26.554 1.00 83.69 375 VAL A N 1
ATOM 2889 C CA . VAL A 1 375 ? 15.208 -7.560 -26.547 1.00 83.69 375 VAL A CA 1
ATOM 2890 C C . VAL A 1 375 ? 16.196 -6.415 -26.345 1.00 83.69 375 VAL A C 1
ATOM 2892 O O . VAL A 1 375 ? 17.057 -6.463 -25.459 1.00 83.69 375 VAL A O 1
ATOM 2895 N N . GLY A 1 376 ? 16.064 -5.368 -27.151 1.00 89.12 376 GLY A N 1
ATOM 2896 C CA . GLY A 1 376 ? 16.905 -4.185 -27.048 1.00 89.12 376 GLY A CA 1
ATOM 2897 C C . GLY A 1 376 ? 16.234 -2.929 -27.580 1.00 89.12 376 GLY A C 1
ATOM 2898 O O . GLY A 1 376 ? 15.161 -2.971 -28.172 1.00 89.12 376 GLY A O 1
ATOM 2899 N N . ILE A 1 377 ? 16.864 -1.791 -27.325 1.00 92.19 377 ILE A N 1
ATOM 2900 C CA . ILE A 1 377 ? 16.359 -0.463 -27.664 1.00 92.19 377 ILE A CA 1
ATOM 2901 C C . ILE A 1 377 ? 17.099 0.034 -28.907 1.00 92.19 377 ILE A C 1
ATOM 2903 O O . ILE A 1 377 ? 18.320 0.218 -28.841 1.00 92.19 377 ILE A O 1
ATOM 2907 N N . PRO A 1 378 ? 16.412 0.288 -30.032 1.00 93.25 378 PRO A N 1
ATOM 2908 C CA . PRO A 1 378 ? 17.055 0.841 -31.209 1.00 93.25 378 PRO A CA 1
ATOM 2909 C C . PRO A 1 378 ? 17.399 2.313 -30.986 1.00 93.25 378 PRO A C 1
ATOM 2911 O O . PRO A 1 378 ? 16.537 3.141 -30.688 1.00 93.25 378 PRO A O 1
ATOM 2914 N N . ILE A 1 379 ? 18.667 2.642 -31.200 1.00 95.62 379 ILE A N 1
ATOM 2915 C CA . ILE A 1 379 ? 19.193 4.001 -31.202 1.00 95.62 379 ILE A CA 1
ATOM 2916 C C . ILE A 1 379 ? 19.701 4.294 -32.609 1.00 95.62 379 ILE A C 1
ATOM 2918 O O . ILE A 1 379 ? 20.555 3.579 -33.137 1.00 95.62 379 ILE A O 1
ATOM 2922 N N . ALA A 1 380 ? 19.178 5.350 -33.224 1.00 96.06 380 ALA A N 1
ATOM 2923 C CA . ALA A 1 380 ? 19.604 5.810 -34.536 1.00 96.06 380 ALA A CA 1
ATOM 2924 C C . ALA A 1 380 ? 20.201 7.217 -34.449 1.00 96.06 380 ALA A C 1
ATOM 2926 O O . ALA A 1 380 ? 19.625 8.130 -33.857 1.00 96.06 380 ALA A O 1
ATOM 2927 N N . VAL A 1 381 ? 21.378 7.375 -35.050 1.00 96.00 381 VAL A N 1
ATOM 2928 C CA . VAL A 1 381 ? 22.188 8.590 -35.020 1.00 96.00 381 VAL A CA 1
ATOM 2929 C C . VAL A 1 381 ? 22.519 9.010 -36.458 1.00 96.00 381 VAL A C 1
ATOM 2931 O O . VAL A 1 381 ? 22.933 8.168 -37.264 1.00 96.00 381 VAL A O 1
ATOM 2934 N N . PRO A 1 382 ? 22.353 10.297 -36.813 1.00 95.88 382 PRO A N 1
ATOM 2935 C CA . PRO A 1 382 ? 22.686 10.792 -38.141 1.00 95.88 382 PRO A CA 1
ATOM 2936 C C . PRO A 1 382 ? 24.205 10.821 -38.337 1.00 95.88 382 PRO A C 1
ATOM 2938 O O . PRO A 1 382 ? 24.959 11.217 -37.449 1.00 95.88 382 PRO A O 1
ATOM 2941 N N . VAL A 1 383 ? 24.654 10.429 -39.525 1.00 96.50 383 VAL A N 1
ATOM 2942 C CA . VAL A 1 383 ? 26.059 10.470 -39.935 1.00 96.50 383 VAL A CA 1
ATOM 2943 C C . VAL A 1 383 ? 26.232 11.599 -40.943 1.00 96.50 383 VAL A C 1
ATOM 2945 O O . VAL A 1 383 ? 25.514 11.658 -41.943 1.00 96.50 383 VAL A O 1
ATOM 2948 N N . TYR A 1 384 ? 27.209 12.476 -40.715 1.00 94.69 384 TYR A N 1
ATOM 2949 C CA . TYR A 1 384 ? 27.480 13.624 -41.583 1.00 94.69 384 TYR A CA 1
ATOM 2950 C C . TYR A 1 384 ? 28.827 13.490 -42.293 1.00 94.69 384 TYR A C 1
ATOM 2952 O O . TYR A 1 384 ? 29.816 13.030 -41.726 1.00 94.69 384 TYR A O 1
ATOM 2960 N N . SER A 1 385 ? 28.887 13.952 -43.541 1.00 91.44 385 SER A N 1
ATOM 2961 C CA . SER A 1 385 ? 30.128 14.145 -44.289 1.00 91.44 385 SER A CA 1
ATOM 2962 C C . SER A 1 385 ? 30.385 15.647 -44.418 1.00 91.44 385 SER A C 1
ATOM 2964 O O . SER A 1 385 ? 29.846 16.322 -45.295 1.00 91.44 385 SER A O 1
ATOM 2966 N N . GLY A 1 386 ? 31.167 16.200 -43.488 1.00 87.38 386 GLY A N 1
ATOM 2967 C CA . GLY A 1 386 ? 31.302 17.649 -43.340 1.00 87.38 386 GLY A CA 1
ATOM 2968 C C . GLY A 1 386 ? 30.032 18.256 -42.744 1.00 87.38 386 GLY A C 1
ATOM 2969 O O . GLY A 1 386 ? 29.757 18.050 -41.568 1.00 87.38 386 GLY A O 1
ATOM 2970 N N . VAL A 1 387 ? 29.275 19.004 -43.549 1.00 87.06 387 VAL A N 1
ATOM 2971 C CA . VAL A 1 387 ? 27.991 19.622 -43.151 1.00 87.06 387 VAL A CA 1
ATOM 2972 C C . VAL A 1 387 ? 26.778 18.953 -43.798 1.00 87.06 387 VAL A C 1
ATOM 2974 O O . VAL A 1 387 ? 25.646 19.297 -43.479 1.00 87.06 387 VAL A O 1
ATOM 2977 N N . GLU A 1 388 ? 27.005 18.023 -44.724 1.00 91.50 388 GLU A N 1
ATOM 2978 C CA . GLU A 1 388 ? 25.936 17.345 -45.449 1.00 91.50 388 GLU A CA 1
ATOM 2979 C C . GLU A 1 388 ? 25.599 16.015 -44.779 1.00 91.50 388 GLU A C 1
ATOM 2981 O O . GLU A 1 388 ? 26.491 15.262 -44.374 1.00 91.50 388 GLU A O 1
ATOM 2986 N N . PHE A 1 389 ? 24.305 15.719 -44.688 1.00 94.50 389 PHE A N 1
ATOM 2987 C CA . PHE A 1 389 ? 23.813 14.427 -44.236 1.00 94.50 389 PHE A CA 1
ATOM 2988 C C . PHE A 1 389 ? 24.296 13.325 -45.183 1.00 94.50 389 PHE A C 1
ATOM 2990 O O . PHE A 1 389 ? 24.072 13.392 -46.390 1.00 94.50 389 PHE A O 1
ATOM 2997 N N . ALA A 1 390 ? 24.978 12.321 -44.637 1.00 94.12 390 ALA A N 1
ATOM 2998 C CA . ALA A 1 390 ? 25.495 11.191 -45.400 1.00 94.12 390 ALA A CA 1
ATOM 2999 C C . ALA A 1 390 ? 24.616 9.946 -45.238 1.00 94.12 390 ALA A C 1
ATOM 3001 O O . ALA A 1 390 ? 24.493 9.161 -46.172 1.00 94.12 390 ALA A O 1
ATOM 3002 N N . GLY A 1 391 ? 24.003 9.746 -44.071 1.00 95.62 391 GLY A N 1
ATOM 3003 C CA . GLY A 1 391 ? 23.204 8.557 -43.793 1.00 95.62 391 GLY A CA 1
ATOM 3004 C C . GLY A 1 391 ? 22.874 8.392 -42.315 1.00 95.62 391 GLY A C 1
ATOM 3005 O O . GLY A 1 391 ? 23.025 9.327 -41.534 1.00 95.62 391 GLY A O 1
ATOM 3006 N N . VAL A 1 392 ? 22.438 7.195 -41.924 1.00 97.50 392 VAL A N 1
ATOM 3007 C CA . VAL A 1 392 ? 22.056 6.883 -40.535 1.00 97.50 392 VAL A CA 1
ATOM 3008 C C . VAL A 1 392 ? 22.819 5.664 -40.038 1.00 97.50 392 VAL A C 1
ATOM 3010 O O . VAL A 1 392 ? 22.831 4.634 -40.715 1.00 97.50 392 VAL A O 1
ATOM 3013 N N . LEU A 1 393 ? 23.407 5.779 -38.848 1.00 97.31 393 LEU A N 1
ATOM 3014 C CA . LEU A 1 393 ? 23.924 4.674 -38.046 1.00 97.31 393 LEU A CA 1
ATOM 3015 C C . LEU A 1 393 ? 22.830 4.239 -37.066 1.00 97.31 393 LEU A C 1
ATOM 3017 O O . LEU A 1 393 ? 22.352 5.059 -36.289 1.00 97.31 393 LEU A O 1
ATOM 3021 N N . ARG A 1 394 ? 22.459 2.961 -37.077 1.00 95.81 394 ARG A N 1
ATOM 3022 C CA . ARG A 1 394 ? 21.566 2.351 -36.085 1.00 95.81 394 ARG A CA 1
ATOM 3023 C C . ARG A 1 394 ? 22.335 1.308 -35.290 1.00 95.81 394 ARG A C 1
ATOM 3025 O O . ARG A 1 394 ? 23.113 0.554 -35.869 1.00 95.81 394 ARG A O 1
ATOM 3032 N N . ALA A 1 395 ? 22.083 1.253 -33.992 1.00 95.00 395 ALA A N 1
ATOM 3033 C CA . ALA A 1 395 ? 22.526 0.188 -33.105 1.00 95.00 395 ALA A CA 1
ATOM 3034 C C . ALA A 1 395 ? 21.403 -0.150 -32.121 1.00 95.00 395 ALA A C 1
ATOM 3036 O O . ALA A 1 395 ? 20.625 0.726 -31.747 1.00 95.00 395 ALA A O 1
ATOM 3037 N N . THR A 1 396 ? 21.334 -1.399 -31.685 1.00 93.38 396 THR A N 1
ATOM 3038 C CA . THR A 1 396 ? 20.372 -1.871 -30.689 1.00 93.38 396 THR A CA 1
ATOM 3039 C C . THR A 1 396 ? 21.081 -2.023 -29.347 1.00 93.38 396 THR A C 1
ATOM 3041 O O . THR A 1 396 ? 21.972 -2.860 -29.203 1.00 93.38 396 THR A O 1
ATOM 3044 N N . LEU A 1 397 ? 20.711 -1.202 -28.363 1.00 93.06 397 LEU A N 1
ATOM 3045 C CA . LEU A 1 397 ? 21.217 -1.294 -26.994 1.00 93.06 397 LEU A CA 1
ATOM 3046 C C . LEU A 1 397 ? 20.537 -2.458 -26.266 1.00 93.06 397 LEU A C 1
ATOM 3048 O O . LEU A 1 397 ? 19.313 -2.471 -26.134 1.00 93.06 397 LEU A O 1
ATOM 3052 N N . GLN A 1 398 ? 21.312 -3.419 -25.768 1.00 89.12 398 GLN A N 1
ATOM 3053 C CA . GLN A 1 398 ? 20.764 -4.554 -25.028 1.00 89.12 398 GLN A CA 1
ATOM 3054 C C . GLN A 1 398 ? 20.080 -4.109 -23.732 1.00 89.12 398 GLN A C 1
ATOM 3056 O O . GLN A 1 398 ? 20.658 -3.419 -22.890 1.00 89.12 398 GLN A O 1
ATOM 3061 N N . LEU A 1 399 ? 18.852 -4.583 -23.533 1.00 85.25 399 LEU A N 1
ATOM 3062 C CA . LEU A 1 399 ? 18.018 -4.218 -22.391 1.00 85.25 399 LEU A CA 1
ATOM 3063 C C . LEU A 1 399 ? 18.520 -4.792 -21.052 1.00 85.25 399 LEU A C 1
ATOM 3065 O O . LEU A 1 399 ? 18.179 -4.286 -19.982 1.00 85.25 399 LEU A O 1
ATOM 3069 N N . SER A 1 400 ? 19.372 -5.819 -21.104 1.00 81.00 400 SER A N 1
ATOM 3070 C CA . SER A 1 400 ? 20.025 -6.420 -19.935 1.00 81.00 400 SER A CA 1
ATOM 3071 C C . SER A 1 400 ? 20.762 -5.388 -19.072 1.00 81.00 400 SER A C 1
ATOM 3073 O O . SER A 1 400 ? 20.721 -5.497 -17.848 1.00 81.00 400 SER A O 1
ATOM 3075 N N . GLN A 1 401 ? 21.338 -4.352 -19.692 1.00 78.38 401 GLN A N 1
ATOM 3076 C CA . GLN A 1 401 ? 22.023 -3.241 -19.018 1.00 78.38 401 GLN A CA 1
ATOM 3077 C C . GLN A 1 401 ? 21.071 -2.396 -18.160 1.00 78.38 401 GLN A C 1
ATOM 3079 O O . GLN A 1 401 ? 21.381 -2.043 -17.023 1.00 78.38 401 GLN A O 1
ATOM 3084 N N . LEU A 1 402 ? 19.881 -2.096 -18.687 1.00 81.81 402 LEU A N 1
ATOM 3085 C CA . LEU A 1 402 ? 18.856 -1.349 -17.954 1.00 81.81 402 LEU A CA 1
ATOM 3086 C C . LEU A 1 402 ? 18.288 -2.175 -16.800 1.00 81.81 402 LEU A C 1
ATOM 3088 O O . LEU A 1 402 ? 18.037 -1.641 -15.722 1.00 81.81 402 LEU A O 1
ATOM 3092 N N . ARG A 1 403 ? 18.137 -3.488 -16.995 1.00 79.25 403 ARG A N 1
ATOM 3093 C CA . ARG A 1 403 ? 17.678 -4.392 -15.937 1.00 79.25 403 ARG A CA 1
ATOM 3094 C C . ARG A 1 403 ? 18.676 -4.479 -14.783 1.00 79.25 403 ARG A C 1
ATOM 3096 O O . ARG A 1 403 ? 18.267 -4.421 -13.628 1.00 79.25 403 ARG A O 1
ATOM 3103 N N . GLU A 1 404 ? 19.966 -4.616 -15.082 1.00 78.75 404 GLU A N 1
ATOM 3104 C CA . GLU A 1 404 ? 21.013 -4.662 -14.054 1.00 78.75 404 GLU A CA 1
ATOM 3105 C C . GLU A 1 404 ? 21.012 -3.380 -13.214 1.00 78.75 404 GLU A C 1
ATOM 3107 O O . GLU A 1 404 ? 21.020 -3.454 -11.987 1.00 78.75 404 GLU A O 1
ATOM 3112 N N . LEU A 1 405 ? 20.837 -2.221 -13.855 1.00 80.06 405 LEU A N 1
ATOM 3113 C CA . LEU A 1 405 ? 20.714 -0.933 -13.174 1.00 80.06 405 LEU A CA 1
ATOM 3114 C C . LEU A 1 405 ? 19.522 -0.868 -12.197 1.00 80.06 405 LEU A C 1
ATOM 3116 O O . LEU A 1 405 ? 19.636 -0.297 -11.108 1.00 80.06 405 LEU A O 1
ATOM 3120 N N . LEU A 1 406 ? 18.383 -1.462 -12.567 1.00 77.19 406 LEU A N 1
ATOM 3121 C CA . LEU A 1 406 ? 17.202 -1.551 -11.700 1.00 77.19 406 LEU A CA 1
ATOM 3122 C C . LEU A 1 406 ? 17.388 -2.556 -10.555 1.00 77.19 406 LEU A C 1
ATOM 3124 O O . LEU A 1 406 ? 16.829 -2.352 -9.475 1.00 77.19 406 LEU A O 1
ATOM 3128 N N . ALA A 1 407 ? 18.192 -3.602 -10.769 1.00 73.81 407 ALA A N 1
ATOM 3129 C CA . ALA A 1 407 ? 18.489 -4.632 -9.778 1.00 73.81 407 ALA A CA 1
ATOM 3130 C C . ALA A 1 407 ? 19.555 -4.200 -8.749 1.00 73.81 407 ALA A C 1
ATOM 3132 O O . ALA A 1 407 ? 19.458 -4.575 -7.581 1.00 73.81 407 ALA A O 1
ATOM 3133 N N . GLU A 1 408 ? 20.553 -3.397 -9.144 1.00 63.84 408 GLU A N 1
ATOM 3134 C CA . GLU A 1 408 ? 21.753 -3.103 -8.336 1.00 63.84 408 GLU A CA 1
ATOM 3135 C C . GLU A 1 408 ? 21.538 -2.131 -7.159 1.00 63.84 408 GLU A C 1
ATOM 3137 O O . GLU A 1 408 ? 22.430 -1.923 -6.333 1.00 63.84 408 GLU A O 1
ATOM 3142 N N . THR A 1 409 ? 20.361 -1.522 -7.025 1.00 55.25 409 THR A N 1
ATOM 3143 C CA . THR A 1 409 ? 20.131 -0.480 -6.015 1.00 55.25 409 THR A CA 1
ATOM 3144 C C . THR A 1 409 ? 19.507 -1.029 -4.729 1.00 55.25 409 THR A C 1
ATOM 3146 O O . THR A 1 409 ? 18.290 -1.042 -4.582 1.00 55.25 409 THR A O 1
ATOM 3149 N N . GLY A 1 410 ? 20.373 -1.405 -3.780 1.00 52.59 410 GLY A N 1
ATOM 3150 C CA . GLY A 1 410 ? 20.185 -1.264 -2.326 1.00 52.59 410 GLY A CA 1
ATOM 3151 C C . GLY A 1 410 ? 19.207 -2.196 -1.593 1.00 52.59 410 GLY A C 1
ATOM 3152 O O . GLY A 1 410 ? 18.255 -2.723 -2.152 1.00 52.59 410 GLY A O 1
ATOM 3153 N N . ASP A 1 411 ? 19.452 -2.326 -0.284 1.00 52.25 411 ASP A N 1
ATOM 3154 C CA . ASP A 1 411 ? 18.705 -3.074 0.749 1.00 52.25 411 ASP A CA 1
ATOM 3155 C C . ASP A 1 411 ? 17.316 -2.453 1.043 1.00 52.25 411 ASP A C 1
ATOM 3157 O O . ASP A 1 411 ? 16.914 -2.237 2.186 1.00 52.25 411 ASP A O 1
ATOM 3161 N N . PHE A 1 412 ? 16.591 -2.063 -0.005 1.00 56.94 412 PHE A N 1
ATOM 3162 C CA . PHE A 1 412 ? 15.283 -1.422 0.075 1.00 56.94 412 PHE A CA 1
ATOM 3163 C C . PHE A 1 412 ? 14.177 -2.474 0.147 1.00 56.94 412 PHE A C 1
ATOM 3165 O O . PHE A 1 412 ? 13.267 -2.437 -0.658 1.00 56.94 412 PHE A O 1
ATOM 3172 N N . GLY A 1 413 ? 14.255 -3.404 1.101 1.00 56.34 413 GLY A N 1
ATOM 3173 C CA . GLY A 1 413 ? 13.228 -4.424 1.346 1.00 56.34 413 GLY A CA 1
ATOM 3174 C C . GLY A 1 413 ? 12.971 -5.376 0.165 1.00 56.34 413 GLY A C 1
ATOM 3175 O O . GLY A 1 413 ? 12.637 -4.969 -0.938 1.00 56.34 413 GLY A O 1
ATOM 3176 N N . GLU A 1 414 ? 13.019 -6.684 0.405 1.00 62.28 414 GLU A N 1
ATOM 3177 C CA . GLU A 1 414 ? 12.795 -7.711 -0.636 1.00 62.28 414 GLU A CA 1
ATOM 3178 C C . GLU A 1 414 ? 11.426 -7.625 -1.358 1.00 62.28 414 GLU A C 1
ATOM 3180 O O . GLU A 1 414 ? 11.219 -8.303 -2.357 1.00 62.28 414 GLU A O 1
ATOM 3185 N N . SER A 1 415 ? 10.495 -6.798 -0.869 1.00 71.62 415 SER A N 1
ATOM 3186 C CA . SER A 1 415 ? 9.128 -6.637 -1.383 1.00 71.62 415 SER A CA 1
ATOM 3187 C C . SER A 1 415 ? 8.913 -5.448 -2.327 1.00 71.62 415 SER A C 1
ATOM 3189 O O . SER A 1 415 ? 7.830 -5.334 -2.900 1.00 71.62 415 SER A O 1
ATOM 3191 N N . ILE A 1 416 ? 9.886 -4.543 -2.489 1.00 79.25 416 ILE A N 1
ATOM 3192 C CA . ILE A 1 416 ? 9.741 -3.415 -3.422 1.00 79.25 416 ILE A CA 1
ATOM 3193 C C . ILE A 1 416 ? 10.063 -3.890 -4.840 1.00 79.25 416 ILE A C 1
ATOM 3195 O O . ILE A 1 416 ? 11.208 -4.222 -5.155 1.00 79.25 416 ILE A O 1
ATOM 3199 N N . GLN A 1 417 ? 9.052 -3.859 -5.704 1.00 83.38 417 GLN A N 1
ATOM 3200 C CA . GLN A 1 417 ? 9.181 -4.152 -7.126 1.00 83.38 417 GLN A CA 1
ATOM 3201 C C . GLN A 1 417 ? 9.430 -2.870 -7.916 1.00 83.38 417 GLN A C 1
ATOM 3203 O O . GLN A 1 417 ? 8.966 -1.784 -7.553 1.00 83.38 417 GLN A O 1
ATOM 3208 N N . ARG A 1 418 ? 10.230 -2.994 -8.974 1.00 85.94 418 ARG A N 1
ATOM 3209 C CA . ARG A 1 418 ? 10.710 -1.874 -9.783 1.00 85.94 418 ARG A CA 1
ATOM 3210 C C . ARG A 1 418 ? 10.730 -2.293 -11.232 1.00 85.94 418 ARG A C 1
ATOM 3212 O O . ARG A 1 418 ? 11.430 -3.235 -11.592 1.00 85.94 418 ARG A O 1
ATOM 3219 N N . GLU A 1 419 ? 10.012 -1.554 -12.054 1.00 86.06 419 GLU A N 1
ATOM 3220 C CA . GLU A 1 419 ? 9.889 -1.857 -13.469 1.00 86.06 419 GLU A CA 1
ATOM 3221 C C . GLU A 1 419 ? 10.048 -0.593 -14.300 1.00 86.06 419 GLU A C 1
ATOM 3223 O O . GLU A 1 419 ? 9.761 0.528 -13.869 1.00 86.06 419 GLU A O 1
ATOM 3228 N N . MET A 1 420 ? 10.532 -0.788 -15.521 1.00 87.56 420 MET A N 1
ATOM 3229 C CA . MET A 1 420 ? 10.594 0.266 -16.515 1.00 87.56 420 MET A CA 1
ATOM 3230 C C . MET A 1 420 ? 9.342 0.209 -17.383 1.00 87.56 420 MET A C 1
ATOM 3232 O O . MET A 1 420 ? 9.005 -0.838 -17.937 1.00 87.56 420 MET A O 1
ATOM 3236 N N . VAL A 1 421 ? 8.684 1.354 -17.511 1.00 89.25 421 VAL A N 1
ATOM 3237 C CA . VAL A 1 421 ? 7.501 1.558 -18.340 1.00 89.25 421 VAL A CA 1
ATOM 3238 C C . VAL A 1 421 ? 7.907 2.347 -19.581 1.00 89.25 421 VAL A C 1
ATOM 3240 O O . VAL A 1 421 ? 8.436 3.454 -19.480 1.00 89.25 421 VAL A O 1
ATOM 3243 N N . PHE A 1 422 ? 7.639 1.790 -20.756 1.00 88.19 422 PHE A N 1
ATOM 3244 C CA . PHE A 1 422 ? 7.868 2.399 -22.063 1.00 88.19 422 PHE A CA 1
ATOM 3245 C C . PHE A 1 422 ? 6.519 2.852 -22.634 1.00 88.19 422 PHE A C 1
ATOM 3247 O O . PHE A 1 422 ? 5.820 2.084 -23.300 1.00 88.19 422 PHE A O 1
ATOM 3254 N N . GLY A 1 423 ? 6.105 4.083 -22.324 1.00 83.94 423 GLY A N 1
ATOM 3255 C CA . GLY A 1 423 ? 4.751 4.565 -22.600 1.00 83.94 423 GLY A CA 1
ATOM 3256 C C . GLY A 1 423 ? 3.729 3.874 -21.696 1.00 83.94 423 GLY A C 1
ATOM 3257 O O . GLY A 1 423 ? 3.512 4.287 -20.561 1.00 83.94 423 GLY A O 1
ATOM 3258 N N . ASN A 1 424 ? 3.107 2.803 -22.191 1.00 81.75 424 ASN A N 1
ATOM 3259 C CA . ASN A 1 424 ? 2.201 1.940 -21.423 1.00 81.75 424 ASN A CA 1
ATOM 3260 C C . ASN A 1 424 ? 2.641 0.468 -21.403 1.00 81.75 424 ASN A C 1
ATOM 3262 O O . ASN A 1 424 ? 1.875 -0.383 -20.954 1.00 81.75 424 ASN A O 1
ATOM 3266 N N . LEU A 1 425 ? 3.824 0.166 -21.940 1.00 84.06 425 LEU A N 1
ATOM 3267 C CA . LEU A 1 425 ? 4.360 -1.186 -22.014 1.00 84.06 425 LEU A CA 1
ATOM 3268 C C . LEU A 1 425 ? 5.346 -1.423 -20.880 1.00 84.06 425 LEU A C 1
ATOM 3270 O O . LEU A 1 425 ? 6.186 -0.573 -20.596 1.00 84.06 425 LEU A O 1
ATOM 3274 N N . VAL A 1 426 ? 5.273 -2.598 -20.279 1.00 83.94 426 VAL A N 1
ATOM 3275 C CA . VAL A 1 426 ? 6.199 -3.073 -19.257 1.00 83.94 426 VAL A CA 1
ATOM 3276 C C . VAL A 1 426 ? 6.840 -4.364 -19.728 1.00 83.94 426 VAL A C 1
ATOM 3278 O O . VAL A 1 426 ? 6.250 -5.137 -20.484 1.00 83.94 426 VAL A O 1
ATOM 3281 N N . LEU A 1 427 ? 8.080 -4.563 -19.300 1.00 76.19 427 LEU A N 1
ATOM 3282 C CA . LEU A 1 427 ? 8.813 -5.798 -19.517 1.00 76.19 427 LEU A CA 1
ATOM 3283 C C . LEU A 1 427 ? 8.433 -6.803 -18.442 1.00 76.19 427 LEU A C 1
ATOM 3285 O O . LEU A 1 427 ? 8.758 -6.596 -17.275 1.00 76.19 427 LEU A O 1
ATOM 3289 N N . HIS A 1 428 ? 7.791 -7.888 -18.852 1.00 68.44 428 HIS A N 1
ATOM 3290 C CA . HIS A 1 428 ? 7.526 -9.023 -17.982 1.00 68.44 428 HIS A CA 1
ATOM 3291 C C . HIS A 1 428 ? 8.542 -10.136 -18.269 1.00 68.44 428 HIS A C 1
ATOM 3293 O O . HIS A 1 428 ? 8.879 -10.387 -19.431 1.00 68.44 428 HIS A O 1
ATOM 3299 N N . ASP A 1 429 ? 9.046 -10.769 -17.210 1.00 62.31 429 ASP A N 1
ATOM 3300 C CA . ASP A 1 429 ? 9.923 -11.941 -17.290 1.00 62.31 429 ASP A CA 1
ATOM 3301 C C . ASP A 1 429 ? 9.038 -13.188 -17.191 1.00 62.31 429 ASP A C 1
ATOM 3303 O O . ASP A 1 429 ? 8.592 -13.565 -16.105 1.00 62.31 429 ASP A O 1
ATOM 3307 N N . GLU A 1 430 ? 8.691 -13.771 -18.338 1.00 54.94 430 GLU A N 1
ATOM 3308 C CA . GLU A 1 430 ? 7.891 -14.991 -18.372 1.00 54.94 430 GLU A CA 1
ATOM 3309 C C . GLU A 1 430 ? 8.841 -16.193 -18.355 1.00 54.94 430 GLU A C 1
ATOM 3311 O O . GLU A 1 430 ? 9.487 -16.534 -19.347 1.00 54.94 430 GLU A O 1
ATOM 3316 N N . ASP A 1 431 ? 8.946 -16.835 -17.192 1.00 46.97 431 ASP A N 1
ATOM 3317 C CA . ASP A 1 431 ? 9.809 -17.999 -16.992 1.00 46.97 431 ASP A CA 1
ATOM 3318 C C . ASP A 1 431 ? 9.108 -19.271 -17.523 1.00 46.97 431 ASP A C 1
ATOM 3320 O O . ASP A 1 431 ? 8.725 -20.182 -16.779 1.00 46.97 431 ASP A O 1
ATOM 3324 N N . GLU A 1 432 ? 8.881 -19.343 -18.840 1.00 41.75 432 GLU A N 1
ATOM 3325 C CA . GLU A 1 432 ? 8.421 -20.569 -19.493 1.00 41.75 432 GLU A CA 1
ATOM 3326 C C . GLU A 1 432 ? 9.616 -21.500 -19.764 1.00 41.75 432 GLU A C 1
ATOM 3328 O O . GLU A 1 432 ? 10.506 -21.234 -20.565 1.00 41.75 432 GLU A O 1
ATOM 3333 N N . HIS A 1 433 ? 9.624 -22.666 -19.111 1.00 46.41 433 HIS A N 1
ATOM 3334 C CA . HIS A 1 433 ? 10.593 -23.751 -19.341 1.00 46.41 433 HIS A CA 1
ATOM 3335 C C . HIS A 1 433 ? 12.068 -23.449 -18.992 1.00 46.41 433 HIS A C 1
ATOM 3337 O O . HIS A 1 433 ? 12.950 -24.225 -19.371 1.00 46.41 433 HIS A O 1
ATOM 3343 N N . GLY A 1 434 ? 12.344 -22.411 -18.194 1.00 39.41 434 GLY A N 1
ATOM 3344 C CA . GLY A 1 434 ? 13.688 -22.099 -17.688 1.00 39.41 434 GLY A CA 1
ATOM 3345 C C . GLY A 1 434 ? 14.571 -21.318 -18.665 1.00 39.41 434 GLY A C 1
ATOM 3346 O O . GLY A 1 434 ? 15.796 -21.312 -18.507 1.00 39.41 434 GLY A O 1
ATOM 3347 N N . ALA A 1 435 ? 13.963 -20.687 -19.671 1.00 43.34 435 ALA A N 1
ATOM 3348 C CA . ALA A 1 435 ? 14.567 -19.625 -20.457 1.00 43.34 435 ALA A CA 1
ATOM 3349 C C . ALA A 1 435 ? 13.732 -18.358 -20.237 1.00 43.34 435 ALA A C 1
ATOM 3351 O O . ALA A 1 435 ? 12.593 -18.301 -20.678 1.00 43.34 435 ALA A O 1
ATOM 3352 N N . ALA A 1 436 ? 14.305 -17.374 -19.545 1.00 52.12 436 ALA A N 1
ATOM 3353 C CA . ALA A 1 436 ? 13.705 -16.056 -19.372 1.00 52.12 436 ALA A CA 1
ATOM 3354 C C . ALA A 1 436 ? 13.500 -15.405 -20.750 1.00 52.12 436 ALA A C 1
ATOM 3356 O O . ALA A 1 436 ? 14.469 -14.956 -21.375 1.00 52.12 436 ALA A O 1
ATOM 3357 N N . GLU A 1 437 ? 12.263 -15.391 -21.246 1.00 55.94 437 GLU A N 1
ATOM 3358 C CA . GLU A 1 437 ? 11.887 -14.629 -22.433 1.00 55.94 437 GLU A CA 1
ATOM 3359 C C . GLU A 1 437 ? 11.249 -13.305 -22.003 1.00 55.94 437 GLU A C 1
ATOM 3361 O O . GLU A 1 437 ? 10.293 -13.258 -21.232 1.00 55.94 437 GLU A O 1
ATOM 3366 N N . LEU A 1 438 ? 11.807 -12.204 -22.509 1.00 64.75 438 LEU A N 1
ATOM 3367 C CA . LEU A 1 438 ? 11.325 -10.855 -22.232 1.00 64.75 438 LEU A CA 1
ATOM 3368 C C . LEU A 1 438 ? 10.191 -10.518 -23.199 1.00 64.75 438 LEU A C 1
ATOM 3370 O O . LEU A 1 438 ? 10.427 -10.372 -24.400 1.00 64.75 438 LEU A O 1
ATOM 3374 N N . HIS A 1 439 ? 8.986 -10.328 -22.667 1.00 68.81 439 HIS A N 1
ATOM 3375 C CA . HIS A 1 439 ? 7.819 -9.916 -23.448 1.00 68.81 439 HIS A CA 1
ATOM 3376 C C . HIS A 1 439 ? 7.323 -8.543 -22.991 1.00 68.81 439 HIS A C 1
ATOM 3378 O O . HIS A 1 439 ? 7.266 -8.246 -21.798 1.00 68.81 439 HIS A O 1
ATOM 3384 N N . LEU A 1 440 ? 6.962 -7.690 -23.954 1.00 74.81 440 LEU A N 1
ATOM 3385 C CA . LEU A 1 440 ? 6.323 -6.404 -23.676 1.00 74.81 440 LEU A CA 1
ATOM 3386 C C . LEU A 1 440 ? 4.816 -6.598 -23.547 1.00 74.81 440 LEU A C 1
ATOM 3388 O O . LEU A 1 440 ? 4.159 -7.034 -24.494 1.00 74.81 440 LEU A O 1
ATOM 3392 N N . GLN A 1 441 ? 4.263 -6.219 -22.400 1.00 81.25 441 GLN A N 1
ATOM 3393 C CA . GLN A 1 441 ? 2.830 -6.293 -22.137 1.00 81.25 441 GLN A CA 1
ATOM 3394 C C . GLN A 1 441 ? 2.292 -4.929 -21.693 1.00 81.25 441 GLN A C 1
ATOM 3396 O O . GLN A 1 441 ? 3.032 -4.143 -21.099 1.00 81.25 441 GLN A O 1
ATOM 3401 N N . PRO A 1 442 ? 1.019 -4.602 -21.984 1.00 82.44 442 PRO A N 1
ATOM 3402 C CA . PRO A 1 442 ? 0.392 -3.418 -21.416 1.00 82.44 442 PRO A CA 1
ATOM 3403 C C . PRO A 1 442 ? 0.377 -3.507 -19.890 1.00 82.44 442 PRO A C 1
ATOM 3405 O O . PRO A 1 442 ? -0.029 -4.530 -19.342 1.00 82.44 442 PRO A O 1
ATOM 3408 N N . LEU A 1 443 ? 0.777 -2.432 -19.216 1.00 82.94 443 LEU A N 1
ATOM 3409 C CA . LEU A 1 443 ? 0.693 -2.342 -17.764 1.00 82.94 443 LEU A CA 1
ATOM 3410 C C . LEU A 1 443 ? -0.782 -2.414 -17.322 1.00 82.94 443 LEU A C 1
ATOM 3412 O O . LEU A 1 443 ? -1.597 -1.583 -17.734 1.00 82.94 443 LEU A O 1
ATOM 3416 N N . ASP A 1 444 ? -1.114 -3.407 -16.493 1.00 84.75 444 ASP A N 1
ATOM 3417 C CA . ASP A 1 444 ? -2.453 -3.600 -15.923 1.00 84.75 444 ASP A CA 1
ATOM 3418 C C . ASP A 1 444 ? -2.654 -2.657 -14.732 1.00 84.75 444 ASP A C 1
ATOM 3420 O O . ASP A 1 444 ? -2.367 -3.009 -13.591 1.00 84.75 444 ASP A O 1
ATOM 3424 N N . VAL A 1 445 ? -3.073 -1.425 -15.026 1.00 83.31 445 VAL A N 1
ATOM 3425 C CA . VAL A 1 445 ? -3.352 -0.358 -14.054 1.00 83.31 445 VAL A CA 1
ATOM 3426 C C . VAL A 1 445 ? -4.609 0.419 -14.452 1.00 83.31 445 VAL A C 1
ATOM 3428 O O . VAL A 1 445 ? -5.082 0.358 -15.593 1.00 83.31 445 VAL A O 1
ATOM 3431 N N . ASP A 1 446 ? -5.179 1.154 -13.504 1.00 84.12 446 ASP A N 1
ATOM 3432 C CA . ASP A 1 446 ? -6.361 1.973 -13.708 1.00 84.12 446 ASP A CA 1
ATOM 3433 C C . ASP A 1 446 ? -6.117 3.179 -14.635 1.00 84.12 446 ASP A C 1
ATOM 3435 O O . ASP A 1 446 ? -5.007 3.518 -15.055 1.00 84.12 446 ASP A O 1
ATOM 3439 N N . SER A 1 447 ? -7.212 3.853 -14.992 1.00 80.75 447 SER A N 1
ATOM 3440 C CA . SER A 1 447 ? -7.160 5.004 -15.895 1.00 80.75 447 SER A CA 1
ATOM 3441 C C . SER A 1 447 ? -6.423 6.210 -15.306 1.00 80.75 447 SER A C 1
ATOM 3443 O O . SER A 1 447 ? -5.866 6.986 -16.077 1.00 80.75 447 SER A O 1
ATOM 3445 N N . ASP A 1 448 ? -6.406 6.384 -13.984 1.00 78.31 448 ASP A N 1
ATOM 3446 C CA . ASP A 1 448 ? -5.758 7.524 -13.332 1.00 78.31 448 ASP A CA 1
ATOM 3447 C C . ASP A 1 448 ? -4.230 7.346 -13.341 1.00 78.31 448 ASP A C 1
ATOM 3449 O O . ASP A 1 448 ? -3.497 8.292 -13.649 1.00 78.31 448 ASP A O 1
ATOM 3453 N N . THR A 1 449 ? -3.748 6.121 -13.119 1.00 78.06 449 THR A N 1
ATOM 3454 C CA . THR A 1 449 ? -2.338 5.735 -13.262 1.00 78.06 449 THR A CA 1
ATOM 3455 C C . THR A 1 449 ? -1.868 5.852 -14.710 1.00 78.06 449 THR A C 1
ATOM 3457 O O . THR A 1 449 ? -0.814 6.440 -14.967 1.00 78.06 449 THR A O 1
ATOM 3460 N N . LEU A 1 450 ? -2.669 5.394 -15.682 1.00 79.62 450 LEU A N 1
ATOM 3461 C CA . LEU A 1 450 ? -2.365 5.581 -17.109 1.00 79.62 450 LEU A CA 1
ATOM 3462 C C . LEU A 1 450 ? -2.288 7.064 -17.501 1.00 79.62 450 LEU A C 1
ATOM 3464 O O . LEU A 1 450 ? -1.416 7.453 -18.278 1.00 79.62 450 LEU A O 1
ATOM 3468 N N . LEU A 1 451 ? -3.174 7.907 -16.967 1.00 80.19 451 LEU A N 1
ATOM 3469 C CA . LEU A 1 451 ? -3.144 9.351 -17.216 1.00 80.19 451 LEU A CA 1
ATOM 3470 C C . LEU A 1 451 ? -1.905 10.012 -16.600 1.00 80.19 451 LEU A C 1
ATOM 3472 O O . LEU A 1 451 ? -1.327 10.910 -17.213 1.00 80.19 451 LEU A O 1
ATOM 3476 N N . ALA A 1 452 ? -1.480 9.592 -15.407 1.00 77.44 452 ALA A N 1
ATOM 3477 C CA . ALA A 1 452 ? -0.261 10.101 -14.780 1.00 77.44 452 ALA A CA 1
ATOM 3478 C C . ALA A 1 452 ? 0.994 9.753 -15.602 1.00 77.44 452 ALA A C 1
ATOM 3480 O O . ALA A 1 452 ? 1.827 10.633 -15.835 1.00 77.44 452 ALA A O 1
ATOM 3481 N N . LEU A 1 453 ? 1.072 8.514 -16.109 1.00 75.25 453 LEU A N 1
ATOM 3482 C CA . LEU A 1 453 ? 2.116 8.061 -17.036 1.00 75.25 453 LEU A CA 1
ATOM 3483 C C . LEU A 1 453 ? 2.157 8.917 -18.308 1.00 75.25 453 LEU A C 1
ATOM 3485 O O . LEU A 1 453 ? 3.204 9.452 -18.658 1.00 75.25 453 LEU A O 1
ATOM 3489 N N . GLN A 1 454 ? 1.008 9.113 -18.962 1.00 77.50 454 GLN A N 1
ATOM 3490 C CA . GLN A 1 454 ? 0.909 9.887 -20.208 1.00 77.50 454 GLN A CA 1
ATOM 3491 C C . GLN A 1 454 ? 1.286 11.361 -20.050 1.00 77.50 454 GLN A C 1
ATOM 3493 O O . GLN A 1 454 ? 1.737 11.993 -21.001 1.00 77.50 454 GLN A O 1
ATOM 3498 N N . ASN A 1 455 ? 1.077 11.932 -18.865 1.00 78.56 455 ASN A N 1
ATOM 3499 C CA . ASN A 1 455 ? 1.426 13.323 -18.598 1.00 78.56 455 ASN A CA 1
ATOM 3500 C C . ASN A 1 455 ? 2.882 13.492 -18.133 1.00 78.56 455 ASN A C 1
ATOM 3502 O O . ASN A 1 455 ? 3.287 14.624 -17.857 1.00 78.56 455 ASN A O 1
ATOM 3506 N N . GLY A 1 456 ? 3.648 12.399 -17.998 1.00 69.38 456 GLY A N 1
ATOM 3507 C CA . GLY A 1 456 ? 5.020 12.430 -17.492 1.00 69.38 456 GLY A CA 1
ATOM 3508 C C . GLY A 1 456 ? 5.108 13.050 -16.097 1.00 69.38 456 GLY A C 1
ATOM 3509 O O . GLY A 1 456 ? 6.041 13.796 -15.804 1.00 69.38 456 GLY A O 1
ATOM 3510 N N . GLN A 1 457 ? 4.098 12.825 -15.250 1.00 74.75 457 GLN A N 1
ATOM 3511 C CA . GLN A 1 457 ? 4.036 13.409 -13.913 1.00 74.75 457 GLN A CA 1
ATOM 3512 C C . GLN A 1 457 ? 4.417 12.377 -12.863 1.00 74.75 457 GLN A C 1
ATOM 3514 O O . GLN A 1 457 ? 3.891 11.266 -12.848 1.00 74.75 457 GLN A O 1
ATOM 3519 N N . SER A 1 458 ? 5.269 12.778 -11.918 1.00 73.88 458 SER A N 1
ATOM 3520 C CA . SER A 1 458 ? 5.443 11.984 -10.710 1.00 73.88 458 SER A CA 1
ATOM 3521 C C . SER A 1 458 ? 4.140 11.941 -9.922 1.00 73.88 458 SER A C 1
ATOM 3523 O O . SER A 1 458 ? 3.578 12.985 -9.582 1.00 73.88 458 SER A O 1
ATOM 3525 N N . ALA A 1 459 ? 3.679 10.735 -9.612 1.00 73.81 459 ALA A N 1
ATOM 3526 C CA . ALA A 1 459 ? 2.443 10.513 -8.880 1.00 73.81 459 ALA A CA 1
ATOM 3527 C C . ALA A 1 459 ? 2.625 9.393 -7.856 1.00 73.81 459 ALA A C 1
ATOM 3529 O O . ALA A 1 459 ? 3.282 8.392 -8.132 1.00 73.81 459 ALA A O 1
ATOM 3530 N N . ASN A 1 460 ? 2.020 9.584 -6.682 1.00 76.75 460 ASN A N 1
ATOM 3531 C CA . ASN A 1 460 ? 1.853 8.549 -5.668 1.00 76.75 460 ASN A CA 1
ATOM 3532 C C . ASN A 1 460 ? 0.400 8.091 -5.725 1.00 76.75 460 ASN A C 1
ATOM 3534 O O . ASN A 1 460 ? -0.507 8.886 -5.461 1.00 76.75 460 ASN A O 1
ATOM 3538 N N . LEU A 1 461 ? 0.185 6.838 -6.100 1.00 78.19 461 LEU A N 1
ATOM 3539 C CA . LEU A 1 461 ? -1.128 6.281 -6.388 1.00 78.19 461 LEU A CA 1
ATOM 3540 C C . LEU A 1 461 ? -1.338 4.988 -5.603 1.00 78.19 461 LEU A C 1
ATOM 3542 O O . LEU A 1 461 ? -0.400 4.365 -5.104 1.00 78.19 461 LEU A O 1
ATOM 3546 N N . VAL A 1 462 ? -2.603 4.606 -5.466 1.00 80.06 462 VAL A N 1
ATOM 3547 C CA . VAL A 1 462 ? -2.987 3.291 -4.960 1.00 80.06 462 VAL A CA 1
ATOM 3548 C C . VAL A 1 462 ? -3.800 2.633 -6.047 1.00 80.06 462 VAL A C 1
ATOM 3550 O O . VAL A 1 462 ? -4.916 3.075 -6.307 1.00 80.06 462 VAL A O 1
ATOM 3553 N N . ASP A 1 463 ? -3.257 1.575 -6.625 1.00 83.38 463 ASP A N 1
ATOM 3554 C CA . ASP A 1 463 ? -3.874 0.883 -7.751 1.00 83.38 463 ASP A CA 1
ATOM 3555 C C . ASP A 1 463 ? -3.734 -0.632 -7.594 1.00 83.38 463 ASP A C 1
ATOM 3557 O O . ASP A 1 463 ? -3.206 -1.123 -6.595 1.00 83.38 463 ASP A O 1
ATOM 3561 N N . THR A 1 464 ? -4.263 -1.381 -8.548 1.00 82.81 464 THR A N 1
ATOM 3562 C CA . THR A 1 464 ? -4.189 -2.831 -8.611 1.00 82.81 464 THR A CA 1
ATOM 3563 C C . THR A 1 464 ? -3.229 -3.220 -9.722 1.00 82.81 464 THR A C 1
ATOM 3565 O O . THR A 1 464 ? -3.547 -2.992 -10.877 1.00 82.81 464 THR A O 1
ATOM 3568 N N . ILE A 1 465 ? -2.094 -3.820 -9.368 1.00 79.94 465 ILE A N 1
ATOM 3569 C CA . ILE A 1 465 ? -1.148 -4.416 -10.321 1.00 79.94 465 ILE A CA 1
ATOM 3570 C C . ILE A 1 465 ? -1.280 -5.930 -10.183 1.00 79.94 465 ILE A C 1
ATOM 3572 O O . ILE A 1 465 ? -1.254 -6.445 -9.063 1.00 79.94 465 ILE A O 1
ATOM 3576 N N . GLU A 1 466 ? -1.499 -6.634 -11.295 1.00 79.31 466 GLU A N 1
ATOM 3577 C CA . GLU A 1 466 ? -1.665 -8.099 -11.328 1.00 79.31 466 GLU A CA 1
ATOM 3578 C C . GLU A 1 466 ? -2.767 -8.615 -10.374 1.00 79.31 466 GLU A C 1
ATOM 3580 O O . GLU A 1 466 ? -2.668 -9.668 -9.741 1.00 79.31 466 GLU A O 1
ATOM 3585 N N . GLY A 1 467 ? -3.851 -7.848 -10.219 1.00 79.06 467 GLY A N 1
ATOM 3586 C CA . GLY A 1 467 ? -4.948 -8.185 -9.303 1.00 79.06 467 GLY A CA 1
ATOM 3587 C C . GLY A 1 467 ? -4.660 -7.926 -7.815 1.00 79.06 467 GLY A C 1
ATOM 3588 O O . GLY A 1 467 ? -5.524 -8.200 -6.974 1.00 79.06 467 GLY A O 1
ATOM 3589 N N . VAL A 1 468 ? -3.496 -7.365 -7.469 1.00 83.00 468 VAL A N 1
ATOM 3590 C CA . VAL A 1 468 ? -3.095 -7.036 -6.096 1.00 83.00 468 VAL A CA 1
ATOM 3591 C C . VAL A 1 468 ? -3.063 -5.527 -5.886 1.00 83.00 468 VAL A C 1
ATOM 3593 O O . VAL A 1 468 ? -2.434 -4.782 -6.630 1.00 83.00 468 VAL A O 1
ATOM 3596 N N . ARG A 1 469 ? -3.737 -5.061 -4.829 1.00 84.88 469 ARG A N 1
ATOM 3597 C CA . ARG A 1 469 ? -3.733 -3.646 -4.449 1.00 84.88 469 ARG A CA 1
ATOM 3598 C C . ARG A 1 469 ? -2.362 -3.246 -3.902 1.00 84.88 469 ARG A C 1
ATOM 3600 O O . ARG A 1 469 ? -1.935 -3.774 -2.872 1.00 84.88 469 ARG A O 1
ATOM 3607 N N . SER A 1 470 ? -1.734 -2.277 -4.548 1.00 87.06 470 SER A N 1
ATOM 3608 C CA . SER A 1 470 ? -0.352 -1.866 -4.323 1.00 87.06 470 SER A CA 1
ATOM 3609 C C . SER A 1 470 ? -0.245 -0.352 -4.159 1.00 87.06 470 SER A C 1
ATOM 3611 O O . SER A 1 470 ? -1.032 0.419 -4.713 1.00 87.06 470 SER A O 1
ATOM 3613 N N . LEU A 1 471 ? 0.732 0.074 -3.359 1.00 87.88 471 LEU A N 1
ATOM 3614 C CA . LEU A 1 471 ? 1.198 1.458 -3.335 1.00 87.88 471 LEU A CA 1
ATOM 3615 C C . LEU A 1 471 ? 2.151 1.643 -4.509 1.00 87.88 471 LEU A C 1
ATOM 3617 O O . LEU A 1 471 ? 3.042 0.815 -4.684 1.00 87.88 471 LEU A O 1
ATOM 3621 N N . ILE A 1 472 ? 1.959 2.700 -5.292 1.00 88.06 472 ILE A N 1
ATOM 3622 C CA . ILE A 1 472 ? 2.686 2.926 -6.540 1.00 88.06 472 ILE A CA 1
ATOM 3623 C C . ILE A 1 472 ? 3.281 4.328 -6.541 1.00 88.06 472 ILE A C 1
ATOM 3625 O O . ILE A 1 472 ? 2.602 5.302 -6.211 1.00 88.06 472 ILE A O 1
ATOM 3629 N N . ASN A 1 473 ? 4.530 4.430 -6.977 1.00 89.88 473 ASN A N 1
ATOM 3630 C CA . ASN A 1 473 ? 5.148 5.677 -7.387 1.00 89.88 473 ASN A CA 1
ATOM 3631 C C . ASN A 1 473 ? 5.539 5.615 -8.861 1.00 89.88 473 ASN A C 1
ATOM 3633 O O . ASN A 1 473 ? 6.087 4.618 -9.330 1.00 89.88 473 ASN A O 1
ATOM 3637 N N . LEU A 1 474 ? 5.295 6.721 -9.554 1.00 87.00 474 LEU A N 1
ATOM 3638 C CA . LEU A 1 474 ? 5.733 6.941 -10.924 1.00 87.00 474 LEU A CA 1
ATOM 3639 C C . LEU A 1 474 ? 6.825 8.006 -10.951 1.00 87.00 474 LEU A C 1
ATOM 3641 O O . LEU A 1 474 ? 6.678 9.073 -10.349 1.00 87.00 474 LEU A O 1
ATOM 3645 N N . SER A 1 475 ? 7.906 7.730 -11.671 1.00 90.00 475 SER A N 1
ATOM 3646 C CA . SER A 1 475 ? 9.019 8.660 -11.855 1.00 90.00 475 SER A CA 1
ATOM 3647 C C . SER A 1 475 ? 9.427 8.723 -13.332 1.00 90.00 475 SER A C 1
ATOM 3649 O O . SER A 1 475 ? 10.005 7.758 -13.829 1.00 90.00 475 SER A O 1
ATOM 3651 N N . PRO A 1 476 ? 9.132 9.823 -14.052 1.00 88.19 476 PRO A N 1
ATOM 3652 C CA . PRO A 1 476 ? 9.459 9.950 -15.470 1.00 88.19 476 PRO A CA 1
ATOM 3653 C C . PRO A 1 476 ? 10.973 10.001 -15.692 1.00 88.19 476 PRO A C 1
ATOM 3655 O O . PRO A 1 476 ? 11.715 10.605 -14.912 1.00 88.19 476 PRO A O 1
ATOM 3658 N N . VAL A 1 477 ? 11.430 9.388 -16.781 1.00 86.56 477 VAL A N 1
ATOM 3659 C CA . VAL A 1 477 ? 12.821 9.461 -17.229 1.00 86.56 477 VAL A CA 1
ATOM 3660 C C . VAL A 1 477 ? 13.025 10.811 -17.910 1.00 86.56 477 VAL A C 1
ATOM 3662 O O . VAL A 1 477 ? 12.533 11.047 -19.005 1.00 86.56 477 VAL A O 1
ATOM 3665 N N . SER A 1 478 ? 13.750 11.711 -17.251 1.00 76.94 478 SER A N 1
ATOM 3666 C CA . SER A 1 478 ? 14.060 13.048 -17.775 1.00 76.94 478 SER A CA 1
ATOM 3667 C C . SER A 1 478 ? 15.550 13.347 -17.653 1.00 76.94 478 SER A C 1
ATOM 3669 O O . SER A 1 478 ? 16.167 12.962 -16.655 1.00 76.94 478 SER A O 1
ATOM 3671 N N . THR A 1 479 ? 16.129 14.070 -18.617 1.00 62.91 479 THR A N 1
ATOM 3672 C CA . THR A 1 479 ? 17.578 14.308 -18.623 1.00 62.91 479 THR A CA 1
ATOM 3673 C C . THR A 1 479 ? 18.018 15.446 -17.707 1.00 62.91 479 THR A C 1
ATOM 3675 O O . THR A 1 479 ? 17.533 16.578 -17.773 1.00 62.91 479 THR A O 1
ATOM 3678 N N . PHE A 1 480 ? 19.073 15.195 -16.930 1.00 56.66 480 PHE A N 1
ATOM 3679 C CA . PHE A 1 480 ? 19.908 16.245 -16.345 1.00 56.66 480 PHE A CA 1
ATOM 3680 C C . PHE A 1 480 ? 20.971 16.684 -17.367 1.00 56.66 480 PHE A C 1
ATOM 3682 O O . PHE A 1 480 ? 22.160 16.460 -17.184 1.00 56.66 480 PHE A O 1
ATOM 3689 N N . GLY A 1 481 ? 20.554 17.277 -18.489 1.00 58.22 481 GLY A N 1
ATOM 3690 C CA . GLY A 1 481 ? 21.505 17.678 -19.539 1.00 58.22 481 GLY A CA 1
ATOM 3691 C C . GLY A 1 481 ? 20.915 18.063 -20.893 1.00 58.22 481 GLY A C 1
ATOM 3692 O O . GLY A 1 481 ? 21.662 18.543 -21.740 1.00 58.22 481 GLY A O 1
ATOM 3693 N N . HIS A 1 482 ? 19.599 17.900 -21.077 1.00 57.91 482 HIS A N 1
ATOM 3694 C CA . HIS A 1 482 ? 18.865 18.188 -22.313 1.00 57.91 482 HIS A CA 1
ATOM 3695 C C . HIS A 1 482 ? 19.430 17.422 -23.509 1.00 57.91 482 HIS A C 1
ATOM 3697 O O . HIS A 1 482 ? 19.949 18.018 -24.453 1.00 57.91 482 HIS A O 1
ATOM 3703 N N . ILE A 1 483 ? 19.327 16.092 -23.474 1.00 70.56 483 ILE A N 1
ATOM 3704 C CA . ILE A 1 483 ? 19.415 15.295 -24.702 1.00 70.56 483 ILE A CA 1
ATOM 3705 C C . ILE A 1 483 ? 17.994 15.262 -25.266 1.00 70.56 483 ILE A C 1
ATOM 3707 O O . ILE A 1 483 ? 17.168 14.514 -24.740 1.00 70.56 483 ILE A O 1
ATOM 3711 N N . PRO A 1 484 ? 17.678 16.036 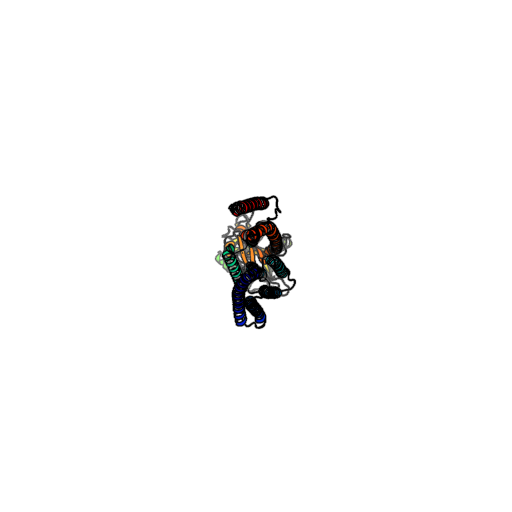-26.325 1.00 78.81 484 PRO A N 1
ATOM 3712 C CA . PRO A 1 484 ? 16.289 16.241 -26.736 1.00 78.81 484 PRO A CA 1
ATOM 3713 C C . PRO A 1 484 ? 15.577 14.941 -27.116 1.00 78.81 484 PRO A C 1
ATOM 3715 O O . PRO A 1 484 ? 14.367 14.847 -26.978 1.00 78.81 484 PRO A O 1
ATOM 3718 N N . ALA A 1 485 ? 16.332 13.937 -27.573 1.00 78.81 485 ALA A N 1
ATOM 3719 C CA . ALA A 1 485 ? 15.811 12.621 -27.928 1.00 78.81 485 ALA A CA 1
ATOM 3720 C C . ALA A 1 485 ? 15.393 11.766 -26.721 1.00 78.81 485 ALA A C 1
ATOM 3722 O O . ALA A 1 485 ? 14.603 10.850 -26.901 1.00 78.81 485 ALA A O 1
ATOM 3723 N N . VAL A 1 486 ? 15.909 12.050 -25.521 1.00 79.06 486 VAL A N 1
ATOM 3724 C CA . VAL A 1 486 ? 15.507 11.373 -24.278 1.00 79.06 486 VAL A CA 1
ATOM 3725 C C . VAL A 1 486 ? 14.364 12.133 -23.601 1.00 79.06 486 VAL A C 1
ATOM 3727 O O . VAL A 1 486 ? 13.451 11.510 -23.081 1.00 79.06 486 VAL A O 1
ATOM 3730 N N . ASP A 1 487 ? 14.358 13.469 -23.668 1.00 76.50 487 ASP A N 1
ATOM 3731 C CA . ASP A 1 487 ? 13.317 14.304 -23.037 1.00 76.50 487 ASP A CA 1
ATOM 3732 C C . ASP A 1 487 ? 11.918 14.135 -23.658 1.00 76.50 487 ASP A C 1
ATOM 3734 O O . ASP A 1 487 ? 10.920 14.518 -23.052 1.00 76.50 487 ASP A O 1
ATOM 3738 N N . VAL A 1 488 ? 11.846 13.597 -24.878 1.00 79.06 488 VAL A N 1
ATOM 3739 C CA . VAL A 1 488 ? 10.589 13.288 -25.582 1.00 79.06 488 VAL A CA 1
ATOM 3740 C C . VAL A 1 488 ? 10.132 11.842 -25.384 1.00 79.06 488 VAL A C 1
ATOM 3742 O O . VAL A 1 488 ? 9.140 11.437 -25.986 1.00 79.06 488 VAL A O 1
ATOM 3745 N N . LEU A 1 489 ? 10.865 11.046 -24.602 1.00 83.62 489 LEU A N 1
ATOM 3746 C CA . LEU A 1 489 ? 10.475 9.674 -24.305 1.00 83.62 489 LEU A CA 1
ATOM 3747 C C . LEU A 1 489 ? 9.426 9.676 -23.196 1.00 83.62 489 LEU A C 1
ATOM 3749 O O . LEU A 1 489 ? 9.685 10.141 -22.089 1.00 83.62 489 LEU A O 1
ATOM 3753 N N . ASP A 1 490 ? 8.275 9.060 -23.460 1.00 85.00 490 ASP A N 1
ATOM 3754 C CA . ASP A 1 490 ? 7.228 8.809 -22.459 1.00 85.00 490 ASP A CA 1
ATOM 3755 C C . ASP A 1 490 ? 7.611 7.632 -21.538 1.00 85.00 490 ASP A C 1
ATOM 3757 O O . ASP A 1 490 ? 6.827 6.717 -21.282 1.00 85.00 490 ASP A O 1
ATOM 3761 N N . TRP A 1 491 ? 8.874 7.573 -21.115 1.00 89.88 491 TRP A N 1
ATOM 3762 C CA . TRP A 1 491 ? 9.412 6.478 -20.313 1.00 89.88 491 TRP A CA 1
ATOM 3763 C C . TRP A 1 491 ? 9.367 6.846 -18.840 1.00 89.88 491 TRP A C 1
ATOM 3765 O O . TRP A 1 491 ? 9.602 7.991 -18.457 1.00 89.88 491 TRP A O 1
ATOM 3775 N N . SER A 1 492 ? 9.060 5.875 -17.991 1.00 89.81 492 SER A N 1
ATOM 3776 C CA . SER A 1 492 ? 8.952 6.075 -16.548 1.00 89.81 492 SER A CA 1
ATOM 3777 C C . SER A 1 492 ? 9.454 4.856 -15.795 1.00 89.81 492 SER A C 1
ATOM 3779 O O . SER A 1 492 ? 9.414 3.739 -16.298 1.00 89.81 492 SER A O 1
ATOM 3781 N N . ILE A 1 493 ? 9.906 5.068 -14.567 1.00 88.81 493 ILE A N 1
ATOM 3782 C CA . ILE A 1 493 ? 10.112 4.004 -13.591 1.00 88.81 493 ILE A CA 1
ATOM 3783 C C . ILE A 1 493 ? 8.854 3.911 -12.737 1.00 88.81 493 ILE A C 1
ATOM 3785 O O . ILE A 1 493 ? 8.421 4.914 -12.160 1.00 88.81 493 ILE A O 1
ATOM 3789 N N . ILE A 1 494 ? 8.278 2.712 -12.670 1.00 88.06 494 ILE A N 1
ATOM 3790 C CA . ILE A 1 494 ? 7.220 2.383 -11.723 1.00 88.06 494 ILE A CA 1
ATOM 3791 C C . ILE A 1 494 ? 7.833 1.610 -10.562 1.00 88.06 494 ILE A C 1
ATOM 3793 O O . ILE A 1 494 ? 8.527 0.610 -10.742 1.00 88.06 494 ILE A O 1
ATOM 3797 N N . ILE A 1 495 ? 7.594 2.108 -9.356 1.00 88.88 495 ILE A N 1
ATOM 3798 C CA . ILE A 1 495 ? 7.960 1.430 -8.117 1.00 88.88 495 ILE A CA 1
ATOM 3799 C C . ILE A 1 495 ? 6.670 1.062 -7.424 1.00 88.88 495 ILE A C 1
ATOM 3801 O O . ILE A 1 495 ? 5.822 1.932 -7.214 1.00 88.88 495 ILE A O 1
ATOM 3805 N N . TYR A 1 496 ? 6.518 -0.205 -7.064 1.00 87.88 496 TYR A N 1
ATOM 3806 C CA . TYR A 1 496 ? 5.316 -0.655 -6.392 1.00 87.88 496 TYR A CA 1
ATOM 3807 C C . TYR A 1 496 ? 5.589 -1.690 -5.310 1.00 87.88 496 TYR A C 1
ATOM 3809 O O . TYR A 1 496 ? 6.569 -2.433 -5.336 1.00 87.88 496 TYR A O 1
ATOM 3817 N N . GLN A 1 497 ? 4.699 -1.712 -4.324 1.00 88.62 497 GLN A N 1
ATOM 3818 C CA . GLN A 1 497 ? 4.716 -2.683 -3.239 1.00 88.62 497 GLN A CA 1
ATOM 3819 C C . GLN A 1 497 ? 3.276 -3.036 -2.852 1.00 88.62 497 GLN A C 1
ATOM 3821 O O . GLN A 1 497 ? 2.460 -2.118 -2.685 1.00 88.62 497 GLN A O 1
ATOM 3826 N N . PRO A 1 498 ? 2.942 -4.326 -2.657 1.00 87.94 498 PRO A N 1
ATOM 3827 C CA . PRO A 1 498 ? 1.626 -4.727 -2.173 1.00 87.94 498 PRO A CA 1
ATOM 3828 C C . PRO A 1 498 ? 1.259 -4.009 -0.869 1.00 87.94 498 PRO A C 1
ATOM 3830 O O . PRO A 1 498 ? 2.038 -3.997 0.087 1.00 87.94 498 PRO A O 1
ATOM 3833 N N . GLU A 1 499 ? 0.047 -3.445 -0.787 1.00 85.06 499 GLU A N 1
ATOM 3834 C CA . GLU A 1 499 ? -0.393 -2.672 0.390 1.00 85.06 499 GLU A CA 1
ATOM 3835 C C . GLU A 1 499 ? -0.330 -3.526 1.668 1.00 85.06 499 GLU A C 1
ATOM 3837 O O . GLU A 1 499 ? -0.002 -3.024 2.739 1.00 85.06 499 GLU A O 1
ATOM 3842 N N . GLN A 1 500 ? -0.608 -4.827 1.558 1.00 80.94 500 GLN A N 1
ATOM 3843 C CA . GLN A 1 500 ? -0.569 -5.758 2.689 1.00 80.94 500 GLN A CA 1
ATOM 3844 C C . GLN A 1 500 ? 0.844 -5.924 3.257 1.00 80.94 500 GLN A C 1
ATOM 3846 O O . GLN A 1 500 ? 1.009 -5.993 4.471 1.00 80.94 500 GLN A O 1
ATOM 3851 N N . GLU A 1 501 ? 1.864 -5.941 2.402 1.00 83.62 501 GLU A N 1
ATOM 3852 C CA . GLU A 1 501 ? 3.260 -6.066 2.827 1.00 83.62 501 GLU A CA 1
ATOM 3853 C C . GLU A 1 501 ? 3.784 -4.738 3.373 1.00 83.62 501 GLU A C 1
ATOM 3855 O O . GLU A 1 501 ? 4.363 -4.699 4.460 1.00 83.62 501 GLU A O 1
ATOM 3860 N N . ALA A 1 502 ? 3.474 -3.634 2.685 1.00 82.50 502 ALA A N 1
ATOM 3861 C CA . ALA A 1 502 ? 3.783 -2.283 3.144 1.00 82.50 502 ALA A CA 1
ATOM 3862 C C . ALA A 1 502 ? 3.172 -1.989 4.530 1.00 82.50 502 ALA A C 1
ATOM 3864 O O . ALA A 1 502 ? 3.799 -1.362 5.388 1.00 82.50 502 ALA A O 1
ATOM 3865 N N . LEU A 1 503 ? 1.949 -2.471 4.780 1.00 79.00 503 LEU A N 1
ATOM 3866 C CA . LEU A 1 503 ? 1.237 -2.290 6.044 1.00 79.00 503 LEU A CA 1
ATOM 3867 C C . LEU A 1 503 ? 1.453 -3.425 7.052 1.00 79.00 503 LEU A C 1
ATOM 3869 O O . LEU A 1 503 ? 0.988 -3.291 8.182 1.00 79.00 503 LEU A O 1
ATOM 3873 N N . ALA A 1 504 ? 2.204 -4.484 6.742 1.00 81.00 504 ALA A N 1
ATOM 3874 C CA . ALA A 1 504 ? 2.474 -5.562 7.700 1.00 81.00 504 ALA A CA 1
ATOM 3875 C C . ALA A 1 504 ? 3.167 -5.037 8.973 1.00 81.00 504 ALA A C 1
ATOM 3877 O O . ALA A 1 504 ? 2.877 -5.471 10.092 1.00 81.00 504 ALA A O 1
ATOM 3878 N N . VAL A 1 505 ? 4.034 -4.027 8.823 1.00 79.62 505 VAL A N 1
ATOM 3879 C CA . VAL A 1 505 ? 4.661 -3.317 9.951 1.00 79.62 505 VAL A CA 1
ATOM 3880 C C . VAL A 1 505 ? 3.610 -2.584 10.798 1.00 79.62 505 VAL A C 1
ATOM 3882 O O . VAL A 1 505 ? 3.685 -2.601 12.030 1.00 79.62 505 VAL A O 1
ATOM 3885 N N . VAL A 1 506 ? 2.594 -1.987 10.159 1.00 80.06 506 VAL A N 1
ATOM 3886 C CA . VAL A 1 506 ? 1.449 -1.364 10.846 1.00 80.06 506 VAL A CA 1
ATOM 3887 C C . VAL A 1 506 ? 0.640 -2.415 11.589 1.00 80.06 506 VAL A C 1
ATOM 3889 O O . VAL A 1 506 ? 0.290 -2.189 12.743 1.00 80.06 506 VAL A O 1
ATOM 3892 N N . GLU A 1 507 ? 0.373 -3.566 10.974 1.00 76.94 507 GLU A N 1
ATOM 3893 C CA . GLU A 1 507 ? -0.391 -4.645 11.600 1.00 76.94 507 GLU A CA 1
ATOM 3894 C C . GLU A 1 507 ? 0.314 -5.181 12.851 1.00 76.94 507 GLU A C 1
ATOM 3896 O O . GLU A 1 507 ? -0.305 -5.286 13.913 1.00 76.94 507 GLU A O 1
ATOM 3901 N N . ALA A 1 508 ? 1.626 -5.429 12.783 1.00 80.25 508 ALA A N 1
ATOM 3902 C CA . ALA A 1 508 ? 2.413 -5.846 13.943 1.00 80.25 508 ALA A CA 1
ATOM 3903 C C . ALA A 1 508 ? 2.383 -4.792 15.069 1.00 80.25 508 ALA A C 1
ATOM 3905 O O . ALA A 1 508 ? 2.161 -5.113 16.242 1.00 80.25 508 ALA A O 1
ATOM 3906 N N . GLN A 1 509 ? 2.535 -3.511 14.721 1.00 80.38 509 GLN A N 1
ATOM 3907 C CA . GLN A 1 509 ? 2.445 -2.405 15.677 1.00 80.38 509 GLN A CA 1
ATOM 3908 C C . GLN A 1 509 ? 1.031 -2.258 16.270 1.00 80.38 509 GLN A C 1
ATOM 3910 O O . GLN A 1 509 ? 0.865 -1.934 17.455 1.00 80.38 509 GLN A O 1
ATOM 3915 N N . GLN A 1 510 ? -0.005 -2.516 15.472 1.00 80.88 510 GLN A N 1
ATOM 3916 C CA . GLN A 1 510 ? -1.400 -2.493 15.895 1.00 80.88 510 GLN A CA 1
ATOM 3917 C C . GLN A 1 510 ? -1.670 -3.581 16.939 1.00 80.88 510 GLN A C 1
ATOM 3919 O O . GLN A 1 510 ? -2.334 -3.301 17.940 1.00 80.88 510 GLN A O 1
ATOM 3924 N N . GLN A 1 511 ? -1.100 -4.779 16.776 1.00 79.94 511 GLN A N 1
ATOM 3925 C CA . GLN A 1 511 ? -1.217 -5.852 17.767 1.00 79.94 511 GLN A CA 1
ATOM 3926 C C . GLN A 1 511 ? -0.650 -5.428 19.131 1.00 79.94 511 GLN A C 1
ATOM 3928 O O . GLN A 1 511 ? -1.322 -5.537 20.162 1.00 79.94 511 GLN A O 1
ATOM 3933 N N . VAL A 1 512 ? 0.557 -4.856 19.150 1.00 84.31 512 VAL A N 1
ATOM 3934 C CA . VAL A 1 512 ? 1.169 -4.338 20.387 1.00 84.31 512 VAL A CA 1
ATOM 3935 C C . VAL A 1 512 ? 0.323 -3.214 20.998 1.00 84.31 512 VAL A C 1
ATOM 3937 O O . VAL A 1 512 ? 0.102 -3.185 22.212 1.00 84.31 512 VAL A O 1
ATOM 3940 N N . SER A 1 513 ? -0.218 -2.317 20.171 1.00 82.06 513 SER A N 1
ATOM 3941 C CA . SER A 1 513 ? -1.064 -1.204 20.622 1.00 82.06 513 SER A CA 1
ATOM 3942 C C . SER A 1 513 ? -2.368 -1.684 21.266 1.00 82.06 513 SER A C 1
ATOM 3944 O O . SER A 1 513 ? -2.795 -1.129 22.280 1.00 82.06 513 SER A O 1
ATOM 3946 N N . ILE A 1 514 ? -2.980 -2.743 20.728 1.00 81.25 514 ILE A N 1
ATOM 3947 C CA . ILE A 1 514 ? -4.181 -3.370 21.298 1.00 81.25 514 ILE A CA 1
ATOM 3948 C C . ILE A 1 514 ? -3.868 -4.016 22.652 1.00 81.25 514 ILE A C 1
ATOM 3950 O O . ILE A 1 514 ? -4.635 -3.836 23.599 1.00 81.25 514 ILE A O 1
ATOM 3954 N N . LEU A 1 515 ? -2.736 -4.715 22.793 1.00 82.50 515 LEU A N 1
ATOM 3955 C CA . LEU A 1 515 ? -2.319 -5.277 24.085 1.00 82.50 515 LEU A CA 1
ATOM 3956 C C . LEU A 1 515 ? -2.157 -4.195 25.156 1.00 82.50 515 LEU A C 1
ATOM 3958 O O . LEU A 1 515 ? -2.652 -4.345 26.276 1.00 82.50 515 LEU A O 1
ATOM 3962 N N . LEU A 1 516 ? -1.501 -3.087 24.806 1.00 85.31 516 LEU A N 1
ATOM 3963 C CA . LEU A 1 516 ? -1.329 -1.950 25.708 1.00 85.31 516 LEU A CA 1
ATOM 3964 C C . LEU A 1 516 ? -2.671 -1.292 26.052 1.00 85.31 516 LEU A C 1
ATOM 3966 O O . LEU A 1 516 ? -2.901 -0.949 27.212 1.00 85.31 516 LEU A O 1
ATOM 3970 N N . ALA A 1 517 ? -3.580 -1.171 25.081 1.00 83.69 517 ALA A N 1
ATOM 3971 C CA . ALA A 1 517 ? -4.930 -0.662 25.298 1.00 83.69 517 ALA A CA 1
ATOM 3972 C C . ALA A 1 517 ? -5.720 -1.538 26.285 1.00 83.69 517 ALA A C 1
ATOM 3974 O O . ALA A 1 517 ? -6.313 -1.026 27.237 1.00 83.69 517 ALA A O 1
ATOM 3975 N N . LEU A 1 518 ? -5.682 -2.863 26.117 1.00 80.94 518 LEU A N 1
ATOM 3976 C CA . LEU A 1 518 ? -6.331 -3.802 27.034 1.00 80.94 518 LEU A CA 1
ATOM 3977 C C . LEU A 1 518 ? -5.736 -3.730 28.442 1.00 80.94 518 LEU A C 1
ATOM 3979 O O . LEU A 1 518 ? -6.486 -3.682 29.420 1.00 80.94 518 LEU A O 1
ATOM 3983 N N . ALA A 1 519 ? -4.407 -3.665 28.557 1.00 82.75 519 ALA A N 1
ATOM 3984 C CA . ALA A 1 519 ? -3.732 -3.502 29.841 1.00 82.75 519 ALA A CA 1
ATOM 3985 C C . ALA A 1 519 ? -4.134 -2.185 30.529 1.00 82.75 519 ALA A C 1
ATOM 3987 O O . ALA A 1 519 ? -4.462 -2.183 31.718 1.00 82.75 519 ALA A O 1
ATOM 3988 N N . ALA A 1 520 ? -4.190 -1.077 29.785 1.00 84.81 520 ALA A N 1
ATOM 3989 C CA . ALA A 1 520 ? -4.611 0.223 30.299 1.00 84.81 520 ALA A CA 1
ATOM 3990 C C . ALA A 1 520 ? -6.074 0.215 30.774 1.00 84.81 520 ALA A C 1
ATOM 3992 O O . ALA A 1 520 ? -6.368 0.719 31.860 1.00 84.81 520 ALA A O 1
ATOM 3993 N N . ILE A 1 521 ? -6.985 -0.407 30.015 1.00 81.38 521 ILE A N 1
ATOM 3994 C CA . ILE A 1 521 ? -8.395 -0.562 30.408 1.00 81.38 521 ILE A CA 1
ATOM 3995 C C . ILE A 1 521 ? -8.515 -1.413 31.674 1.00 81.38 521 ILE A C 1
ATOM 3997 O O . ILE A 1 521 ? -9.271 -1.051 32.581 1.00 81.38 521 ILE A O 1
ATOM 4001 N N . ALA A 1 522 ? -7.766 -2.514 31.772 1.00 77.44 522 ALA A N 1
ATOM 4002 C CA . ALA A 1 522 ? -7.781 -3.388 32.941 1.00 77.44 522 ALA A CA 1
ATOM 4003 C C . ALA A 1 522 ? -7.289 -2.656 34.202 1.00 77.44 522 ALA A C 1
ATOM 4005 O O . ALA A 1 522 ? -7.978 -2.653 35.225 1.00 77.44 522 ALA A O 1
ATOM 4006 N N . ILE A 1 523 ? -6.141 -1.975 34.114 1.00 83.75 523 ILE A N 1
ATOM 4007 C CA . ILE A 1 523 ? -5.564 -1.202 35.223 1.00 83.75 523 ILE A CA 1
ATOM 4008 C C . ILE A 1 523 ? -6.493 -0.048 35.612 1.00 83.75 523 ILE A C 1
ATOM 4010 O O . ILE A 1 523 ? -6.822 0.112 36.789 1.00 83.75 523 ILE A O 1
ATOM 4014 N N . GLY A 1 524 ? -6.972 0.726 34.636 1.00 84.00 524 GLY A N 1
ATOM 4015 C CA . GLY A 1 524 ? -7.883 1.843 34.877 1.00 84.00 524 GLY A CA 1
ATOM 4016 C C . GLY A 1 524 ? -9.198 1.397 35.517 1.00 84.00 524 GLY A C 1
ATOM 4017 O O . GLY A 1 524 ? -9.683 2.047 36.442 1.00 84.00 524 GLY A O 1
ATOM 4018 N N . SER A 1 525 ? -9.738 0.246 35.108 1.00 78.25 525 SER A N 1
ATOM 4019 C CA . SER A 1 525 ? -10.950 -0.328 35.703 1.00 78.25 525 SER A CA 1
ATOM 4020 C C . SER A 1 525 ? -10.729 -0.824 37.132 1.00 78.25 525 SER A C 1
ATOM 4022 O O . SER A 1 525 ? -11.584 -0.608 37.993 1.00 78.25 525 SER A O 1
ATOM 4024 N N . ALA A 1 526 ? -9.581 -1.448 37.412 1.00 78.88 526 ALA A N 1
ATOM 4025 C CA . ALA A 1 526 ? -9.214 -1.873 38.761 1.00 78.88 526 ALA A CA 1
ATOM 4026 C C . ALA A 1 526 ? -9.065 -0.670 39.707 1.00 78.88 526 ALA A C 1
ATOM 4028 O O . ALA A 1 526 ? -9.622 -0.673 40.807 1.00 78.88 526 ALA A O 1
ATOM 4029 N N . LEU A 1 527 ? -8.391 0.393 39.254 1.00 85.00 527 LEU A N 1
ATOM 4030 C CA . LEU A 1 527 ? -8.265 1.643 40.004 1.00 85.00 527 LEU A CA 1
ATOM 4031 C C . LEU A 1 527 ? -9.627 2.315 40.213 1.00 85.00 527 LEU A C 1
ATOM 4033 O O . LEU A 1 527 ? -9.946 2.711 41.333 1.00 85.00 527 LEU A O 1
ATOM 4037 N N . ALA A 1 528 ? -10.468 2.387 39.178 1.00 82.44 528 ALA A N 1
ATOM 4038 C CA . ALA A 1 528 ? -11.819 2.935 39.283 1.00 82.44 528 ALA A CA 1
ATOM 4039 C C . ALA A 1 528 ? -12.667 2.180 40.318 1.00 82.44 528 ALA A C 1
ATOM 4041 O O . ALA A 1 528 ? -13.349 2.802 41.134 1.00 82.44 528 ALA A O 1
ATOM 4042 N N . ALA A 1 529 ? -12.602 0.845 40.324 1.00 75.88 529 ALA A N 1
ATOM 4043 C CA . ALA A 1 529 ? -13.291 0.017 41.309 1.00 75.88 529 ALA A CA 1
ATOM 4044 C C . ALA A 1 529 ? -12.773 0.266 42.735 1.00 75.88 529 ALA A C 1
ATOM 4046 O O . ALA A 1 529 ? -13.577 0.417 43.662 1.00 75.88 529 ALA A O 1
ATOM 4047 N N . TYR A 1 530 ? -11.449 0.345 42.898 1.00 82.19 530 TYR A N 1
ATOM 4048 C CA . TYR A 1 530 ? -10.793 0.624 44.174 1.00 82.19 530 TYR A CA 1
ATOM 4049 C C . TYR A 1 530 ? -11.219 1.987 44.743 1.00 82.19 530 TYR A C 1
ATOM 4051 O O . TYR A 1 530 ? -11.739 2.056 45.859 1.00 82.19 530 TYR A O 1
ATOM 4059 N N . PHE A 1 531 ? -11.107 3.061 43.956 1.00 85.50 531 PHE A N 1
ATOM 4060 C CA . PHE A 1 531 ? -11.497 4.408 44.384 1.00 85.50 531 PHE A CA 1
ATOM 4061 C C . PHE A 1 531 ? -13.003 4.545 44.617 1.00 85.50 531 PHE A C 1
ATOM 4063 O O . PHE A 1 531 ? -13.416 5.150 45.606 1.00 85.50 531 PHE A O 1
ATOM 4070 N N . ALA A 1 532 ? -13.844 3.943 43.769 1.00 82.94 532 ALA A N 1
ATOM 4071 C CA . ALA A 1 532 ? -15.290 3.961 43.980 1.00 82.94 532 ALA A CA 1
ATOM 4072 C C . ALA A 1 532 ? -15.669 3.318 45.323 1.00 82.94 532 ALA A C 1
ATOM 4074 O O . ALA A 1 532 ? -16.578 3.795 46.003 1.00 82.94 532 ALA A O 1
ATOM 4075 N N . GLN A 1 533 ? -14.977 2.250 45.729 1.00 81.69 533 GLN A N 1
ATOM 4076 C CA . GLN A 1 533 ? -15.208 1.599 47.016 1.00 81.69 533 GLN A CA 1
ATOM 4077 C C . GLN A 1 533 ? -14.687 2.426 48.196 1.00 81.69 533 GLN A C 1
ATOM 4079 O O . GLN A 1 533 ? -15.380 2.520 49.210 1.00 81.69 533 GLN A O 1
ATOM 4084 N N . LEU A 1 534 ? -13.521 3.056 48.042 1.00 85.50 534 LEU A N 1
ATOM 4085 C CA . LEU A 1 534 ? -12.930 3.933 49.052 1.00 85.50 534 LEU A CA 1
ATOM 4086 C C . LEU A 1 534 ? -13.837 5.136 49.365 1.00 85.50 534 LEU A C 1
ATOM 4088 O O . LEU A 1 534 ? -14.086 5.423 50.531 1.00 85.50 534 LEU A O 1
ATOM 4092 N N . LEU A 1 535 ? -14.388 5.786 48.333 1.00 87.00 535 LEU A N 1
ATOM 4093 C CA . LEU A 1 535 ? -15.210 6.994 48.478 1.00 87.00 535 LEU A CA 1
ATOM 4094 C C . LEU A 1 535 ? -16.633 6.701 48.971 1.00 87.00 535 LEU A C 1
ATOM 4096 O O . LEU A 1 535 ? -17.185 7.434 49.787 1.00 87.00 535 LEU A O 1
ATOM 4100 N N . THR A 1 536 ? -17.263 5.636 48.470 1.00 87.06 536 THR A N 1
ATOM 4101 C CA . THR A 1 536 ? -18.684 5.376 48.770 1.00 87.06 536 THR A CA 1
ATOM 4102 C C . THR A 1 536 ? -18.916 4.574 50.044 1.00 87.06 536 THR A C 1
ATOM 4104 O O . THR A 1 536 ? -20.017 4.619 50.590 1.00 87.06 536 THR A O 1
ATOM 4107 N N . GLY A 1 537 ? -17.900 3.867 50.547 1.00 84.88 537 GLY A N 1
ATOM 4108 C CA . GLY A 1 537 ? -17.991 3.087 51.783 1.00 84.88 537 GLY A CA 1
ATOM 4109 C C . GLY A 1 537 ? -18.435 3.915 52.999 1.00 84.88 537 GLY A C 1
ATOM 4110 O O . GLY A 1 537 ? -19.471 3.586 53.584 1.00 84.88 537 GLY A O 1
ATOM 4111 N N . PRO A 1 538 ? -17.716 4.995 53.363 1.00 88.69 538 PRO A N 1
ATOM 4112 C CA . PRO A 1 538 ? -18.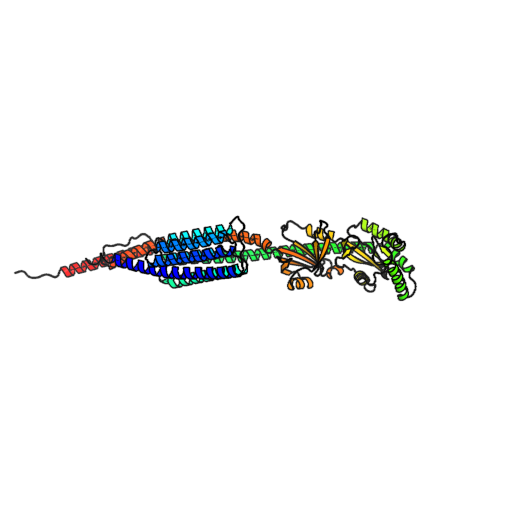072 5.825 54.516 1.00 88.69 538 PRO A CA 1
ATOM 4113 C C . PRO A 1 538 ? -19.434 6.523 54.355 1.00 88.69 538 PRO A C 1
ATOM 4115 O O . PRO A 1 538 ? -20.218 6.577 55.301 1.00 88.69 538 PRO A O 1
ATOM 4118 N N . ILE A 1 539 ? -19.768 6.979 53.138 1.00 90.31 539 ILE A N 1
ATOM 4119 C CA . ILE A 1 539 ? -21.065 7.610 52.827 1.00 90.31 539 ILE A CA 1
ATOM 4120 C C . ILE A 1 539 ? -22.225 6.635 53.068 1.00 90.31 539 ILE A C 1
ATOM 4122 O O . ILE A 1 539 ? -23.239 7.008 53.661 1.00 90.31 539 ILE A O 1
ATOM 4126 N N . ASN A 1 540 ? -22.080 5.377 52.641 1.00 86.12 540 ASN A N 1
ATOM 4127 C CA . ASN A 1 540 ? -23.106 4.360 52.866 1.00 86.12 540 ASN A CA 1
ATOM 4128 C C . ASN A 1 540 ? -23.274 4.066 54.363 1.00 86.12 540 ASN A C 1
ATOM 4130 O O . ASN A 1 540 ? -24.400 4.073 54.843 1.00 86.12 540 ASN A O 1
ATOM 4134 N N . ARG A 1 541 ? -22.179 3.922 55.127 1.00 87.25 541 ARG A N 1
ATOM 4135 C CA . ARG A 1 54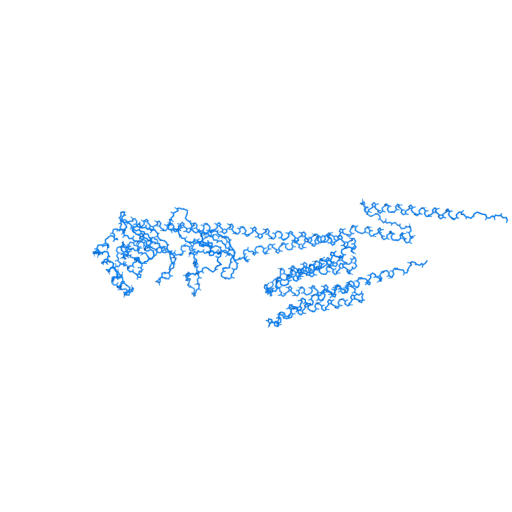1 ? -22.251 3.722 56.590 1.00 87.25 541 ARG A CA 1
ATOM 4136 C C . ARG A 1 541 ? -22.952 4.877 57.310 1.00 87.25 541 ARG A C 1
ATOM 4138 O O . ARG A 1 541 ? -23.750 4.654 58.223 1.00 87.25 541 ARG A O 1
ATOM 4145 N N . LEU A 1 542 ? -22.671 6.112 56.900 1.00 90.50 542 LEU A N 1
ATOM 4146 C CA . LEU A 1 542 ? -23.349 7.299 57.420 1.00 90.50 542 LEU A CA 1
ATOM 4147 C C . LEU A 1 542 ? -24.844 7.292 57.080 1.00 90.50 542 LEU A C 1
ATOM 4149 O O . LEU A 1 542 ? -25.671 7.572 57.946 1.00 90.50 542 LEU A O 1
ATOM 4153 N N . THR A 1 543 ? -25.193 6.904 55.852 1.00 89.62 543 THR A N 1
ATOM 4154 C CA . THR A 1 543 ? -26.587 6.759 55.404 1.00 89.62 543 THR A CA 1
ATOM 4155 C C . THR A 1 543 ? -27.324 5.691 56.215 1.00 89.62 543 THR A C 1
ATOM 4157 O O . THR A 1 543 ? -28.404 5.965 56.733 1.00 89.62 543 THR A O 1
ATOM 4160 N N . ASP A 1 544 ? -26.722 4.516 56.409 1.00 88.50 544 ASP A N 1
ATOM 4161 C CA . ASP A 1 544 ? -27.289 3.425 57.212 1.00 88.50 544 ASP A CA 1
ATOM 4162 C C . ASP A 1 544 ? -27.544 3.878 58.658 1.00 88.50 544 ASP A C 1
ATOM 4164 O O . ASP A 1 544 ? -28.583 3.588 59.254 1.00 88.50 544 ASP A O 1
ATOM 4168 N N . THR A 1 545 ? -26.614 4.659 59.215 1.00 91.38 545 THR A N 1
ATOM 4169 C CA . THR A 1 545 ? -26.744 5.226 60.560 1.00 91.38 545 THR A CA 1
ATOM 4170 C C . THR A 1 545 ? -27.890 6.235 60.626 1.00 91.38 545 THR A C 1
ATOM 4172 O O . THR A 1 545 ? -28.689 6.201 61.561 1.00 91.38 545 THR A O 1
ATOM 4175 N N . ALA A 1 546 ? -28.015 7.106 59.623 1.00 91.38 546 ALA A N 1
ATOM 4176 C CA . ALA A 1 546 ? -29.101 8.076 59.535 1.00 91.38 546 ALA A CA 1
ATOM 4177 C C . ALA A 1 546 ? -30.479 7.408 59.435 1.00 91.38 546 ALA A C 1
ATOM 4179 O O . ALA A 1 546 ? -31.420 7.857 60.092 1.00 91.38 546 ALA A O 1
ATOM 4180 N N . VAL A 1 547 ? -30.589 6.300 58.695 1.00 91.56 547 VAL A N 1
ATOM 4181 C CA . VAL A 1 547 ? -31.819 5.499 58.623 1.00 91.56 547 VAL A CA 1
ATOM 4182 C C . VAL A 1 547 ? -32.197 4.952 60.005 1.00 91.56 547 VAL A C 1
ATOM 4184 O O . VAL A 1 547 ? -33.343 5.116 60.424 1.00 91.56 547 VAL A O 1
ATOM 4187 N N . LEU A 1 548 ? -31.250 4.385 60.760 1.00 90.12 548 LEU A N 1
ATOM 4188 C CA . LEU A 1 548 ? -31.512 3.871 62.116 1.00 90.12 548 LEU A CA 1
ATOM 4189 C C . LEU A 1 548 ? -31.928 4.973 63.102 1.00 90.12 548 LEU A C 1
ATOM 4191 O O . LEU A 1 548 ? -32.859 4.792 63.887 1.00 90.12 548 LEU A O 1
ATOM 4195 N N . ILE A 1 549 ? -31.279 6.134 63.028 1.00 90.62 549 ILE A N 1
ATOM 4196 C CA . ILE A 1 549 ? -31.625 7.305 63.843 1.00 90.62 549 ILE A CA 1
ATOM 4197 C C . ILE A 1 549 ? -33.037 7.795 63.503 1.00 90.62 549 ILE A C 1
ATOM 4199 O O . ILE A 1 549 ? -33.814 8.085 64.411 1.00 90.62 549 ILE A O 1
ATOM 4203 N N . SER A 1 550 ? -33.411 7.820 62.217 1.00 89.00 550 SER A N 1
ATOM 4204 C CA . SER A 1 550 ? -34.767 8.190 61.783 1.00 89.00 550 SER A CA 1
ATOM 4205 C C . SER A 1 550 ? -35.846 7.212 62.269 1.00 89.00 550 SER A C 1
ATOM 4207 O O . SER A 1 550 ? -36.989 7.613 62.479 1.00 89.00 550 SER A O 1
ATOM 4209 N N . ALA A 1 551 ? -35.476 5.952 62.518 1.00 89.75 551 ALA A N 1
ATOM 4210 C CA . ALA A 1 551 ? -36.350 4.940 63.106 1.00 89.75 551 ALA A CA 1
ATOM 4211 C C . ALA A 1 551 ? -36.491 5.063 64.640 1.00 89.75 551 ALA A C 1
ATOM 4213 O O . ALA A 1 551 ? -37.268 4.320 65.239 1.00 89.75 551 ALA A O 1
ATOM 4214 N N . GLY A 1 552 ? -35.779 6.005 65.275 1.00 86.12 552 GLY A N 1
ATOM 4215 C CA . GLY A 1 552 ? -35.874 6.313 66.705 1.00 86.12 552 GLY A CA 1
ATOM 4216 C C . GLY A 1 552 ? -34.681 5.857 67.553 1.00 86.12 552 GLY A C 1
ATOM 4217 O O . GLY A 1 552 ? -34.645 6.158 68.745 1.00 86.12 552 GLY A O 1
ATOM 4218 N N . ASP A 1 553 ? -33.680 5.180 66.976 1.00 88.94 553 ASP A N 1
ATOM 4219 C CA . ASP A 1 553 ? -32.462 4.781 67.699 1.00 88.94 553 ASP A CA 1
ATOM 4220 C C . ASP A 1 553 ? -31.426 5.921 67.716 1.00 88.94 553 ASP A C 1
ATOM 4222 O O . ASP A 1 553 ? -30.434 5.924 66.985 1.00 88.94 553 ASP A O 1
ATOM 4226 N N . LEU A 1 554 ? -31.659 6.919 68.573 1.00 86.88 554 LEU A N 1
ATOM 4227 C CA . LEU A 1 554 ? -30.806 8.111 68.711 1.00 86.88 554 LEU A CA 1
ATOM 4228 C C . LEU A 1 554 ? -29.447 7.847 69.387 1.00 86.88 554 LEU A C 1
ATOM 4230 O O . LEU A 1 554 ? -28.663 8.779 69.573 1.00 86.88 554 LEU A O 1
ATOM 4234 N N . ASN A 1 555 ? -29.157 6.610 69.802 1.00 88.62 555 ASN A N 1
ATOM 4235 C CA . ASN A 1 555 ? -27.879 6.266 70.430 1.00 88.62 555 ASN A CA 1
ATOM 4236 C C . ASN A 1 555 ? -26.804 5.847 69.421 1.00 88.62 555 ASN A C 1
ATOM 4238 O O . ASN A 1 555 ? -25.649 5.653 69.807 1.00 88.62 555 ASN A O 1
ATOM 4242 N N . ARG A 1 556 ? -27.156 5.727 68.137 1.00 90.62 556 ARG A N 1
ATOM 4243 C CA . ARG A 1 556 ? -26.203 5.411 67.071 1.00 90.62 556 ARG A CA 1
ATOM 4244 C C . ARG A 1 556 ? -25.311 6.607 66.732 1.00 90.62 556 ARG A C 1
ATOM 4246 O O . ARG A 1 556 ? -25.748 7.753 66.768 1.00 90.62 556 ARG A O 1
ATOM 4253 N N . GLN A 1 557 ? -24.065 6.316 66.365 1.00 91.31 557 GLN A N 1
ATOM 4254 C CA . GLN A 1 557 ? -23.094 7.288 65.857 1.00 91.31 557 GLN A CA 1
ATOM 4255 C C . GLN A 1 557 ? -22.483 6.769 64.557 1.00 91.31 557 GLN A C 1
ATOM 4257 O O . GLN A 1 557 ? -22.181 5.579 64.448 1.00 91.31 557 GLN A O 1
ATOM 4262 N N . ALA A 1 558 ? -22.302 7.660 63.585 1.00 91.50 558 ALA A N 1
ATOM 4263 C CA . ALA A 1 558 ? -21.625 7.343 62.337 1.00 91.50 558 ALA A CA 1
ATOM 4264 C C . ALA A 1 558 ? -20.104 7.308 62.587 1.00 91.50 558 ALA A C 1
ATOM 4266 O O . ALA A 1 558 ? -19.582 8.221 63.234 1.00 91.50 558 ALA A O 1
ATOM 4267 N N . PRO A 1 559 ? -19.369 6.289 62.110 1.00 91.50 559 PRO A N 1
ATOM 4268 C CA . PRO A 1 559 ? -17.923 6.228 62.298 1.00 91.50 559 PRO A CA 1
ATOM 4269 C C . PRO A 1 559 ? -17.224 7.341 61.497 1.00 91.50 559 PRO A C 1
ATOM 4271 O O . PRO A 1 559 ? -17.530 7.555 60.325 1.00 91.50 559 PRO A O 1
ATOM 4274 N N . VAL A 1 560 ? -16.279 8.046 62.126 1.00 92.81 560 VAL A N 1
ATOM 4275 C CA . VAL A 1 560 ? -15.420 9.044 61.464 1.00 92.81 560 VAL A CA 1
ATOM 4276 C C . VAL A 1 560 ? -14.139 8.337 61.021 1.00 92.81 560 VAL A C 1
ATOM 4278 O O . VAL A 1 560 ? -13.255 8.085 61.835 1.00 92.81 560 VAL A O 1
ATOM 4281 N N . GLU A 1 561 ? -14.076 7.942 59.751 1.00 88.19 561 GLU A N 1
ATOM 4282 C CA . GLU A 1 561 ? -13.009 7.074 59.214 1.00 88.19 561 GLU A CA 1
ATOM 4283 C C . GLU A 1 561 ? -11.975 7.824 58.370 1.00 88.19 561 GLU A C 1
ATOM 4285 O O . GLU A 1 561 ? -10.853 7.351 58.202 1.00 88.19 561 GLU A O 1
ATOM 4290 N N . THR A 1 562 ? -12.351 8.983 57.831 1.00 88.06 562 THR A N 1
ATOM 4291 C CA . THR A 1 562 ? -11.518 9.819 56.964 1.00 88.06 562 THR A CA 1
ATOM 4292 C C . THR A 1 562 ? -11.311 11.195 57.598 1.00 88.06 562 THR A C 1
ATOM 4294 O O . THR A 1 562 ? -12.066 11.609 58.477 1.00 88.06 562 THR A O 1
ATOM 4297 N N . GLN A 1 563 ? -10.261 11.903 57.177 1.00 91.88 563 GLN A N 1
ATOM 4298 C CA . GLN A 1 563 ? -9.957 13.278 57.615 1.00 91.88 563 GLN A CA 1
ATOM 4299 C C . GLN A 1 563 ? -10.340 14.328 56.553 1.00 91.88 563 GLN A C 1
ATOM 4301 O O . GLN A 1 563 ? -9.887 15.466 56.612 1.00 91.88 563 GLN A O 1
ATOM 4306 N N . ASP A 1 564 ? -11.139 13.927 55.565 1.00 92.75 564 ASP A N 1
ATOM 4307 C CA . ASP A 1 564 ? -11.599 14.743 54.439 1.00 92.75 564 ASP A CA 1
ATOM 4308 C C . ASP A 1 564 ? -13.028 15.279 54.675 1.00 92.75 564 ASP A C 1
ATOM 4310 O O . ASP A 1 564 ? -13.574 15.205 55.783 1.00 92.75 564 ASP A O 1
ATOM 4314 N N . GLU A 1 565 ? -13.663 15.813 53.630 1.00 94.06 565 GLU A N 1
ATOM 4315 C CA . GLU A 1 565 ? -15.027 16.344 53.675 1.00 94.06 565 GLU A CA 1
ATOM 4316 C C . GLU A 1 565 ? -16.053 15.306 54.153 1.00 94.06 565 GLU A C 1
ATOM 4318 O O . GLU A 1 565 ? -17.041 15.664 54.802 1.00 94.06 565 GLU A O 1
ATOM 4323 N N . ILE A 1 566 ? -15.820 14.016 53.882 1.00 93.19 566 ILE A N 1
ATOM 4324 C CA . ILE A 1 566 ? -16.702 12.932 54.327 1.00 93.19 566 ILE A CA 1
ATOM 4325 C C . ILE A 1 566 ? -16.562 12.730 55.843 1.00 93.19 566 ILE A C 1
ATOM 4327 O O . ILE A 1 566 ? -17.563 12.539 56.540 1.00 93.19 566 ILE A O 1
ATOM 4331 N N . GLY A 1 567 ? -15.344 12.849 56.374 1.00 92.56 567 GLY A N 1
ATOM 4332 C CA . GLY A 1 567 ? -15.073 12.812 57.811 1.00 92.56 567 GLY A CA 1
ATOM 4333 C C . GLY A 1 567 ? -15.706 13.982 58.561 1.00 92.56 567 GLY A C 1
ATOM 4334 O O . GLY A 1 567 ? -16.372 13.787 59.582 1.00 92.56 567 GLY A O 1
ATOM 4335 N N . ILE A 1 568 ? -15.576 15.194 58.012 1.00 95.56 568 ILE A N 1
ATOM 4336 C CA . ILE A 1 568 ? -16.210 16.405 58.558 1.00 95.56 568 ILE A CA 1
ATOM 4337 C C . ILE A 1 568 ? -17.737 16.251 58.570 1.00 95.56 568 ILE A C 1
ATOM 4339 O O . ILE A 1 568 ? -18.387 16.589 59.566 1.00 95.56 568 ILE A O 1
ATOM 4343 N N . LEU A 1 569 ? -18.323 15.698 57.504 1.00 94.00 569 LEU A N 1
ATOM 4344 C CA . LEU A 1 569 ? -19.757 15.422 57.435 1.00 94.00 569 LEU A CA 1
ATOM 4345 C C . LEU A 1 569 ? -20.200 14.427 58.517 1.00 94.00 569 LEU A C 1
ATOM 4347 O O . LEU A 1 569 ? -21.197 14.678 59.194 1.00 94.00 569 LEU A O 1
ATOM 4351 N N . ALA A 1 570 ? -19.450 13.341 58.728 1.00 94.19 570 ALA A N 1
ATOM 4352 C CA . ALA A 1 570 ? -19.733 12.365 59.782 1.00 94.19 570 ALA A CA 1
ATOM 4353 C C . ALA A 1 570 ? -19.669 12.982 61.183 1.00 94.19 570 ALA A C 1
ATOM 4355 O O . ALA A 1 570 ? -20.560 12.758 62.007 1.00 94.19 570 ALA A O 1
ATOM 4356 N N . GLN A 1 571 ? -18.662 13.816 61.442 1.00 95.38 571 GLN A N 1
ATOM 4357 C CA . GLN A 1 571 ? -18.528 14.511 62.717 1.00 95.38 571 GLN A CA 1
ATOM 4358 C C . GLN A 1 571 ? -19.679 15.498 62.952 1.00 95.38 571 GLN A C 1
ATOM 4360 O O . GLN A 1 571 ? -20.313 15.467 64.007 1.00 95.38 571 GLN A O 1
ATOM 4365 N N . THR A 1 572 ? -20.005 16.313 61.948 1.00 95.00 572 THR A N 1
ATOM 4366 C CA . THR A 1 572 ? -21.113 17.280 62.008 1.00 95.00 572 THR A CA 1
ATOM 4367 C C . THR A 1 572 ? -22.454 16.575 62.212 1.00 95.00 572 THR A C 1
ATOM 4369 O O . THR A 1 572 ? -23.268 17.002 63.033 1.00 95.00 572 THR A O 1
ATOM 4372 N N . PHE A 1 573 ? -22.669 15.453 61.520 1.00 94.12 573 PHE A N 1
ATOM 4373 C CA . PHE A 1 573 ? -23.850 14.611 61.680 1.00 94.12 573 PHE A CA 1
ATOM 4374 C C . PHE A 1 573 ? -23.990 14.092 63.120 1.00 94.12 573 PHE A C 1
ATOM 4376 O O . PHE A 1 573 ? -25.046 14.264 63.729 1.00 94.12 573 PHE A O 1
ATOM 4383 N N . ASN A 1 574 ? -22.915 13.555 63.707 1.00 94.62 574 ASN A N 1
ATOM 4384 C CA . ASN A 1 574 ? -22.909 13.087 65.099 1.00 94.62 574 ASN A CA 1
ATOM 4385 C C . ASN A 1 574 ? -23.156 14.214 66.117 1.00 94.62 574 ASN A C 1
ATOM 4387 O O . ASN A 1 574 ? -23.806 14.000 67.142 1.00 94.62 574 ASN A O 1
ATOM 4391 N N . THR A 1 575 ? -22.657 15.426 65.855 1.00 94.81 575 THR A N 1
ATOM 4392 C CA . THR A 1 575 ? -22.939 16.590 66.706 1.00 94.81 575 THR A CA 1
ATOM 4393 C C . THR A 1 575 ? -24.427 16.944 66.688 1.00 94.81 575 THR A C 1
ATOM 4395 O O . THR A 1 575 ? -25.016 17.130 67.755 1.00 94.81 575 THR A O 1
ATOM 4398 N N . MET A 1 576 ? -25.057 16.983 65.508 1.00 94.00 576 MET A N 1
ATOM 4399 C CA . MET A 1 576 ? -26.491 17.279 65.379 1.00 94.00 576 MET A CA 1
ATOM 4400 C C . MET A 1 576 ? -27.363 16.228 66.077 1.00 94.00 576 MET A C 1
ATOM 4402 O O . MET A 1 576 ? -28.295 16.577 66.804 1.00 94.00 576 MET A O 1
ATOM 4406 N N . THR A 1 577 ? -27.054 14.940 65.913 1.00 93.50 577 THR A N 1
ATOM 4407 C CA . THR A 1 577 ? -27.828 13.855 66.542 1.00 93.50 577 THR A CA 1
ATOM 4408 C C . THR A 1 577 ? -27.658 13.848 68.063 1.00 93.50 577 THR A C 1
ATOM 4410 O O . THR A 1 577 ? -28.629 13.645 68.795 1.00 93.50 577 THR A O 1
ATOM 4413 N N . GLY A 1 578 ? -26.464 14.182 68.566 1.00 93.00 578 GLY A N 1
ATOM 4414 C CA . GLY A 1 578 ? -26.215 14.388 69.995 1.00 93.00 578 GLY A CA 1
ATOM 4415 C C . GLY A 1 578 ? -27.025 15.546 70.595 1.00 93.00 578 GLY A C 1
ATOM 4416 O O . GLY A 1 578 ? -27.584 15.409 71.690 1.00 93.00 578 GLY A O 1
ATOM 4417 N N . GLN A 1 579 ? -27.138 16.665 69.872 1.00 92.69 579 GLN A N 1
ATOM 4418 C CA . GLN A 1 579 ? -27.980 17.799 70.271 1.00 92.69 579 GLN A CA 1
ATOM 4419 C C . GLN A 1 579 ? -29.465 17.419 70.280 1.00 92.69 579 GLN A C 1
ATOM 4421 O O . GLN A 1 579 ? -30.156 17.694 71.261 1.00 92.69 579 GLN A O 1
ATOM 4426 N N . LEU A 1 580 ? -29.938 16.713 69.248 1.00 90.50 580 LEU A N 1
ATOM 4427 C CA . LEU A 1 580 ? -31.319 16.236 69.157 1.00 90.50 580 LEU A CA 1
ATOM 4428 C C . LEU A 1 580 ? -31.684 15.297 70.317 1.00 90.50 580 LEU A C 1
ATOM 4430 O O . LEU A 1 580 ? -32.723 15.474 70.952 1.00 90.50 580 LEU A O 1
ATOM 4434 N N . ARG A 1 581 ? -30.804 14.345 70.653 1.00 90.75 581 ARG A N 1
ATOM 4435 C CA . ARG A 1 581 ? -30.983 13.449 71.808 1.00 90.75 581 ARG A CA 1
ATOM 4436 C C . ARG A 1 581 ? -31.092 14.226 73.122 1.00 90.75 581 ARG A C 1
ATOM 4438 O O . ARG A 1 581 ? -31.934 13.913 73.959 1.00 90.75 581 ARG A O 1
ATOM 4445 N N . THR A 1 582 ? -30.259 15.251 73.294 1.00 91.38 582 THR A N 1
ATOM 4446 C CA . THR A 1 582 ? -30.283 16.113 74.488 1.00 91.38 582 THR A CA 1
ATOM 4447 C C . THR A 1 582 ? -31.582 16.919 74.571 1.00 91.38 582 THR A C 1
ATOM 4449 O O . THR A 1 582 ? -32.160 17.037 75.650 1.00 91.38 582 THR A O 1
ATOM 4452 N N . PHE A 1 583 ? -32.064 17.433 73.437 1.00 90.56 583 PHE A N 1
ATOM 4453 C CA . PHE A 1 583 ? -33.319 18.179 73.345 1.00 90.56 583 PHE A CA 1
ATOM 4454 C C . PHE A 1 583 ? -34.546 17.308 73.656 1.00 90.56 583 PHE A C 1
ATOM 4456 O O . PHE A 1 583 ? -35.406 17.710 74.433 1.00 90.56 583 PHE A O 1
ATOM 4463 N N . ILE A 1 584 ? -34.614 16.086 73.125 1.00 88.31 584 ILE A N 1
ATOM 4464 C CA . ILE A 1 584 ? -35.712 15.156 73.437 1.00 88.31 584 ILE A CA 1
ATOM 4465 C C . ILE A 1 584 ? -35.683 14.760 74.920 1.00 88.31 584 ILE A C 1
ATOM 4467 O O . ILE A 1 584 ? -36.709 14.819 75.596 1.00 88.31 584 ILE A O 1
ATOM 4471 N N . GLY A 1 585 ? -34.501 14.458 75.469 1.00 86.94 585 GLY A N 1
ATOM 4472 C CA . GLY A 1 585 ? -34.365 14.122 76.888 1.00 86.94 585 GLY A CA 1
ATOM 4473 C C . GLY A 1 585 ? -34.724 15.272 77.843 1.00 86.94 585 GLY A C 1
ATOM 4474 O O . GLY A 1 585 ? -35.170 15.023 78.965 1.00 86.94 585 GLY A O 1
ATOM 4475 N N . SER A 1 586 ? -34.558 16.537 77.434 1.00 87.56 586 SER A N 1
ATOM 4476 C CA . SER A 1 586 ? -34.995 17.685 78.242 1.00 87.56 586 SER A CA 1
ATOM 4477 C C . SER A 1 586 ? -36.514 17.893 78.191 1.00 87.56 586 SER A C 1
ATOM 4479 O O . SER A 1 586 ? -37.105 18.273 79.204 1.00 87.56 586 SER A O 1
ATOM 4481 N N . LEU A 1 587 ? -37.162 17.575 77.064 1.00 85.62 587 LEU A N 1
ATOM 4482 C CA . LEU A 1 587 ? -38.622 17.576 76.941 1.00 85.62 587 LEU A CA 1
ATOM 4483 C C . LEU A 1 587 ? -39.276 16.487 77.801 1.00 85.62 587 LEU A C 1
ATOM 4485 O O . LEU A 1 587 ? -40.254 16.777 78.490 1.00 85.62 587 LEU A O 1
ATOM 4489 N N . GLU A 1 588 ? -38.721 15.272 77.823 1.00 80.50 588 GLU A N 1
ATOM 4490 C CA . GLU A 1 588 ? -39.214 14.181 78.679 1.00 80.50 588 GLU A CA 1
ATOM 4491 C C . GLU A 1 588 ? -39.139 14.547 80.167 1.00 80.50 588 GLU A C 1
ATOM 4493 O O . GLU A 1 588 ? -40.098 14.333 80.911 1.00 80.50 588 GLU A O 1
ATOM 4498 N N . LYS A 1 589 ? -38.038 15.179 80.598 1.00 77.56 589 LYS A N 1
ATOM 4499 C CA . LYS A 1 589 ? -37.892 15.678 81.975 1.00 77.56 589 LYS A CA 1
ATOM 4500 C C . LYS A 1 589 ? -38.888 16.791 82.310 1.00 77.56 589 LYS A C 1
ATOM 4502 O O . LYS A 1 589 ? -39.437 16.788 83.409 1.00 77.56 589 LYS A O 1
ATOM 4507 N N . SER A 1 590 ? -39.140 17.718 81.383 1.00 74.44 590 SER A N 1
ATOM 4508 C CA . SER A 1 590 ? -40.098 18.815 81.588 1.00 74.44 590 SER A CA 1
ATOM 4509 C C . SER A 1 590 ? -41.556 18.342 81.594 1.00 74.44 590 SER A C 1
ATOM 4511 O O . SER A 1 590 ? -42.341 18.819 82.409 1.00 74.44 590 SER A O 1
ATOM 4513 N N . CYS A 1 591 ? -41.931 17.378 80.748 1.00 64.19 591 CYS A N 1
ATOM 4514 C CA . CYS A 1 591 ? -43.294 16.833 80.723 1.00 64.19 591 CYS A CA 1
ATOM 4515 C C . CYS A 1 591 ? -43.554 15.869 81.895 1.00 64.19 591 CYS A C 1
ATOM 4517 O O . CYS A 1 591 ? -44.620 15.921 82.506 1.00 64.19 591 CYS A O 1
ATOM 4519 N N . GLY A 1 592 ? -42.568 15.048 82.278 1.00 56.47 592 GLY A N 1
ATOM 4520 C CA . GLY A 1 592 ? -42.658 14.143 83.433 1.00 56.47 592 GLY A CA 1
ATOM 4521 C C . GLY A 1 592 ? -42.663 14.842 84.800 1.00 56.47 592 GLY A C 1
ATOM 4522 O O . GLY A 1 592 ? -43.004 14.219 85.802 1.00 56.47 592 GLY A O 1
ATOM 4523 N N . GLY A 1 593 ? -42.323 16.135 84.855 1.00 53.97 593 GLY A N 1
ATOM 4524 C CA . GLY A 1 593 ? -42.318 16.948 86.077 1.00 53.97 593 GLY A CA 1
ATOM 4525 C C . GLY A 1 593 ? -43.664 17.580 86.455 1.00 53.97 593 GLY A C 1
ATOM 4526 O O . GLY A 1 593 ? -43.741 18.274 87.466 1.00 53.97 593 GLY A O 1
ATOM 4527 N N . SER A 1 594 ? -44.731 17.358 85.678 1.00 47.97 594 SER A N 1
ATOM 4528 C CA . SER A 1 594 ? -46.049 17.967 85.911 1.00 47.97 594 SER A CA 1
ATOM 4529 C C . SER A 1 594 ? -47.080 16.980 86.471 1.00 47.97 594 SER A C 1
ATOM 4531 O O . SER A 1 594 ? -48.119 16.724 85.876 1.00 47.97 594 SER A O 1
ATOM 4533 N N . HIS A 1 595 ? -46.816 16.469 87.677 1.00 50.94 595 HIS A N 1
ATOM 4534 C CA . HIS A 1 595 ? -47.895 16.099 88.599 1.00 50.94 595 HIS A CA 1
ATOM 4535 C C . HIS A 1 595 ? -47.583 16.566 90.035 1.00 50.94 595 HIS A C 1
ATOM 4537 O O . HIS A 1 595 ? -47.123 15.784 90.866 1.00 50.94 595 HIS A O 1
ATOM 4543 N N . PRO A 1 596 ? -47.815 17.854 90.354 1.00 52.19 596 PRO A N 1
ATOM 4544 C CA . PRO A 1 596 ? -47.936 18.311 91.726 1.00 52.19 596 PRO A CA 1
ATOM 4545 C C . PRO A 1 596 ? -49.417 18.464 92.104 1.00 52.19 596 PRO A C 1
ATOM 4547 O O . PRO A 1 596 ? -50.166 19.193 91.455 1.00 52.19 596 PRO A O 1
ATOM 4550 N N . GLY A 1 597 ? -49.814 17.806 93.192 1.00 48.00 597 GLY A N 1
ATOM 4551 C CA . GLY A 1 597 ? -51.053 18.075 93.927 1.00 48.00 597 GLY A CA 1
ATOM 4552 C C . GLY A 1 597 ? -51.883 16.810 94.168 1.00 48.00 597 GLY A C 1
ATOM 4553 O O . GLY A 1 597 ? -52.167 16.083 93.230 1.00 48.00 597 GLY A O 1
ATOM 4554 N N . VAL A 1 598 ? -52.339 16.490 95.378 1.00 44.62 598 VAL A N 1
ATOM 4555 C CA . VAL A 1 598 ? -52.485 17.293 96.601 1.00 44.62 598 VAL A CA 1
ATOM 4556 C C . VAL A 1 598 ? -52.517 16.319 97.783 1.00 44.62 598 VAL A C 1
ATOM 4558 O O . VAL A 1 598 ? -53.166 15.279 97.701 1.00 44.62 598 VAL A O 1
ATOM 4561 N N . GLY A 1 599 ? -51.821 16.649 98.871 1.00 49.78 599 GLY A N 1
ATOM 4562 C CA . GLY A 1 599 ? -52.073 16.017 100.162 1.00 49.78 599 GLY A CA 1
ATOM 4563 C C . GLY A 1 599 ? -53.320 16.611 100.810 1.00 49.78 599 GLY A C 1
ATOM 4564 O O . GLY A 1 599 ? -53.449 17.831 100.830 1.00 49.78 599 GLY A O 1
ATOM 4565 N N . TYR A 1 600 ? -54.194 15.747 101.321 1.00 46.31 600 TYR A N 1
ATOM 4566 C CA . TYR A 1 600 ? -54.721 15.763 102.689 1.00 46.31 600 TYR A CA 1
ATOM 4567 C C . TYR A 1 600 ? -55.133 14.344 103.068 1.00 46.31 600 TYR A C 1
ATOM 4569 O O . TYR A 1 600 ? -55.730 13.665 102.201 1.00 46.31 600 TYR A O 1
#

Sequence (600 aa):
MTQLNQQPEHELSEQAIRANRAYRLLLVIGILIGLASSIISIRLLIERNFRDVIEPGLGVVAALIILVGAFLAKKGHVTLAITLAAVALFGLDLFLIYRLSNIGLPLTIALTLIIVLISSQTLPSQTVVWGVVLTFLTGAVLIILDMFWPFARGSVASQDLRIINITAVVLVGITLFIAIRQFPTYTLRTKLMTAAVSLVILTVLLTTVVVNDITRRNLTEQLNDQFQTVGVAQAAAVSELLGREVSVLQAFSLDSTLPSLIRGSELQYAGSEEEIWESINQVNANWIAAPAEGNGLTNRYRNNVTASILQNFQVSFPEHTDMLVTNQYGALVGMSDQSPLFDYRNEAWWQAAYNKAEGAIYIGLPEQNPDTGTVGIPIAVPVYSGVEFAGVLRATLQLSQLRELLAETGDFGESIQREMVFGNLVLHDEDEHGAAELHLQPLDVDSDTLLALQNGQSANLVDTIEGVRSLINLSPVSTFGHIPAVDVLDWSIIIYQPEQEALAVVEAQQQVSILLALAAIAIGSALAAYFAQLLTGPINRLTDTAVLISAGDLNRQAPVETQDEIGILAQTFNTMTGQLRTFIGSLEKSCGGSHPGVGY

pLDDT: mean 80.94, std 11.98, range [38.75, 97.5]

Radius of gyration: 44.47 Å; chains: 1; bounding box: 91×48×165 Å

Foldseek 3Di:
DPPPPCVVVVVVVVLQVLLVVLLVLLLVVLVLLLVLLVVVLVVVVVVPDPVCNVLSVLSNVLSVQSNVLSVCSNVSNQVVSLVSNLCSLLVSLLVCLVAEAPQNLLSLVLSLLSSLLSLQRRPDPVVSLVSNLVSLVSSLVSVVCRLPVPDDHDYDPPVVSVVSNVSSVVSVVVSVVVCVVCLVVHDLLSNLLVVLLVVLLVVLVVVLVVVLVVVVVVLLVVVLVVQQVVFQVLLQVVLVVVVVVLVLVVVVLPPLVQLVLLVVVCVVADDDLVSSVVVQVVLFVVLLVDDQPDDPSQCDQCPDPNLVSVLVVCVVVVQWAFKWKHFLQQATRHTPDGDNGRHCCPPPQFCQQCVVFPGDWAWADWDADPVPLFIFIKIKGFRDDVNTTTTIIIITGGCVVSVVSQVVDDPPDPFKDKWKQQLQWTWDQDCDPNDGRTDTDGFPWDPVVSVCLNVQHWDFDFIAGPNATKTKTKHGNDYPPCPVNRNPTSMIMIIIGGPCVSCVVSSVVSSVSVSVSSVSSSVSSVVSSVVSCVVVVLVVQLVVQVVVVVVPPLVDARDQDDPDPSSVVSVVSNVVSVVVVVVVVVVCVVVVPPDDDDDD

Secondary structure (DSSP, 8-state):
--STTSHHHHHHHHHHHHHHHHHHHHHHHHHHHHHHHHHHHHHHHHTT-GGGGHHHHHHHHHHHHHHHHHHHHHTT-HHHHHHHHHHHHHHHHHHHHHHBSS-HHHHHHHHHHHHHHHHHHHS-HHHHHHHHHHHHHHHHHHHHHHHS--S--BPPPHHHHHHHHHHHHHHHHHHHHHHHHHGGGS-HHHHHHHHHHHHHHHHHHHHHHHHHHHHHHHHHHHHHHHHHHHHHHHHHHHHHHHHHHHHHHHHHHT-THHHHHHHHHHTT--S-HHHHHHHHHHHHHHHHTS-TTT-HHHHHHHSSHHHHHHHHHHHH-TTEEEEEEEETTSBEEEESS--S-SB-TTSHHHHHHHGGGT---EEPPPEE-TTT--EEEEEEEEEEETTEEEEEEEEEEETHHHHHHHHSS--S-TT-EEEEEETTEEEEEEEETTEEEEEEEE----HHHHHHHHTT--EEEEEEETTEEEEEEEEE---SS--HHHHT--EEEEEEEEHHHHTHHHHHHHHHHHHHHHHHHHHHHHHHHHHHHHHHHHHHHHHHHHHHHHTT-TT-------SSHHHHHHHHHHHHHHHHHHHHHHHHHHHHT-------